Protein AF-A0AAD1RZQ8-F1 (afdb_monomer_lite)

Organism: Pelobates cultripes (NCBI:txid61616)

Foldseek 3Di:
DDDDDDDDDDDDDDDDDDDDDDDDDDDDDDDDDDDDDDDDDDDDDDDDDDDDDDDDDDDDDDDDDDDDDDDDDDDDDDDDDDDDDDDDDDDDDDDDDDDDDDDDDDDDDDDDDDDDDDDDDPVNVVVVVVVVVVVVVVVVVVVVVVVVVVVVVVVVVCVVVVVDPPPDDPPVVVVVVVVVVVVVVVVVVVVVVVVVVVVVVVVVVVVVVVVVVVVVVVVVVVVVVVVVVVVVVVVVVVVVVVVVVVVVVVVVVVVVVVVVVVVVVVVVVVVVVVVVVCVVPPDDDDPPPPPDDPPVVVVVVVVVVVVVVVVVVVVVVVVVVVVVVVVVVVVVVVVVVVVVVVVVVVVVVVVVVVVVVVVVVVVVVVVVVVVVVVVVVVVVVVVVVVVVVVVVVVVVVVVVVVVVVVVVVVVVVVVVVVVVVVVVVVVVVVVVVCVVVPPDPPDDDPDDPPDPPPDDPPDDDPPPPPPDDDDD

pLDDT: mean 71.01, std 27.53, range [25.06, 98.38]

InterPro domains:
  IPR002957 Keratin, type I [PR01248] (205-218)
  IPR002957 Keratin, type I [PR01248] (226-249)
  IPR002957 Keratin, type I [PR01248] (357-372)
  IPR002957 Keratin, type I [PR01248] (383-409)
  IPR018039 Intermediate filament protein, conserved site [PS00226] (429-437)
  IPR039008 Intermediate filament, rod domain [PF00038] (124-441)
  IPR039008 Intermediate filament, rod domain [PS51842] (125-443)
  IPR039008 Intermediate filament, rod domain [SM01391] (124-442)
  IPR050405 Intermediate filament structural protein [PTHR45652] (69-443)

Radius of gyration: 68.19 Å; chains: 1; bounding box: 141×95×213 Å

Secondary structure (DSSP, 8-state):
----------------------------------------------------------------------------------------------------------------------PPPHHHHHHHHHHHHHHHHHHHHHHHHHHHHHHHHHHHHHHHTTT--TT---THHHHHHHHHHHHHHHHHHHHHHHHHHHHHHHHHHHHHHHHHHHHHHHHHHHHHHHHHHHHHHHHHHHHHHHHHHHHHHHHHHHHHHHHHHHHHHHHHHHHHHHHHHHHTS-----------S---HHHHHHHHHHHHHHHHHHHHHHHHHHHHHHHHHHHHHHHHHHHHHHHHHHHHHHHHHHHHHHHHHHHHHHHHHHHHHHHHHHHHHHHHHHHHHHHHHHHHHHHHHHHHHHHHHHHHHHHHHHHHHHHHHHHHHHHHHHHHTT----------------------------------

Sequence (472 aa):
MSVSGASSASWVASSSQKSGYSLSHGASAGAGLSSGLSRLSVGGGGGFGLSSGGFALGAGAGLGAGLGGASLSLGGGYGGGYGGAGLGGSAAFSLGRSLTAGGLSSTLNVGAPRVVPQLLSRASEKQTLAGLNERFYSYVEKVKQLQFENQTLQTQLNLLTGGTSVTSSDTSGPVNFELQITDLRNTVETLTLENVRYEIELDNIRGAAEELKTKFELELGVKYQLETDIAAMKRDIESATELRTTLEQRFTAALDDLEFVKKTHEEELSVLQSKLGTSADTSVSLIEVDAVRSFDLTTALSKLRAEYEKSVQQHKEDAETYFRTKIEEINSETAKTSEVVAAVKTEITSTKKELQTLNTELQSLISVNYTLESNLSEVVARSSVGVAEFQAQITSYEAAIESAKVELHKIIINYQELLDIKQALDVEISTYKKLLEGEDLKFPDVGVLTGGTFTYSSDSGFQKKETIELLG

Structure (mmCIF, N/CA/C/O backbone):
data_AF-A0AAD1RZQ8-F1
#
_entry.id   AF-A0AAD1RZQ8-F1
#
loop_
_atom_site.group_PDB
_atom_site.id
_atom_site.type_symbol
_atom_site.label_atom_id
_atom_site.label_alt_id
_atom_site.label_comp_id
_atom_site.label_asym_id
_atom_site.label_entity_id
_atom_site.label_seq_id
_atom_site.pdbx_PDB_ins_code
_atom_site.Cartn_x
_atom_site.Cartn_y
_atom_site.Cartn_z
_atom_site.occupancy
_atom_site.B_iso_or_equiv
_atom_site.auth_seq_id
_atom_site.auth_comp_id
_atom_site.auth_asym_id
_atom_site.auth_atom_id
_atom_site.pdbx_PDB_model_num
ATOM 1 N N . MET A 1 1 ? -12.773 59.979 35.074 1.00 44.06 1 MET A N 1
ATOM 2 C CA . MET A 1 1 ? -13.085 58.823 34.204 1.00 44.06 1 MET A CA 1
ATOM 3 C C . MET A 1 1 ? -12.734 57.593 35.039 1.00 44.06 1 MET A C 1
ATOM 5 O O . MET A 1 1 ? -11.558 57.325 35.186 1.00 44.06 1 MET A O 1
ATOM 9 N N . SER A 1 2 ? -13.605 57.049 35.904 1.00 38.94 2 SER A N 1
ATOM 10 C CA . SER A 1 2 ? -14.827 56.262 35.614 1.00 38.94 2 SER A CA 1
ATOM 11 C C . SER A 1 2 ? -14.550 55.268 34.478 1.00 38.94 2 SER A C 1
ATOM 13 O O . SER A 1 2 ? -14.164 55.719 33.407 1.00 38.94 2 SER A O 1
ATOM 15 N N . VAL A 1 3 ? -14.651 53.946 34.640 1.00 40.62 3 VAL A N 1
ATOM 16 C CA . VAL A 1 3 ? -15.870 53.203 35.003 1.00 40.62 3 VAL A CA 1
ATOM 17 C C . VAL A 1 3 ? -15.510 51.773 35.472 1.00 40.62 3 VAL A C 1
ATOM 19 O O . VAL A 1 3 ? -14.652 51.122 34.882 1.00 40.62 3 VAL A O 1
ATOM 22 N N . SER A 1 4 ? -16.211 51.303 36.511 1.00 46.16 4 SER A N 1
ATOM 23 C CA . SER A 1 4 ? -16.367 49.904 36.950 1.00 46.16 4 SER A CA 1
ATOM 24 C C . SER A 1 4 ? -17.084 49.021 35.924 1.00 46.16 4 SER A C 1
ATOM 26 O O . SER A 1 4 ? -17.998 49.487 35.256 1.00 46.16 4 SER A O 1
ATOM 28 N N . GLY A 1 5 ? -16.824 47.713 35.915 1.00 36.56 5 GLY A N 1
ATOM 29 C CA . GLY A 1 5 ? -17.662 46.758 35.183 1.00 36.56 5 GLY A CA 1
ATOM 30 C C . GLY A 1 5 ? -17.627 45.359 35.784 1.00 36.56 5 GLY A C 1
ATOM 31 O O . GLY A 1 5 ? -16.814 44.536 35.385 1.00 36.56 5 GLY A O 1
ATOM 32 N N . ALA A 1 6 ? -18.510 45.108 36.748 1.00 44.22 6 ALA A N 1
ATOM 33 C CA . ALA A 1 6 ? -18.896 43.771 37.186 1.00 44.22 6 ALA A CA 1
ATOM 34 C C . ALA A 1 6 ? -19.831 43.124 36.150 1.00 44.22 6 ALA A C 1
ATOM 36 O O . ALA A 1 6 ? -20.614 43.839 35.526 1.00 44.22 6 ALA A O 1
ATOM 37 N N . SER A 1 7 ? -19.831 41.792 36.035 1.00 39.44 7 SER A N 1
ATOM 38 C CA . SER A 1 7 ? -21.051 41.019 35.746 1.00 39.44 7 SER A CA 1
ATOM 39 C C . SER A 1 7 ? -20.880 39.536 36.074 1.00 39.44 7 SER A C 1
ATOM 41 O O . SER A 1 7 ? -19.924 38.882 35.668 1.00 39.44 7 SER A O 1
ATOM 43 N N . SER A 1 8 ? -21.859 39.057 36.830 1.00 38.31 8 SER A N 1
ATOM 44 C CA . SER A 1 8 ? -22.100 37.711 37.340 1.00 38.31 8 SER A CA 1
ATOM 45 C C . SER A 1 8 ? -23.259 37.084 36.551 1.00 38.31 8 SER A C 1
ATOM 47 O O . SER A 1 8 ? -24.164 37.827 36.187 1.00 38.31 8 SER A O 1
ATOM 49 N N . ALA A 1 9 ? -23.276 35.759 36.354 1.00 36.38 9 ALA A N 1
ATOM 50 C CA . ALA A 1 9 ? -24.467 34.892 36.149 1.00 36.38 9 ALA A CA 1
ATOM 51 C C . ALA A 1 9 ? -23.968 33.476 35.775 1.00 36.38 9 ALA A C 1
ATOM 53 O O . ALA A 1 9 ? -23.215 33.338 34.820 1.00 36.38 9 ALA A O 1
ATOM 54 N N . SER A 1 10 ? -24.092 32.434 36.605 1.00 31.53 10 SER A N 1
ATOM 55 C CA . SER A 1 10 ? -25.273 31.646 37.021 1.00 31.53 10 SER A CA 1
ATOM 56 C C . SER A 1 10 ? -25.686 30.530 36.039 1.00 31.53 10 SER A C 1
ATOM 58 O O . SER A 1 10 ? -26.280 30.792 35.000 1.00 31.53 10 SER A O 1
ATOM 60 N N . TRP A 1 11 ? -25.360 29.299 36.455 1.00 33.16 11 TRP A N 1
ATOM 61 C CA . TRP A 1 11 ? -26.019 27.988 36.307 1.00 33.16 11 TRP A CA 1
ATOM 62 C C . TRP A 1 11 ? -27.215 27.813 35.359 1.00 33.16 11 TRP A C 1
ATOM 64 O O . TRP A 1 11 ? -28.219 28.488 35.545 1.00 33.16 11 TRP A O 1
ATOM 74 N N . VAL A 1 12 ? -27.188 26.739 34.549 1.00 32.78 12 VAL A N 1
ATOM 75 C CA . VAL A 1 12 ? -28.331 25.818 34.346 1.00 32.78 12 VAL A CA 1
ATOM 76 C C . VAL A 1 12 ? -27.805 24.399 34.078 1.00 32.78 12 VAL A C 1
ATOM 78 O O . VAL A 1 12 ? -27.063 24.168 33.127 1.00 32.78 12 VAL A O 1
ATOM 81 N N . ALA A 1 13 ? -28.216 23.454 34.925 1.00 35.84 13 ALA A N 1
ATOM 82 C CA . ALA A 1 13 ? -28.137 22.015 34.696 1.00 35.84 13 ALA A CA 1
ATOM 83 C C . ALA A 1 13 ? -29.422 21.529 34.003 1.00 35.84 13 ALA A C 1
ATOM 85 O O . ALA A 1 13 ? -30.502 22.035 34.304 1.00 35.84 13 ALA A O 1
ATOM 86 N N . SER A 1 14 ? -29.333 20.510 33.144 1.00 31.28 14 SER A N 1
ATOM 87 C CA . SER A 1 14 ? -30.469 19.623 32.874 1.00 31.28 14 SER A CA 1
ATOM 88 C C . SER A 1 14 ? -29.994 18.230 32.469 1.00 31.28 14 SER A C 1
ATOM 90 O O . SER A 1 14 ? -29.199 18.048 31.554 1.00 31.28 14 SER A O 1
ATOM 92 N N . SER A 1 15 ? -30.528 17.275 33.212 1.00 33.03 15 SER A N 1
ATOM 93 C CA . SER A 1 15 ? -30.380 15.825 33.216 1.00 33.03 15 SER A CA 1
ATOM 94 C C . SER A 1 15 ? -30.930 15.107 31.980 1.00 33.03 15 SER A C 1
ATOM 96 O O . SER A 1 15 ? -31.976 15.498 31.468 1.00 33.03 15 SER A O 1
ATOM 98 N N . SER A 1 16 ? -30.351 13.949 31.639 1.00 35.16 16 SER A N 1
ATOM 99 C CA . SER A 1 16 ? -31.119 12.775 31.193 1.00 35.16 16 SER A CA 1
ATOM 100 C C . SER A 1 16 ? -30.312 11.485 31.388 1.00 35.16 16 SER A C 1
ATOM 102 O O . SER A 1 16 ? -29.195 11.363 30.903 1.00 35.16 16 SER A O 1
ATOM 104 N N . GLN A 1 17 ? -30.912 10.538 32.111 1.00 33.91 17 GLN A N 1
ATOM 105 C CA . GLN A 1 17 ? -30.407 9.211 32.478 1.00 33.91 17 GLN A CA 1
ATOM 106 C C . GLN A 1 17 ? -30.422 8.205 31.311 1.00 33.91 17 GLN A C 1
ATOM 108 O O . GLN A 1 17 ? -31.311 8.293 30.462 1.00 33.91 17 GLN A O 1
ATOM 113 N N . LYS A 1 18 ? -29.522 7.201 31.364 1.00 34.75 18 LYS A N 1
ATOM 114 C CA . LYS A 1 18 ? -29.706 5.744 31.086 1.00 34.75 18 LYS A CA 1
ATOM 115 C C . LYS A 1 18 ? -28.310 5.092 30.958 1.00 34.75 18 LYS A C 1
ATOM 117 O O . LYS A 1 18 ? -27.657 5.297 29.951 1.00 34.75 18 LYS A O 1
ATOM 122 N N . SER A 1 19 ? -27.741 4.498 32.011 1.00 29.55 19 SER A N 1
ATOM 123 C CA . SER A 1 19 ? -27.930 3.106 32.480 1.00 29.55 19 SER A CA 1
ATOM 124 C C . SER A 1 19 ? -27.512 2.032 31.462 1.00 29.55 19 SER A C 1
ATOM 126 O O . SER A 1 19 ? -28.252 1.739 30.525 1.00 29.55 19 SER A O 1
ATOM 128 N N . GLY A 1 20 ? -26.358 1.402 31.712 1.00 31.81 20 GLY A N 1
ATOM 129 C CA . GLY A 1 20 ? -25.900 0.186 31.036 1.00 31.81 20 GLY A CA 1
ATOM 130 C C . GLY A 1 20 ? -24.579 -0.342 31.607 1.00 31.81 20 GLY A C 1
ATOM 131 O O . GLY A 1 20 ? -23.503 0.079 31.209 1.00 31.81 20 GLY A O 1
ATOM 132 N N . TYR A 1 21 ? -24.672 -1.259 32.569 1.00 31.02 21 TYR A N 1
ATOM 133 C CA . TYR A 1 21 ? -23.570 -1.927 33.269 1.00 31.02 21 TYR A CA 1
ATOM 134 C C . TYR A 1 21 ? -22.672 -2.775 32.338 1.00 31.02 21 TYR A C 1
ATOM 136 O O . TYR A 1 21 ? -23.200 -3.542 31.538 1.00 31.02 21 TYR A O 1
ATOM 144 N N . SER A 1 22 ? -21.340 -2.773 32.527 1.00 32.22 22 SER A N 1
ATOM 145 C CA . SER A 1 22 ? -20.576 -3.913 33.105 1.00 32.22 22 SER A CA 1
ATOM 146 C C . SER A 1 22 ? -19.079 -4.013 32.712 1.00 32.22 22 SER A C 1
ATOM 148 O O . SER A 1 22 ? -18.705 -3.888 31.555 1.00 32.22 22 SER A O 1
ATOM 150 N N . LEU A 1 23 ? -18.274 -4.287 33.757 1.00 32.16 23 LEU A N 1
ATOM 151 C CA . LEU A 1 23 ? -17.019 -5.066 33.883 1.00 32.16 23 LEU A CA 1
ATOM 152 C C . LEU A 1 23 ? -15.858 -4.839 32.877 1.00 32.16 23 LEU A C 1
ATOM 154 O O . LEU A 1 23 ? -15.951 -5.239 31.730 1.00 32.16 23 LEU A O 1
ATOM 158 N N . SER A 1 24 ? -14.712 -4.226 33.223 1.00 32.28 24 SER A N 1
ATOM 159 C CA . SER A 1 24 ? -13.659 -4.519 34.238 1.00 32.28 24 SER A CA 1
ATOM 160 C C . SER A 1 24 ? -12.489 -5.401 33.748 1.00 32.28 24 SER A C 1
ATOM 162 O O . SER A 1 24 ? -12.732 -6.465 33.187 1.00 32.28 24 SER A O 1
ATOM 164 N N . HIS A 1 25 ? -11.274 -5.008 34.180 1.00 31.92 25 HIS A N 1
ATOM 165 C CA . HIS A 1 25 ? -9.938 -5.657 34.130 1.00 31.92 25 HIS A CA 1
ATOM 166 C C . HIS A 1 25 ? -9.121 -5.392 32.851 1.00 31.92 25 HIS A C 1
ATOM 168 O O . HIS A 1 25 ? -9.597 -5.647 31.758 1.00 31.92 25 HIS A O 1
ATOM 174 N N . GLY A 1 26 ? -7.872 -4.918 32.876 1.00 31.31 26 GLY A N 1
ATOM 175 C CA . GLY A 1 26 ? -6.920 -4.538 33.930 1.00 31.31 26 GLY A CA 1
ATOM 176 C C . GLY A 1 26 ? -5.695 -3.898 33.238 1.00 31.31 26 GLY A C 1
ATOM 177 O O . GLY A 1 26 ? -5.400 -4.235 32.097 1.00 31.31 26 GLY A O 1
ATOM 178 N N . ALA A 1 27 ? -5.145 -2.803 33.777 1.00 31.23 27 ALA A N 1
ATOM 179 C CA . ALA A 1 27 ? -3.799 -2.714 34.381 1.00 31.23 27 ALA A CA 1
ATOM 180 C C . ALA A 1 27 ? -2.689 -3.505 33.643 1.00 31.23 27 ALA A C 1
ATOM 182 O O . ALA A 1 27 ? -2.843 -4.693 33.407 1.00 31.23 27 ALA A O 1
ATOM 183 N N . SER A 1 28 ? -1.487 -3.010 33.346 1.00 32.31 28 SER A N 1
ATOM 184 C CA . SER A 1 28 ? -0.765 -1.757 33.611 1.00 32.31 28 SER A CA 1
ATOM 185 C C . SER A 1 28 ? 0.682 -1.970 33.123 1.00 32.31 28 SER A C 1
ATOM 187 O O . SER A 1 28 ? 1.164 -3.088 33.265 1.00 32.31 28 SER A O 1
ATOM 189 N N . ALA A 1 29 ? 1.376 -0.890 32.725 1.00 33.22 29 ALA A N 1
ATOM 190 C CA . ALA A 1 29 ? 2.847 -0.710 32.718 1.00 33.22 29 ALA A CA 1
ATOM 191 C C . ALA A 1 29 ? 3.690 -1.626 31.788 1.00 33.22 29 ALA A C 1
ATOM 193 O O . ALA A 1 29 ? 3.456 -2.816 31.684 1.00 33.22 29 ALA A O 1
ATOM 194 N N . GLY A 1 30 ? 4.727 -1.184 31.073 1.00 31.34 30 GLY A N 1
ATOM 195 C CA . GLY A 1 30 ? 5.548 0.024 31.157 1.00 31.34 30 GLY A CA 1
ATOM 196 C C . GLY A 1 30 ? 7.040 -0.368 31.226 1.00 31.34 30 GLY A C 1
ATOM 197 O O . GLY A 1 30 ? 7.400 -1.162 32.086 1.00 31.34 30 GLY A O 1
ATOM 198 N N . ALA A 1 31 ? 7.872 0.252 30.368 1.00 31.92 31 ALA A N 1
ATOM 199 C CA . ALA A 1 31 ? 9.349 0.169 30.246 1.00 31.92 31 ALA A CA 1
ATOM 200 C C . ALA A 1 31 ? 9.921 -1.114 29.589 1.00 31.92 31 ALA A C 1
ATOM 202 O O . ALA A 1 31 ? 9.442 -2.208 29.828 1.00 31.92 31 ALA A O 1
ATOM 203 N N . GLY A 1 32 ? 10.958 -1.103 28.745 1.00 29.52 32 GLY A N 1
ATOM 204 C CA . GLY A 1 32 ? 11.914 -0.069 28.343 1.00 29.52 32 GLY A CA 1
ATOM 205 C C . GLY A 1 32 ? 13.322 -0.683 28.204 1.00 29.52 32 GLY A C 1
ATOM 206 O O . GLY A 1 32 ? 13.893 -1.085 29.205 1.00 29.52 32 GLY A O 1
ATOM 207 N N . LEU A 1 33 ? 13.838 -0.735 26.964 1.00 32.16 33 LEU A N 1
ATOM 208 C CA . LEU A 1 33 ? 15.245 -0.767 26.492 1.00 32.16 33 LEU A CA 1
ATOM 209 C C . LEU A 1 33 ? 16.294 -1.706 27.144 1.00 32.16 33 LEU A C 1
ATOM 211 O O . LEU A 1 33 ? 16.693 -1.522 28.287 1.00 32.16 33 LEU A O 1
ATOM 215 N N . SER A 1 34 ? 16.939 -2.553 26.327 1.00 30.78 34 SER A N 1
ATOM 216 C CA . SER A 1 34 ? 18.413 -2.553 26.171 1.00 30.78 34 SER A CA 1
ATOM 217 C C . SER A 1 34 ? 18.908 -3.496 25.062 1.00 30.78 34 SER A C 1
ATOM 219 O O . SER A 1 34 ? 18.352 -4.554 24.785 1.00 30.78 34 SER A O 1
ATOM 221 N N . SER A 1 35 ? 19.972 -3.037 24.410 1.00 34.41 35 SER A N 1
ATOM 222 C CA . SER A 1 35 ? 20.767 -3.635 23.338 1.00 34.41 35 SER A CA 1
ATOM 223 C C . SER A 1 35 ? 21.794 -4.656 23.845 1.00 34.41 35 SER A C 1
ATOM 225 O O . SER A 1 35 ? 22.457 -4.401 24.848 1.00 34.41 35 SER A O 1
ATOM 227 N N . GLY A 1 36 ? 22.035 -5.733 23.087 1.00 29.55 36 GLY A N 1
ATOM 228 C CA . GLY A 1 36 ? 23.134 -6.670 23.346 1.00 29.55 36 GLY A CA 1
ATOM 229 C C . GLY A 1 36 ? 23.476 -7.554 22.142 1.00 29.55 36 GLY A C 1
ATOM 230 O O . GLY A 1 36 ? 22.769 -8.507 21.839 1.00 29.55 36 GLY A O 1
ATOM 231 N N . LEU A 1 37 ? 24.585 -7.237 21.470 1.00 33.88 37 LEU A N 1
ATOM 232 C CA . LEU A 1 37 ? 25.252 -8.066 20.460 1.00 33.88 37 LEU A CA 1
ATOM 233 C C . LEU A 1 37 ? 26.035 -9.202 21.134 1.00 33.88 37 LEU A C 1
ATOM 235 O O . LEU A 1 37 ? 26.855 -8.905 22.003 1.00 33.88 37 LEU A O 1
ATOM 239 N N . SER A 1 38 ? 25.896 -10.455 20.668 1.00 31.00 38 SER A N 1
ATOM 240 C CA . SER A 1 38 ? 27.018 -11.401 20.467 1.00 31.00 38 SER A CA 1
ATOM 241 C C . SER A 1 38 ? 26.610 -12.783 19.906 1.00 31.00 38 SER A C 1
ATOM 243 O O . SER A 1 38 ? 25.952 -13.555 20.584 1.00 31.00 38 SER A O 1
ATOM 245 N N . ARG A 1 39 ? 27.170 -13.099 18.722 1.00 31.06 39 ARG A N 1
ATOM 246 C CA . ARG A 1 39 ? 28.037 -14.266 18.406 1.00 31.06 39 ARG A CA 1
ATOM 247 C C . ARG A 1 39 ? 27.458 -15.701 18.264 1.00 31.06 39 ARG A C 1
ATOM 249 O O . ARG A 1 39 ? 27.041 -16.311 19.233 1.00 31.06 39 ARG A O 1
ATOM 256 N N . LEU A 1 40 ? 27.741 -16.266 17.071 1.00 27.66 40 LEU A N 1
ATOM 257 C CA . LEU A 1 40 ? 28.198 -17.644 16.753 1.00 27.66 40 LEU A CA 1
ATOM 258 C C . LEU A 1 40 ? 27.239 -18.844 16.965 1.00 27.66 40 LEU A C 1
ATOM 260 O O . LEU A 1 40 ? 27.091 -19.343 18.069 1.00 27.66 40 LEU A O 1
ATOM 264 N N . SER A 1 41 ? 26.764 -19.468 15.878 1.00 30.05 41 SER A N 1
ATOM 265 C CA . SER A 1 41 ? 27.400 -20.667 15.282 1.00 30.05 41 SER A CA 1
ATOM 266 C C . SER A 1 41 ? 26.526 -21.271 14.167 1.00 30.05 41 SER A C 1
ATOM 268 O O . SER A 1 41 ? 25.334 -21.503 14.343 1.00 30.05 41 SER A O 1
ATOM 270 N N . VAL A 1 42 ? 27.133 -21.515 13.002 1.00 33.59 42 VAL A N 1
ATOM 271 C CA . VAL A 1 42 ? 26.566 -22.319 11.911 1.00 33.59 42 VAL A CA 1
ATOM 272 C C . VAL A 1 42 ? 27.129 -23.724 12.081 1.00 33.59 42 VAL A C 1
ATOM 274 O O . VAL A 1 42 ? 28.306 -23.961 11.823 1.00 33.59 42 VAL A O 1
ATOM 277 N N . GLY A 1 43 ? 26.294 -24.635 12.570 1.00 30.02 43 GLY A N 1
ATOM 278 C CA . GLY A 1 43 ? 26.566 -26.065 12.632 1.00 30.02 43 GLY A CA 1
ATOM 279 C C . GLY A 1 43 ? 25.448 -26.802 11.910 1.00 30.02 43 GLY A C 1
ATOM 280 O O . GLY A 1 43 ? 24.337 -26.894 12.421 1.00 30.02 43 GLY A O 1
ATOM 281 N N . GLY A 1 44 ? 25.737 -27.283 10.701 1.00 33.16 44 GLY A N 1
ATOM 282 C CA . GLY A 1 44 ? 24.848 -28.164 9.955 1.00 33.16 44 GLY A CA 1
ATOM 283 C C . GLY A 1 44 ? 24.779 -29.539 10.616 1.00 33.16 44 GLY A C 1
ATOM 284 O O . GLY A 1 44 ? 25.803 -30.168 10.870 1.00 33.16 44 GLY A O 1
ATOM 285 N N . GLY A 1 45 ? 23.563 -30.005 10.875 1.00 30.25 45 GLY A N 1
ATOM 286 C CA . GLY A 1 45 ? 23.285 -31.345 11.373 1.00 30.25 45 GLY A CA 1
ATOM 287 C C . GLY A 1 45 ? 21.829 -31.683 11.095 1.00 30.25 45 GLY A C 1
ATOM 288 O O . GLY A 1 45 ? 20.931 -31.101 11.694 1.00 30.25 45 GLY A O 1
ATOM 289 N N . GLY A 1 46 ? 21.605 -32.577 10.133 1.00 32.12 46 GLY A N 1
ATOM 290 C CA . GLY A 1 46 ? 20.280 -33.068 9.780 1.00 32.12 46 GLY A CA 1
ATOM 291 C C . GLY A 1 46 ? 19.649 -33.869 10.918 1.00 32.12 46 GLY A C 1
ATOM 292 O O . GLY A 1 46 ? 20.314 -34.660 11.584 1.00 32.12 46 GLY A O 1
ATOM 293 N N . GLY A 1 47 ? 18.346 -33.683 11.098 1.00 28.72 47 GLY A N 1
ATOM 294 C CA . GLY A 1 47 ? 17.527 -34.456 12.020 1.00 28.72 47 GLY A CA 1
ATOM 295 C C . GLY A 1 47 ? 16.080 -34.461 11.546 1.00 28.72 47 GLY A C 1
ATOM 296 O O . GLY A 1 47 ? 15.413 -33.433 11.561 1.00 28.72 47 GLY A O 1
ATOM 297 N N . PHE A 1 48 ? 15.622 -35.628 11.097 1.00 29.89 48 PHE A N 1
ATOM 298 C CA . PHE A 1 48 ? 14.215 -35.947 10.870 1.00 29.89 48 PHE A CA 1
ATOM 299 C C . PHE A 1 48 ? 13.441 -35.844 12.192 1.00 29.89 48 PHE A C 1
ATOM 301 O O . PHE A 1 48 ? 13.854 -36.428 13.192 1.00 29.89 48 PHE A O 1
ATOM 308 N N . GLY A 1 49 ? 12.289 -35.173 12.178 1.00 28.55 49 GLY A N 1
ATOM 309 C CA . GLY A 1 49 ? 11.373 -35.122 13.314 1.00 28.55 49 GLY A CA 1
ATOM 310 C C . GLY A 1 49 ? 9.958 -34.772 12.871 1.00 28.55 49 GLY A C 1
ATOM 311 O O . GLY A 1 49 ? 9.645 -33.614 12.628 1.00 28.55 49 GLY A O 1
ATOM 312 N N . LEU A 1 50 ? 9.112 -35.796 12.757 1.00 34.47 50 LEU A N 1
ATOM 313 C CA . LEU A 1 50 ? 7.658 -35.673 12.690 1.00 34.47 50 LEU A CA 1
ATOM 314 C C . LEU A 1 50 ? 7.138 -35.255 14.072 1.00 34.47 50 LEU A C 1
ATOM 316 O O . LEU A 1 50 ? 7.290 -36.023 15.021 1.00 34.47 50 LEU A O 1
ATOM 320 N N . SER A 1 51 ? 6.452 -34.119 14.186 1.00 26.89 51 SER A N 1
ATOM 321 C CA . SER A 1 51 ? 5.400 -33.969 15.194 1.00 26.89 51 SER A CA 1
ATOM 322 C C . SER A 1 51 ? 4.383 -32.900 14.812 1.00 26.89 51 SER A C 1
ATOM 324 O O . SER A 1 51 ? 4.677 -31.830 14.289 1.00 26.89 51 SER A O 1
ATOM 326 N N . SER A 1 52 ? 3.139 -33.288 15.047 1.00 30.41 52 SER A N 1
ATOM 327 C CA . SER A 1 52 ? 1.915 -32.529 14.917 1.00 30.41 52 SER A CA 1
ATOM 328 C C . SER A 1 52 ? 1.754 -31.496 16.030 1.00 30.41 52 SER A C 1
ATOM 330 O O . SER A 1 52 ? 1.980 -31.819 17.196 1.00 30.41 52 SER A O 1
ATOM 332 N N . GLY A 1 53 ? 1.148 -30.362 15.682 1.00 27.88 53 GLY A N 1
ATOM 333 C CA . GLY A 1 53 ? 0.292 -29.599 16.590 1.00 27.88 53 GLY A CA 1
ATOM 334 C C . GLY A 1 53 ? 0.870 -28.271 17.067 1.00 27.88 53 GLY A C 1
ATOM 335 O O . GLY A 1 53 ? 1.991 -28.208 17.554 1.00 27.88 53 GLY A O 1
ATOM 336 N N . GLY A 1 54 ? 0.039 -27.228 17.004 1.00 27.11 54 GLY A N 1
ATOM 337 C CA . GLY A 1 54 ? 0.211 -26.034 17.832 1.00 27.11 54 GLY A CA 1
ATOM 338 C C . GLY A 1 54 ? 0.248 -24.710 17.078 1.00 27.11 54 GLY A C 1
ATOM 339 O O . GLY A 1 54 ? 1.294 -24.270 16.631 1.00 27.11 54 GLY A O 1
ATOM 340 N N . PHE A 1 55 ? -0.927 -24.088 16.995 1.00 27.91 55 PHE A N 1
ATOM 341 C CA . PHE A 1 55 ? -1.220 -22.650 17.024 1.00 27.91 55 PHE A CA 1
ATOM 342 C C . PHE A 1 55 ? -0.058 -21.650 17.223 1.00 27.91 55 PHE A C 1
ATOM 344 O O . PHE A 1 55 ? 0.580 -21.652 18.270 1.00 27.91 55 PHE A O 1
ATOM 351 N N . ALA A 1 56 ? 0.050 -20.683 16.303 1.00 25.06 56 ALA A N 1
ATOM 352 C CA . ALA A 1 56 ? 0.357 -19.259 16.546 1.00 25.06 56 ALA A CA 1
ATOM 353 C C . ALA A 1 56 ? 0.105 -18.503 15.221 1.00 25.06 56 ALA A C 1
ATOM 355 O O . ALA A 1 56 ? 0.679 -18.854 14.198 1.00 25.06 56 ALA A O 1
ATOM 356 N N . LEU A 1 57 ? -0.930 -17.665 15.095 1.00 32.47 57 LEU A N 1
ATOM 357 C CA . LEU A 1 57 ? -0.935 -16.231 15.428 1.00 32.47 57 LEU A CA 1
ATOM 358 C C . LEU A 1 57 ? 0.325 -15.495 14.947 1.00 32.47 57 LEU A C 1
ATOM 360 O O . LEU A 1 57 ? 1.340 -15.469 15.633 1.00 32.47 57 LEU A O 1
ATOM 364 N N . GLY A 1 58 ? 0.212 -14.852 13.786 1.00 27.72 58 GLY A N 1
ATOM 365 C CA . GLY A 1 58 ? 1.201 -13.920 13.258 1.00 27.72 58 GLY A CA 1
ATOM 366 C C . GLY A 1 58 ? 0.522 -12.934 12.318 1.00 27.72 58 GLY A C 1
ATOM 367 O O . GLY A 1 58 ? 0.079 -13.309 11.239 1.00 27.72 58 GLY A O 1
ATOM 368 N N . ALA A 1 59 ? 0.377 -11.703 12.795 1.00 31.28 59 ALA A N 1
ATOM 369 C CA . ALA A 1 59 ? -0.226 -10.569 12.117 1.00 31.28 59 ALA A CA 1
ATOM 370 C C . ALA A 1 59 ? 0.541 -10.164 10.848 1.00 31.28 59 ALA A C 1
ATOM 372 O O . ALA A 1 59 ? 1.766 -10.240 10.804 1.00 31.28 59 ALA A O 1
ATOM 373 N N . GLY A 1 60 ? -0.181 -9.654 9.854 1.00 29.91 60 GLY A N 1
ATOM 374 C CA . GLY A 1 60 ? 0.400 -9.032 8.670 1.00 29.91 60 GLY A CA 1
ATOM 375 C C . GLY A 1 60 ? -0.635 -8.155 7.986 1.00 29.91 60 GLY A C 1
ATOM 376 O O . GLY A 1 60 ? -1.492 -8.650 7.263 1.00 29.91 60 GLY A O 1
ATOM 377 N N . ALA A 1 61 ? -0.589 -6.863 8.297 1.00 31.98 61 ALA A N 1
ATOM 378 C CA . ALA A 1 61 ? -1.371 -5.815 7.662 1.00 31.98 61 ALA A CA 1
ATOM 379 C C . ALA A 1 61 ? -0.955 -5.636 6.192 1.00 31.98 61 ALA A C 1
ATOM 381 O O . ALA A 1 61 ? 0.229 -5.721 5.873 1.00 31.98 61 ALA A O 1
ATOM 382 N N . GLY A 1 62 ? -1.912 -5.328 5.318 1.00 30.95 62 GLY A N 1
ATOM 383 C CA . GLY A 1 62 ? -1.626 -4.980 3.927 1.00 30.95 62 GLY A CA 1
ATOM 384 C C . GLY A 1 62 ? -2.891 -4.662 3.139 1.00 30.95 62 GLY A C 1
ATOM 385 O O . GLY A 1 62 ? -3.529 -5.553 2.591 1.00 30.95 62 GLY A O 1
ATOM 386 N N . LEU A 1 63 ? -3.258 -3.382 3.122 1.00 27.84 63 LEU A N 1
ATOM 387 C CA . LEU A 1 63 ? -4.259 -2.786 2.235 1.00 27.84 63 LEU A CA 1
ATOM 388 C C . LEU A 1 63 ? -3.727 -2.776 0.793 1.00 27.84 63 LEU A C 1
ATOM 390 O O . LEU A 1 63 ? -2.588 -2.365 0.584 1.00 27.84 63 LEU A O 1
ATOM 394 N N . GLY A 1 64 ? -4.542 -3.131 -0.206 1.00 30.41 64 GLY A N 1
ATOM 395 C CA . GLY A 1 64 ? -4.179 -2.853 -1.600 1.00 30.41 64 GLY A CA 1
ATOM 396 C C . GLY A 1 64 ? -5.074 -3.478 -2.667 1.00 30.41 64 GLY A C 1
ATOM 397 O O . GLY A 1 64 ? -5.102 -4.690 -2.825 1.00 30.41 64 GLY A O 1
ATOM 398 N N . ALA A 1 65 ? -5.770 -2.607 -3.399 1.00 32.72 65 ALA A N 1
ATOM 399 C CA . ALA A 1 65 ? -6.552 -2.796 -4.626 1.00 32.72 65 ALA A CA 1
ATOM 400 C C . ALA A 1 65 ? -5.877 -3.716 -5.674 1.00 32.72 65 ALA A C 1
ATOM 402 O O . ALA A 1 65 ? -4.665 -3.850 -5.701 1.00 32.72 65 ALA A O 1
ATOM 403 N N . GLY A 1 66 ? -6.548 -4.370 -6.619 1.00 30.92 66 GLY A N 1
ATOM 404 C CA . GLY A 1 66 ? -7.798 -4.060 -7.298 1.00 30.92 66 GLY A CA 1
ATOM 405 C C . GLY A 1 66 ? -7.604 -4.397 -8.781 1.00 30.92 66 GLY A C 1
ATOM 406 O O . GLY A 1 66 ? -6.883 -3.706 -9.485 1.00 30.92 66 GLY A O 1
ATOM 407 N N . LEU A 1 67 ? -8.210 -5.517 -9.177 1.00 33.06 67 LEU A N 1
ATOM 408 C CA . LEU A 1 67 ? -8.719 -5.945 -10.487 1.00 33.06 67 LEU A CA 1
ATOM 409 C C . LEU A 1 67 ? -8.247 -5.257 -11.793 1.00 33.06 67 LEU A C 1
ATOM 411 O O . LEU A 1 67 ? -8.471 -4.069 -12.004 1.00 33.06 67 LEU A O 1
ATOM 415 N N . GLY A 1 68 ? -7.851 -6.082 -12.773 1.00 30.70 68 GLY A N 1
ATOM 416 C CA . GLY A 1 68 ? -7.974 -5.739 -14.197 1.00 30.70 68 GLY A CA 1
ATOM 417 C C . GLY A 1 68 ? -7.207 -6.662 -15.145 1.00 30.70 68 GLY A C 1
ATOM 418 O O . GLY A 1 68 ? -6.095 -6.342 -15.543 1.00 30.70 68 GLY A O 1
ATOM 419 N N . GLY A 1 69 ? -7.784 -7.815 -15.501 1.00 31.98 69 GLY A N 1
ATOM 420 C CA . GLY A 1 69 ? -7.221 -8.737 -16.495 1.00 31.98 69 GLY A CA 1
ATOM 421 C C . GLY A 1 69 ? -7.648 -8.441 -17.937 1.00 31.98 69 GLY A C 1
ATOM 422 O O . GLY A 1 69 ? -8.613 -7.716 -18.145 1.00 31.98 69 GLY A O 1
ATOM 423 N N . ALA A 1 70 ? -6.965 -9.061 -18.912 1.00 32.47 70 ALA A N 1
ATOM 424 C CA . ALA A 1 70 ? -7.577 -9.764 -20.054 1.00 32.47 70 ALA A CA 1
ATOM 425 C C . ALA A 1 70 ? -6.536 -10.304 -21.066 1.00 32.47 70 ALA A C 1
ATOM 427 O O . ALA A 1 70 ? -5.796 -9.555 -21.691 1.00 32.47 70 ALA A O 1
ATOM 428 N N . SER A 1 71 ? -6.584 -11.632 -21.227 1.00 29.19 71 SER A N 1
ATOM 429 C CA . SER A 1 71 ? -6.443 -12.465 -22.439 1.00 29.19 71 SER A CA 1
ATOM 430 C C . SER A 1 71 ? -5.246 -12.342 -23.399 1.00 29.19 71 SER A C 1
ATOM 432 O O . SER A 1 71 ? -5.110 -11.403 -24.177 1.00 29.19 71 SER A O 1
ATOM 434 N N . LEU A 1 72 ? -4.517 -13.461 -23.455 1.00 32.91 72 LEU A N 1
ATOM 435 C CA . LEU A 1 72 ? -3.630 -13.935 -24.519 1.00 32.91 72 LEU A CA 1
ATOM 436 C C . LEU A 1 72 ? -4.435 -14.497 -25.710 1.00 32.91 72 LEU A C 1
ATOM 438 O O . LEU A 1 72 ? -5.430 -15.191 -25.500 1.00 32.91 72 LEU A O 1
ATOM 442 N N . SER A 1 73 ? -3.939 -14.324 -26.941 1.00 28.80 73 SER A N 1
ATOM 443 C CA . SER A 1 73 ? -4.286 -15.209 -28.064 1.00 28.80 73 SER A CA 1
ATOM 444 C C . SER A 1 73 ? -3.034 -15.602 -28.850 1.00 28.80 73 SER A C 1
ATOM 446 O O . SER A 1 73 ? -2.252 -14.746 -29.261 1.00 28.80 73 SER A O 1
ATOM 448 N N . LEU A 1 74 ? -2.870 -16.914 -29.008 1.00 33.12 74 LEU A N 1
ATOM 449 C CA . LEU A 1 74 ? -1.757 -17.638 -29.611 1.00 33.12 74 LEU A CA 1
ATOM 450 C C . LEU A 1 74 ? -2.159 -18.052 -31.037 1.00 33.12 74 LEU A C 1
ATOM 452 O O . LEU A 1 74 ? -3.214 -18.657 -31.215 1.00 33.12 74 LEU A O 1
ATOM 456 N N . GLY A 1 75 ? -1.324 -17.774 -32.039 1.00 30.38 75 GLY A N 1
ATOM 457 C CA . GLY A 1 75 ? -1.545 -18.216 -33.419 1.00 30.38 75 GLY A CA 1
ATOM 458 C C . GLY A 1 75 ? -0.225 -18.554 -34.100 1.00 30.38 75 GLY A C 1
ATOM 459 O O . GLY A 1 75 ? 0.481 -17.662 -34.555 1.00 30.38 75 GLY A O 1
ATOM 460 N N . GLY A 1 76 ? 0.115 -19.844 -34.128 1.00 32.84 76 GLY A N 1
ATOM 461 C CA . GLY A 1 76 ? 1.270 -20.389 -34.838 1.00 32.84 76 GLY A CA 1
ATOM 462 C C . GLY A 1 76 ? 0.893 -20.942 -36.214 1.00 32.84 76 GLY A C 1
ATOM 463 O O . GLY A 1 76 ? -0.191 -21.492 -36.395 1.00 32.84 76 GLY A O 1
ATOM 464 N N . GLY A 1 77 ? 1.823 -20.839 -37.164 1.00 29.53 77 GLY A N 1
ATOM 465 C CA . GLY A 1 77 ? 1.745 -21.468 -38.481 1.00 29.53 77 GLY A CA 1
ATOM 466 C C . GLY A 1 77 ? 3.145 -21.714 -39.044 1.00 29.53 77 GLY A C 1
ATOM 467 O O . GLY A 1 77 ? 3.866 -20.773 -39.355 1.00 29.53 77 GLY A O 1
ATOM 468 N N . TYR A 1 78 ? 3.521 -22.991 -39.129 1.00 32.72 78 TYR A N 1
ATOM 469 C CA . TYR A 1 78 ? 4.746 -23.525 -39.734 1.00 32.72 78 TYR A CA 1
ATOM 470 C C . TYR A 1 78 ? 4.661 -23.546 -41.271 1.00 32.72 78 TYR A C 1
ATOM 472 O O . TYR A 1 78 ? 3.602 -23.847 -41.819 1.00 32.72 78 TYR A O 1
ATOM 480 N N . GLY A 1 79 ? 5.799 -23.380 -41.956 1.00 29.19 79 GLY A N 1
ATOM 481 C CA . GLY A 1 79 ? 5.961 -23.787 -43.358 1.00 29.19 79 GLY A CA 1
ATOM 482 C C . GLY A 1 79 ? 7.214 -23.217 -44.028 1.00 29.19 79 GLY A C 1
ATOM 483 O O . GLY A 1 79 ? 7.238 -22.046 -44.385 1.00 29.19 79 GLY A O 1
ATOM 484 N N . GLY A 1 80 ? 8.252 -24.043 -44.196 1.00 34.19 80 GLY A N 1
ATOM 485 C CA . GLY A 1 80 ? 9.474 -23.707 -44.936 1.00 34.19 80 GLY A CA 1
ATOM 486 C C . GLY A 1 80 ? 9.403 -24.034 -46.434 1.00 34.19 80 GLY A C 1
ATOM 487 O O . GLY A 1 80 ? 8.529 -24.777 -46.875 1.00 34.19 80 GLY A O 1
ATOM 488 N N . GLY A 1 81 ? 10.373 -23.526 -47.204 1.00 27.86 81 GLY A N 1
ATOM 489 C CA . GLY A 1 81 ? 10.588 -23.907 -48.604 1.00 27.86 81 GLY A CA 1
ATOM 490 C C . GLY A 1 81 ? 11.682 -23.095 -49.307 1.00 27.86 81 GLY A C 1
ATOM 491 O O . GLY A 1 81 ? 11.520 -21.905 -49.543 1.00 27.86 81 GLY A O 1
ATOM 492 N N . TYR A 1 82 ? 12.783 -23.768 -49.652 1.00 33.78 82 TYR A N 1
ATOM 493 C CA . TYR A 1 82 ? 13.806 -23.345 -50.616 1.00 33.78 82 TYR A CA 1
ATOM 494 C C . TYR A 1 82 ? 13.239 -23.297 -52.049 1.00 33.78 82 TYR A C 1
ATOM 496 O O . TYR A 1 82 ? 12.449 -24.165 -52.418 1.00 33.78 82 TYR A O 1
ATOM 504 N N . GLY A 1 83 ? 13.735 -22.386 -52.895 1.00 29.11 83 GLY A N 1
ATOM 505 C CA . GLY A 1 83 ? 13.528 -22.430 -54.351 1.00 29.11 83 GLY A CA 1
ATOM 506 C C . GLY A 1 83 ? 13.752 -21.076 -55.023 1.00 29.11 83 GLY A C 1
ATOM 507 O O . GLY A 1 83 ? 13.152 -20.091 -54.616 1.00 29.11 83 GLY A O 1
ATOM 508 N N . GLY A 1 84 ? 14.641 -21.019 -56.018 1.00 28.34 84 GLY A N 1
ATOM 509 C CA . GLY A 1 84 ? 15.106 -19.781 -56.646 1.00 28.34 84 GLY A CA 1
ATOM 510 C C . GLY A 1 84 ? 14.361 -19.335 -57.912 1.00 28.34 84 GLY A C 1
ATOM 511 O O . GLY A 1 84 ? 13.432 -19.984 -58.377 1.00 28.34 84 GLY A O 1
ATOM 512 N N . ALA A 1 85 ? 14.924 -18.266 -58.490 1.00 30.58 85 ALA A N 1
ATOM 513 C CA . ALA A 1 85 ? 14.804 -17.765 -59.865 1.00 30.58 85 ALA A CA 1
ATOM 514 C C . ALA A 1 85 ? 13.511 -17.034 -60.293 1.00 30.58 85 ALA A C 1
ATOM 516 O O . ALA A 1 85 ? 12.427 -17.600 -60.378 1.00 30.58 85 ALA A O 1
ATOM 517 N N . GLY A 1 86 ? 13.704 -15.773 -60.703 1.00 30.27 86 GLY A N 1
ATOM 518 C CA . GLY A 1 86 ? 12.763 -14.936 -61.458 1.00 30.27 86 GLY A CA 1
ATOM 519 C C . GLY A 1 86 ? 13.125 -13.454 -61.291 1.00 30.27 86 GLY A C 1
ATOM 520 O O . GLY A 1 86 ? 12.745 -12.844 -60.306 1.00 30.27 86 GLY A O 1
ATOM 521 N N . LEU A 1 87 ? 14.087 -12.932 -62.058 1.00 29.48 87 LEU A N 1
ATOM 522 C CA . LEU A 1 87 ? 13.880 -12.168 -63.303 1.00 29.48 87 LEU A CA 1
ATOM 523 C C . LEU A 1 87 ? 13.286 -10.761 -63.100 1.00 29.48 87 LEU A C 1
ATOM 525 O O . LEU A 1 87 ? 12.093 -10.591 -62.884 1.00 29.48 87 LEU A O 1
ATOM 529 N N . GLY A 1 88 ? 14.147 -9.761 -63.297 1.00 32.28 88 GLY A N 1
ATOM 530 C CA . GLY A 1 88 ? 13.831 -8.334 -63.414 1.00 32.28 88 GLY A CA 1
ATOM 531 C C . GLY A 1 88 ? 15.008 -7.523 -62.874 1.00 32.28 88 GLY A C 1
ATOM 532 O O . GLY A 1 88 ? 15.417 -7.735 -61.746 1.00 32.28 88 GLY A O 1
ATOM 533 N N . GLY A 1 89 ? 15.682 -6.627 -63.580 1.00 34.94 89 GLY A N 1
ATOM 534 C CA . GLY A 1 89 ? 15.609 -6.121 -64.940 1.00 34.94 89 GLY A CA 1
ATOM 535 C C . GLY A 1 89 ? 16.762 -5.116 -65.029 1.00 34.94 89 GLY A C 1
ATOM 536 O O . GLY A 1 89 ? 16.876 -4.227 -64.190 1.00 34.94 89 GLY A O 1
ATOM 537 N N . SER A 1 90 ? 17.679 -5.331 -65.965 1.00 31.27 90 SER A N 1
ATOM 538 C CA . SER A 1 90 ? 18.945 -4.605 -66.089 1.00 31.27 90 SER A CA 1
ATOM 539 C C . SER A 1 90 ? 18.762 -3.238 -66.751 1.00 31.27 90 SER A C 1
ATOM 541 O O . SER A 1 90 ? 18.099 -3.155 -67.781 1.00 31.27 90 SER A O 1
ATOM 543 N N . ALA A 1 91 ? 19.446 -2.201 -66.256 1.00 38.06 91 ALA A N 1
ATOM 544 C CA . ALA A 1 91 ? 19.716 -0.978 -67.019 1.00 38.06 91 ALA A CA 1
ATOM 545 C C . ALA A 1 91 ? 20.961 -0.241 -66.490 1.00 38.06 91 ALA A C 1
ATOM 547 O O . ALA A 1 91 ? 20.825 0.753 -65.791 1.00 38.06 91 ALA A O 1
ATOM 548 N N . ALA A 1 92 ? 22.168 -0.731 -66.803 1.00 36.97 92 ALA A N 1
ATOM 549 C CA . ALA A 1 92 ? 23.401 0.076 -66.815 1.00 36.97 92 ALA A CA 1
ATOM 550 C C . ALA A 1 92 ? 24.602 -0.743 -67.325 1.00 36.97 92 ALA A C 1
ATOM 552 O O . ALA A 1 92 ? 25.517 -1.072 -66.577 1.00 36.97 92 ALA A O 1
ATOM 553 N N . PHE A 1 93 ? 24.620 -1.086 -68.614 1.00 34.75 93 PHE A N 1
ATOM 554 C CA . PHE A 1 93 ? 25.887 -1.372 -69.290 1.00 34.75 93 PHE A CA 1
ATOM 555 C C . PHE A 1 93 ? 25.778 -1.044 -70.780 1.00 34.75 93 PHE A C 1
ATOM 557 O O . PHE A 1 93 ? 24.744 -1.286 -71.397 1.00 34.75 93 PHE A O 1
ATOM 564 N N . SER A 1 94 ? 26.885 -0.561 -71.346 1.00 33.59 94 SER A N 1
ATOM 565 C CA . SER A 1 94 ? 27.184 -0.415 -72.780 1.00 33.59 94 SER A CA 1
ATOM 566 C C . SER A 1 94 ? 26.590 0.780 -73.549 1.00 33.59 94 SER A C 1
ATOM 568 O O . SER A 1 94 ? 25.635 0.662 -74.305 1.00 33.59 94 SER A O 1
ATOM 570 N N . LEU A 1 95 ? 27.287 1.917 -73.488 1.00 36.34 95 LEU A N 1
ATOM 571 C CA . LEU A 1 95 ? 27.344 2.886 -74.588 1.00 36.34 95 LEU A CA 1
ATOM 572 C C . LEU A 1 95 ? 28.797 3.332 -74.757 1.00 36.34 95 LEU A C 1
ATOM 574 O O . LEU A 1 95 ? 29.363 3.925 -73.845 1.00 36.34 95 LEU A O 1
ATOM 578 N N . GLY A 1 96 ? 29.400 3.046 -75.917 1.00 34.34 96 GLY A N 1
ATOM 579 C CA . GLY A 1 96 ? 30.641 3.726 -76.293 1.00 34.34 96 GLY A CA 1
ATOM 580 C C . GLY A 1 96 ? 31.674 2.970 -77.121 1.00 34.34 96 GLY A C 1
ATOM 581 O O . GLY A 1 96 ? 32.845 3.176 -76.852 1.00 34.34 96 GLY A O 1
ATOM 582 N N . ARG A 1 97 ? 31.314 2.151 -78.126 1.00 34.09 97 ARG A N 1
ATOM 583 C CA . ARG A 1 97 ? 32.213 1.864 -79.272 1.00 34.09 97 ARG A CA 1
ATOM 584 C C . ARG A 1 97 ? 31.426 1.566 -80.556 1.00 34.09 97 ARG A C 1
ATOM 586 O O . ARG A 1 97 ? 30.993 0.448 -80.797 1.00 34.09 97 ARG A O 1
ATOM 593 N N . SER A 1 98 ? 31.309 2.579 -81.402 1.00 36.62 98 SER A N 1
ATOM 594 C CA . SER A 1 98 ? 31.213 2.474 -82.865 1.00 36.62 98 SER A CA 1
ATOM 595 C C . SER A 1 98 ? 32.205 3.535 -83.370 1.00 36.62 98 SER A C 1
ATOM 597 O O . SER A 1 98 ? 32.350 4.563 -82.720 1.00 36.62 98 SER A O 1
ATOM 599 N N . LEU A 1 99 ? 33.053 3.349 -84.376 1.00 38.47 99 LEU A N 1
ATOM 600 C CA . LEU A 1 99 ? 32.821 2.961 -85.761 1.00 38.47 99 LEU A CA 1
ATOM 601 C C . LEU A 1 99 ? 34.194 2.577 -86.347 1.00 38.47 99 LEU A C 1
ATOM 603 O O . LEU A 1 99 ? 35.135 3.324 -86.109 1.00 38.47 99 LEU A O 1
ATOM 607 N N . THR A 1 100 ? 34.302 1.493 -87.120 1.00 35.66 100 THR A N 1
ATOM 608 C CA . THR A 1 100 ? 35.160 1.390 -88.328 1.00 35.66 100 THR A CA 1
ATOM 609 C C . THR A 1 100 ? 34.966 0.012 -88.971 1.00 35.66 100 THR A C 1
ATOM 611 O O . THR A 1 100 ? 35.738 -0.923 -88.779 1.00 35.66 100 THR A O 1
ATOM 614 N N . ALA A 1 101 ? 33.894 -0.113 -89.754 1.00 35.28 101 ALA A N 1
ATOM 615 C CA . ALA A 1 101 ? 33.683 -1.217 -90.682 1.00 35.28 101 ALA A CA 1
ATOM 616 C C . ALA A 1 101 ? 33.479 -0.640 -92.091 1.00 35.28 101 ALA A C 1
ATOM 618 O O . ALA A 1 101 ? 32.593 0.188 -92.294 1.00 35.28 101 ALA A O 1
ATOM 619 N N . GLY A 1 102 ? 34.310 -1.090 -93.034 1.00 38.00 102 GLY A N 1
ATOM 620 C CA . GLY A 1 102 ? 34.272 -0.762 -94.465 1.00 38.00 102 GLY A CA 1
ATOM 621 C C . GLY A 1 102 ? 35.602 -0.163 -94.940 1.00 38.00 102 GLY A C 1
ATOM 622 O O . GLY A 1 102 ? 35.988 0.898 -94.477 1.00 38.00 102 GLY A O 1
ATOM 623 N N . GLY A 1 103 ? 36.381 -0.764 -95.836 1.00 33.94 103 GLY A N 1
ATOM 624 C CA . GLY A 1 103 ? 36.232 -2.002 -96.591 1.00 33.94 103 GLY A CA 1
ATOM 625 C C . GLY A 1 103 ? 37.389 -2.156 -97.597 1.00 33.94 103 GLY A C 1
ATOM 626 O O . GLY A 1 103 ? 38.069 -1.184 -97.902 1.00 33.94 103 GLY A O 1
ATOM 627 N N . LEU A 1 104 ? 37.535 -3.389 -98.104 1.00 36.38 104 LEU A N 1
ATOM 628 C CA . LEU A 1 104 ? 38.205 -3.844 -99.343 1.00 36.38 104 LEU A CA 1
ATOM 629 C C . LEU A 1 104 ? 39.738 -3.651 -99.462 1.00 36.38 104 LEU A C 1
ATOM 631 O O . LEU A 1 104 ? 40.243 -2.546 -99.568 1.00 36.38 104 LEU A O 1
ATOM 635 N N . SER A 1 105 ? 40.555 -4.703 -99.333 1.00 33.78 105 SER A N 1
ATOM 636 C CA . SER A 1 105 ? 40.822 -5.816 -100.279 1.00 33.78 105 SER A CA 1
ATOM 637 C C . SER A 1 105 ? 41.789 -5.464 -101.429 1.00 33.78 105 SER A C 1
ATOM 639 O O . SER A 1 105 ? 41.399 -4.875 -102.427 1.00 33.78 105 SER A O 1
ATOM 641 N N . SER A 1 106 ? 43.039 -5.927 -101.271 1.00 35.44 106 SER A N 1
ATOM 642 C CA . SER A 1 106 ? 43.870 -6.685 -102.237 1.00 35.44 106 SER A CA 1
ATOM 643 C C . SER A 1 106 ? 43.998 -6.227 -103.709 1.00 35.44 106 SER A C 1
ATOM 645 O O . SER A 1 106 ? 43.044 -6.321 -104.473 1.00 35.44 106 SER A O 1
ATOM 647 N N . THR A 1 107 ? 45.223 -5.985 -104.197 1.00 36.69 107 THR A N 1
ATOM 648 C CA . THR A 1 107 ? 46.028 -6.954 -104.991 1.00 36.69 107 THR A CA 1
ATOM 649 C C . THR A 1 107 ? 47.289 -6.323 -105.616 1.00 36.69 107 THR A C 1
ATOM 651 O O . THR A 1 107 ? 47.397 -5.123 -105.832 1.00 36.69 107 THR A O 1
ATOM 654 N N . LEU A 1 108 ? 48.253 -7.214 -105.838 1.00 40.28 108 LEU A N 1
ATOM 655 C CA . LEU A 1 108 ? 49.609 -7.125 -106.381 1.00 40.28 108 LEU A CA 1
ATOM 656 C C . LEU A 1 108 ? 49.689 -6.516 -107.799 1.00 40.28 108 LEU A C 1
ATOM 658 O O . LEU A 1 108 ? 48.873 -6.893 -108.633 1.00 40.28 108 LEU A O 1
ATOM 662 N N . ASN A 1 109 ? 50.739 -5.743 -108.130 1.00 38.94 109 ASN A N 1
ATOM 663 C CA . ASN A 1 109 ? 51.432 -5.902 -109.422 1.00 38.94 109 ASN A CA 1
ATOM 664 C C . ASN A 1 109 ? 52.848 -5.279 -109.462 1.00 38.94 109 ASN A C 1
ATOM 666 O O . ASN A 1 109 ? 53.151 -4.296 -108.794 1.00 38.94 109 ASN A O 1
ATOM 670 N N . VAL A 1 110 ? 53.686 -5.917 -110.274 1.00 37.03 110 VAL A N 1
ATOM 671 C CA . VAL A 1 110 ? 55.148 -5.907 -110.409 1.00 37.03 110 VAL A CA 1
ATOM 672 C C . VAL A 1 110 ? 55.660 -4.849 -111.410 1.00 37.03 110 VAL A C 1
ATOM 674 O O . VAL A 1 110 ? 55.019 -4.615 -112.425 1.00 37.03 110 VAL A O 1
ATOM 677 N N . GLY A 1 111 ? 56.879 -4.327 -111.187 1.00 34.75 111 GLY A N 1
ATOM 678 C CA . GLY A 1 111 ? 57.862 -4.051 -112.260 1.00 34.75 111 GLY A CA 1
ATOM 679 C C . GLY A 1 111 ? 57.921 -2.652 -112.912 1.00 34.75 111 GLY A C 1
ATOM 680 O O . GLY A 1 111 ? 57.081 -2.327 -113.732 1.00 34.75 111 GLY A O 1
ATOM 681 N N . ALA A 1 112 ? 58.980 -1.895 -112.558 1.00 36.59 112 ALA A N 1
ATOM 682 C CA . ALA A 1 112 ? 59.900 -1.003 -113.322 1.00 36.59 112 ALA A CA 1
ATOM 683 C C . ALA A 1 112 ? 59.542 -0.416 -114.730 1.00 36.59 112 ALA A C 1
ATOM 685 O O . ALA A 1 112 ? 58.775 -1.033 -115.457 1.00 36.59 112 ALA A O 1
ATOM 686 N N . PRO A 1 113 ? 60.238 0.637 -115.262 1.00 46.62 113 PRO A N 1
ATOM 687 C CA . PRO A 1 113 ? 61.178 1.609 -114.671 1.00 46.62 113 PRO A CA 1
ATOM 688 C C . PRO A 1 113 ? 60.931 3.109 -115.040 1.00 46.62 113 PRO A C 1
ATOM 690 O O . PRO A 1 113 ? 60.116 3.487 -115.873 1.00 46.62 113 PRO A O 1
ATOM 693 N N . ARG A 1 114 ? 61.746 3.949 -114.389 1.00 49.09 114 ARG A N 1
ATOM 694 C CA . ARG A 1 114 ? 62.077 5.386 -114.531 1.00 49.09 114 ARG A CA 1
ATOM 695 C C . ARG A 1 114 ? 62.149 5.983 -115.955 1.00 49.09 114 ARG A C 1
ATOM 697 O O . ARG A 1 114 ? 62.957 5.521 -116.753 1.00 49.09 114 ARG A O 1
ATOM 704 N N . VAL A 1 115 ? 61.496 7.141 -116.168 1.00 41.00 115 VAL A N 1
ATOM 705 C CA . VAL A 1 115 ? 61.881 8.191 -117.146 1.00 41.00 115 VAL A CA 1
ATOM 706 C C . VAL A 1 115 ? 61.521 9.593 -116.605 1.00 41.00 115 VAL A C 1
ATOM 708 O O . VAL A 1 115 ? 60.380 9.863 -116.254 1.00 41.00 115 VAL A O 1
ATOM 711 N N . VAL A 1 116 ? 62.502 10.493 -116.563 1.00 48.81 116 VAL A N 1
ATOM 712 C CA . VAL A 1 116 ? 62.392 11.973 -116.573 1.00 48.81 116 VAL A CA 1
ATOM 713 C C . VAL A 1 116 ? 63.452 12.460 -117.576 1.00 48.81 116 VAL A C 1
ATOM 715 O O . VAL A 1 116 ? 64.409 11.703 -117.774 1.00 48.81 116 VAL A O 1
ATOM 718 N N . PRO A 1 117 ? 63.400 13.677 -118.166 1.00 51.22 117 PRO A N 1
ATOM 719 C CA . PRO A 1 117 ? 62.488 14.813 -117.932 1.00 51.22 117 PRO A CA 1
ATOM 720 C C . PRO A 1 117 ? 61.931 15.450 -119.235 1.00 51.22 117 PRO A C 1
ATOM 722 O O . PRO A 1 117 ? 62.508 15.283 -120.306 1.00 51.22 117 PRO A O 1
ATOM 725 N N . GLN A 1 118 ? 60.876 16.274 -119.174 1.00 45.06 118 GLN A N 1
ATOM 726 C CA . GLN A 1 118 ? 60.564 17.181 -120.292 1.00 45.06 118 GLN A CA 1
ATOM 727 C C . GLN A 1 118 ? 59.938 18.503 -119.832 1.00 45.06 118 GLN A C 1
ATOM 729 O O . GLN A 1 118 ? 59.026 18.541 -119.012 1.00 45.06 118 GLN A O 1
ATOM 734 N N . LEU A 1 119 ? 60.506 19.586 -120.363 1.00 52.50 119 LEU A N 1
ATOM 735 C CA . LEU A 1 119 ? 60.201 20.990 -120.109 1.00 52.50 119 LEU A CA 1
ATOM 736 C C . LEU A 1 119 ? 58.713 21.287 -120.343 1.00 52.50 119 LEU A C 1
ATOM 738 O O . LEU A 1 119 ? 58.205 21.142 -121.455 1.00 52.50 119 LEU A O 1
ATOM 742 N N . LEU A 1 120 ? 58.027 21.710 -119.280 1.00 54.44 120 LEU A N 1
ATOM 743 C CA . LEU A 1 120 ? 56.619 22.096 -119.296 1.00 54.44 120 LEU A CA 1
ATOM 744 C C . LEU A 1 120 ? 56.430 23.334 -120.180 1.00 54.44 120 LEU A C 1
ATOM 746 O O . LEU A 1 120 ? 56.997 24.398 -119.946 1.00 54.44 120 LEU A O 1
ATOM 750 N N . SER A 1 121 ? 55.613 23.178 -121.218 1.00 61.59 121 SER A N 1
ATOM 751 C CA . SER A 1 121 ? 55.136 24.262 -122.071 1.00 61.59 121 SER A CA 1
ATOM 752 C C . SER A 1 121 ? 54.410 25.315 -121.228 1.00 61.59 121 SER A C 1
ATOM 754 O O . SER A 1 121 ? 53.610 24.973 -120.353 1.00 61.59 121 SER A O 1
ATOM 756 N N . ARG A 1 122 ? 54.616 26.601 -121.535 1.00 62.22 122 ARG A N 1
ATOM 757 C CA . ARG A 1 122 ? 53.980 27.769 -120.885 1.00 62.22 122 ARG A CA 1
ATOM 758 C C . ARG A 1 122 ? 52.444 27.656 -120.781 1.00 62.22 122 ARG A C 1
ATOM 760 O O . ARG A 1 122 ? 51.828 28.299 -119.937 1.00 62.22 122 ARG A O 1
ATOM 767 N N . ALA A 1 123 ? 51.817 26.830 -121.625 1.00 63.81 123 ALA A N 1
ATOM 768 C CA . ALA A 1 123 ? 50.389 26.512 -121.571 1.00 63.81 123 ALA A CA 1
ATOM 769 C C . ALA A 1 123 ? 50.022 25.530 -120.439 1.00 63.81 123 ALA A C 1
ATOM 771 O O . ALA A 1 123 ? 49.026 25.746 -119.753 1.00 63.81 123 ALA A O 1
ATOM 772 N N . SER A 1 124 ? 50.842 24.499 -120.197 1.00 64.56 124 SER A N 1
ATOM 773 C CA . SER A 1 124 ? 50.658 23.576 -119.066 1.00 64.56 124 SER A CA 1
ATOM 774 C C . SER A 1 124 ? 50.909 24.256 -117.721 1.00 64.56 124 SER A C 1
ATOM 776 O O . SER A 1 124 ? 50.148 24.030 -116.789 1.00 64.56 124 SER A O 1
ATOM 778 N N . GLU A 1 125 ? 51.888 25.164 -117.640 1.00 68.50 125 GLU A N 1
ATOM 779 C CA . GLU A 1 125 ? 52.130 25.981 -116.444 1.00 68.50 125 GLU A CA 1
ATOM 780 C C . GLU A 1 125 ? 50.968 26.947 -116.175 1.00 68.50 125 GLU A C 1
ATOM 782 O O . GLU A 1 125 ? 50.528 27.106 -115.043 1.00 68.50 125 GLU A O 1
ATOM 787 N N . LYS A 1 126 ? 50.384 27.548 -117.218 1.00 75.81 126 LYS A N 1
ATOM 788 C CA . LYS A 1 126 ? 49.190 28.388 -117.059 1.00 75.81 126 LYS A CA 1
ATOM 789 C C . LYS A 1 126 ? 47.975 27.585 -116.581 1.00 75.81 126 LYS A C 1
ATOM 791 O O . LYS A 1 126 ? 47.189 28.102 -115.795 1.00 75.81 126 LYS A O 1
ATOM 796 N N . GLN A 1 127 ? 47.818 26.339 -117.025 1.00 74.75 127 GLN A N 1
ATOM 797 C CA . GLN A 1 127 ? 46.733 25.460 -116.582 1.00 74.75 127 GLN A CA 1
ATOM 798 C C . GLN A 1 127 ? 46.944 24.957 -115.147 1.00 74.75 127 GLN A C 1
ATOM 800 O O . GLN A 1 127 ? 45.986 24.916 -114.374 1.00 74.75 127 GLN A O 1
ATOM 805 N N . THR A 1 128 ? 48.180 24.632 -114.752 1.00 73.12 128 THR A N 1
ATOM 806 C CA . THR A 1 128 ? 48.488 24.288 -113.356 1.00 73.12 128 THR A CA 1
ATOM 807 C C . THR A 1 128 ? 48.339 25.499 -112.443 1.00 73.12 128 THR A C 1
ATOM 809 O O . THR A 1 128 ? 47.750 25.361 -111.375 1.00 73.12 128 THR A O 1
ATOM 812 N N . LEU A 1 129 ? 48.772 26.690 -112.871 1.00 76.38 129 LEU A N 1
ATOM 813 C CA . LEU A 1 129 ? 48.549 27.940 -112.144 1.00 76.38 129 LEU A CA 1
ATOM 814 C C . LEU A 1 129 ? 47.064 28.291 -112.054 1.00 76.38 129 LEU A C 1
ATOM 816 O O . LEU A 1 129 ? 46.634 28.719 -110.994 1.00 76.38 129 LEU A O 1
ATOM 820 N N . ALA A 1 130 ? 46.261 28.069 -113.099 1.00 80.31 130 ALA A N 1
ATOM 821 C CA . ALA A 1 130 ? 44.813 28.271 -113.043 1.00 80.31 130 ALA A CA 1
ATOM 822 C C . ALA A 1 130 ? 44.137 27.307 -112.055 1.00 80.31 130 ALA A C 1
ATOM 824 O O . ALA A 1 130 ? 43.357 27.755 -111.221 1.00 80.31 130 ALA A O 1
ATOM 825 N N . GLY A 1 131 ? 44.495 26.018 -112.074 1.00 81.56 131 GLY A N 1
ATOM 826 C CA . GLY A 1 131 ? 43.977 25.034 -111.117 1.00 81.56 131 GLY A CA 1
ATOM 827 C C . GLY A 1 131 ? 44.451 25.276 -109.679 1.00 81.56 131 GLY A C 1
ATOM 828 O O . GLY A 1 131 ? 43.699 25.061 -108.731 1.00 81.56 131 GLY A O 1
ATOM 829 N N . LEU A 1 132 ? 45.680 25.769 -109.494 1.00 81.62 132 LEU A N 1
ATOM 830 C CA . LEU A 1 132 ? 46.175 26.243 -108.199 1.00 81.62 132 LEU A CA 1
ATOM 831 C C . LEU A 1 132 ? 45.396 27.470 -107.736 1.00 81.62 132 LEU A C 1
ATOM 833 O O . LEU A 1 132 ? 44.990 27.513 -106.582 1.00 81.62 132 LEU A O 1
ATOM 837 N N . ASN A 1 133 ? 45.153 28.435 -108.621 1.00 83.75 133 ASN A N 1
ATOM 838 C CA . ASN A 1 133 ? 44.407 29.640 -108.283 1.00 83.75 133 ASN A CA 1
ATOM 839 C C . ASN A 1 133 ? 42.962 29.292 -107.904 1.00 83.75 133 ASN A C 1
ATOM 841 O O . ASN A 1 133 ? 42.474 29.767 -106.891 1.00 83.75 133 ASN A O 1
ATOM 845 N N . GLU A 1 134 ? 42.304 28.394 -108.637 1.00 84.56 134 GLU A N 1
ATOM 846 C CA . GLU A 1 134 ? 40.957 27.907 -108.314 1.00 84.56 134 GLU A CA 1
ATOM 847 C C . GLU A 1 134 ? 40.911 27.187 -106.957 1.00 84.56 134 GLU A C 1
ATOM 849 O O . GLU A 1 134 ? 40.024 27.439 -106.139 1.00 84.56 134 GLU A O 1
ATOM 854 N N . ARG A 1 135 ? 41.936 26.385 -106.638 1.00 84.56 135 ARG A N 1
ATOM 855 C CA . ARG A 1 135 ? 42.097 25.809 -105.294 1.00 84.56 135 ARG A CA 1
ATOM 856 C C . ARG A 1 135 ? 42.339 26.877 -104.230 1.00 84.56 135 ARG A C 1
ATOM 858 O O . ARG A 1 135 ? 41.743 26.786 -103.161 1.00 84.56 135 ARG A O 1
ATOM 865 N N . PHE A 1 136 ? 43.147 27.898 -104.507 1.00 87.62 136 PHE A N 1
ATOM 866 C CA . PHE A 1 136 ? 43.359 29.025 -103.596 1.00 87.62 136 PHE A CA 1
ATOM 867 C C . PHE A 1 136 ? 42.071 29.807 -103.351 1.00 87.62 136 PHE A C 1
ATOM 869 O O . PHE A 1 136 ? 41.781 30.124 -102.202 1.00 87.62 136 PHE A O 1
ATOM 876 N N . TYR A 1 137 ? 41.264 30.054 -104.382 1.00 87.31 137 TYR A N 1
ATOM 877 C CA . TYR A 1 137 ? 39.946 30.663 -104.228 1.00 87.31 137 TYR A CA 1
ATOM 878 C C . TYR A 1 137 ? 39.045 29.805 -103.334 1.00 87.31 137 TYR A C 1
ATOM 880 O O . TYR A 1 137 ? 38.512 30.325 -102.355 1.00 87.31 137 TYR A O 1
ATOM 888 N N . SER A 1 138 ? 38.969 28.490 -103.575 1.00 87.06 138 SER A N 1
ATOM 889 C CA . SER A 1 138 ? 38.180 27.581 -102.728 1.00 87.06 138 SER A CA 1
ATOM 890 C C . SER A 1 138 ? 38.689 27.513 -101.278 1.00 87.06 138 SER A C 1
ATOM 892 O O . SER A 1 138 ? 37.900 27.435 -100.339 1.00 87.06 138 SER A O 1
ATOM 894 N N . TYR A 1 139 ? 40.006 27.604 -101.066 1.00 91.06 139 TYR A N 1
ATOM 895 C CA . TYR A 1 139 ? 40.610 27.614 -99.735 1.00 91.06 139 TYR A CA 1
ATOM 896 C C . TYR A 1 139 ? 40.337 28.928 -99.003 1.00 91.06 139 TYR A C 1
ATOM 898 O O . TYR A 1 139 ? 39.954 28.913 -97.838 1.00 91.06 139 TYR A O 1
ATOM 906 N N . VAL A 1 140 ? 40.473 30.069 -99.682 1.00 90.44 140 VAL A N 1
ATOM 907 C CA . VAL A 1 140 ? 40.149 31.386 -99.118 1.00 90.44 140 VAL A CA 1
ATOM 908 C C . VAL A 1 140 ? 38.666 31.467 -98.767 1.00 90.44 140 VAL A C 1
ATOM 910 O O . VAL A 1 140 ? 38.318 31.990 -97.711 1.00 90.44 140 VAL A O 1
ATOM 913 N N . GLU A 1 141 ? 37.791 30.920 -99.608 1.00 91.56 141 GLU A N 1
ATOM 914 C CA . GLU A 1 141 ? 36.360 30.832 -99.324 1.00 91.56 141 GLU A CA 1
ATOM 915 C C . GLU A 1 141 ? 36.079 29.938 -98.107 1.00 91.56 141 GLU A C 1
ATOM 917 O O . GLU A 1 141 ? 35.345 30.343 -97.205 1.00 91.56 141 GLU A O 1
ATOM 922 N N . LYS A 1 142 ? 36.753 28.785 -97.997 1.00 92.12 142 LYS A N 1
ATOM 923 C CA . LYS A 1 142 ? 36.642 27.894 -96.833 1.00 92.12 142 LYS A CA 1
ATOM 924 C C . LYS A 1 142 ? 37.153 28.540 -95.544 1.00 92.12 142 LYS A C 1
ATOM 926 O O . LYS A 1 142 ? 36.515 28.405 -94.505 1.00 92.12 142 LYS A O 1
ATOM 931 N N . VAL A 1 143 ? 38.272 29.260 -95.595 1.00 92.69 143 VAL A N 1
ATOM 932 C CA . VAL A 1 143 ? 38.823 29.982 -94.438 1.00 92.69 143 VAL A CA 1
ATOM 933 C C . VAL A 1 143 ? 37.887 31.106 -94.010 1.00 92.69 143 VAL A C 1
ATOM 935 O O . VAL A 1 143 ? 37.663 31.268 -92.816 1.00 92.69 143 VAL A O 1
ATOM 938 N N . LYS A 1 144 ? 37.283 31.838 -94.953 1.00 90.69 144 LYS A N 1
ATOM 939 C CA . LYS A 1 144 ? 36.268 32.852 -94.634 1.00 90.69 144 LYS A CA 1
ATOM 940 C C . LYS A 1 144 ? 35.023 32.232 -94.008 1.00 90.69 144 LYS A C 1
ATOM 942 O O . LYS A 1 144 ? 34.524 32.768 -93.024 1.00 90.69 144 LYS A O 1
ATOM 947 N N . GLN A 1 145 ? 34.554 31.098 -94.531 1.00 93.19 145 GLN A N 1
ATOM 948 C CA . GLN A 1 145 ? 33.431 30.364 -93.949 1.00 93.19 145 GLN A CA 1
ATOM 949 C C . GLN A 1 145 ? 33.750 29.914 -92.518 1.00 93.19 145 GLN A C 1
ATOM 951 O O . GLN A 1 145 ? 32.957 30.156 -91.615 1.00 93.19 145 GLN A O 1
ATOM 956 N N . LEU A 1 146 ? 34.929 29.329 -92.293 1.00 91.19 146 LEU A N 1
ATOM 957 C CA . LEU A 1 146 ? 35.362 28.897 -90.965 1.00 91.19 146 LEU A CA 1
ATOM 958 C C . LEU A 1 146 ? 35.588 30.075 -90.017 1.00 91.19 146 LEU A C 1
ATOM 960 O O . LEU A 1 146 ? 35.254 29.966 -88.847 1.00 91.19 146 LEU A O 1
ATOM 964 N N . GLN A 1 147 ? 36.114 31.207 -90.486 1.00 91.25 147 GLN A N 1
ATOM 965 C CA . GLN A 1 147 ? 36.234 32.419 -89.672 1.00 91.25 147 GLN A CA 1
ATOM 966 C C . GLN A 1 147 ? 34.866 32.967 -89.281 1.00 91.25 147 GLN A C 1
ATOM 968 O O . GLN A 1 147 ? 34.677 33.329 -88.124 1.00 91.25 147 GLN A O 1
ATOM 973 N N . PHE A 1 148 ? 33.911 32.992 -90.211 1.00 92.75 148 PHE A N 1
ATOM 974 C CA . PHE A 1 148 ? 32.544 33.413 -89.924 1.00 92.75 148 PHE A CA 1
ATOM 975 C C . PHE A 1 148 ? 31.865 32.469 -88.927 1.00 92.75 148 PHE A C 1
ATOM 977 O O . PHE A 1 148 ? 31.225 32.923 -87.982 1.00 92.75 148 PHE A O 1
ATOM 984 N N . GLU A 1 149 ? 32.047 31.159 -89.085 1.00 91.81 149 GLU A N 1
ATOM 985 C CA . GLU A 1 149 ? 31.523 30.158 -88.157 1.00 91.81 149 GLU A CA 1
ATOM 986 C C . GLU A 1 149 ? 32.181 30.274 -86.779 1.00 91.81 149 GLU A C 1
ATOM 988 O O . GLU A 1 149 ? 31.484 30.287 -85.773 1.00 91.81 149 GLU A O 1
ATOM 993 N N . ASN A 1 150 ? 33.500 30.462 -86.711 1.00 87.88 150 ASN A N 1
ATOM 994 C CA . ASN A 1 150 ? 34.215 30.643 -85.449 1.00 87.88 150 ASN A CA 1
ATOM 995 C C . ASN A 1 150 ? 33.809 31.950 -84.759 1.00 87.88 150 ASN A C 1
ATOM 997 O O . ASN A 1 150 ? 33.585 31.963 -83.556 1.00 87.88 150 ASN A O 1
ATOM 1001 N N . GLN A 1 151 ? 33.631 33.035 -85.516 1.00 91.25 151 GLN A N 1
ATOM 1002 C CA . GLN A 1 151 ? 33.113 34.295 -84.988 1.00 91.25 151 GLN A CA 1
ATOM 1003 C C . GLN A 1 151 ? 31.677 34.128 -84.481 1.00 91.25 151 GLN A C 1
ATOM 1005 O O . GLN A 1 151 ? 31.352 34.601 -83.397 1.00 91.25 151 GLN A O 1
ATOM 1010 N N . THR A 1 152 ? 30.833 33.399 -85.213 1.00 90.12 152 THR A N 1
ATOM 1011 C CA . THR A 1 152 ? 29.461 33.097 -84.790 1.00 90.12 152 THR A CA 1
ATOM 1012 C C . THR A 1 152 ? 29.464 32.264 -83.509 1.00 90.12 152 THR A C 1
ATOM 1014 O O . THR A 1 152 ? 28.799 32.634 -82.545 1.00 90.12 152 THR A O 1
ATOM 1017 N N . LEU A 1 153 ? 30.273 31.206 -83.437 1.00 86.75 153 LEU A N 1
ATOM 1018 C CA . LEU A 1 153 ? 30.436 30.381 -82.239 1.00 86.75 153 LEU A CA 1
ATOM 1019 C C . LEU A 1 153 ? 30.995 31.186 -81.063 1.00 86.75 153 LEU A C 1
ATOM 1021 O O . LEU A 1 153 ? 30.510 31.030 -79.950 1.00 86.75 153 LEU A O 1
ATOM 1025 N N . GLN A 1 154 ? 31.940 32.100 -81.289 1.00 83.31 154 GLN A N 1
ATOM 1026 C CA . GLN A 1 154 ? 32.443 33.006 -80.253 1.00 83.31 154 GLN A CA 1
ATOM 1027 C C . GLN A 1 154 ? 31.362 33.970 -79.765 1.00 83.31 154 GLN A C 1
ATOM 1029 O O . GLN A 1 154 ? 31.247 34.195 -78.565 1.00 83.31 154 GLN A O 1
ATOM 1034 N N . THR A 1 155 ? 30.532 34.519 -80.658 1.00 83.81 155 THR A N 1
ATOM 1035 C CA . THR A 1 155 ? 29.405 35.371 -80.244 1.00 83.81 155 THR A CA 1
ATOM 1036 C C . THR A 1 155 ? 28.339 34.584 -79.487 1.00 83.81 155 THR A C 1
ATOM 1038 O O . T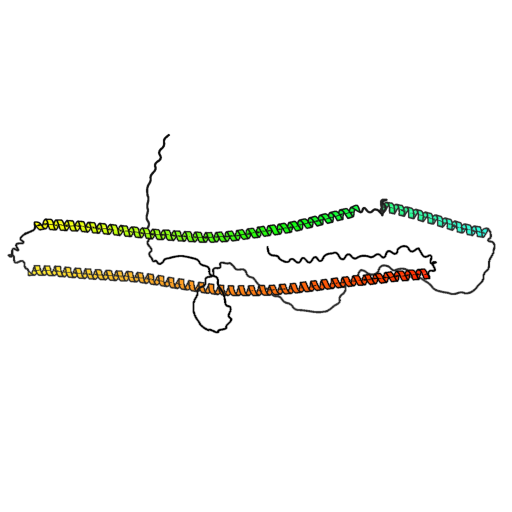HR A 1 155 ? 27.830 35.079 -78.487 1.00 83.81 155 THR A O 1
ATOM 1041 N N . GLN A 1 156 ? 28.044 33.349 -79.901 1.00 84.62 156 GLN A N 1
ATOM 1042 C CA . GLN A 1 156 ? 27.114 32.462 -79.202 1.00 84.62 156 GLN A CA 1
ATOM 1043 C C . GLN A 1 156 ? 27.657 32.053 -77.834 1.00 84.62 156 GLN A C 1
ATOM 1045 O O . GLN A 1 156 ? 26.915 32.079 -76.859 1.00 84.62 156 GLN A O 1
ATOM 1050 N N . LEU A 1 157 ? 28.950 31.742 -77.740 1.00 77.44 157 LEU A N 1
ATOM 1051 C CA . LEU A 1 157 ? 29.614 31.422 -76.482 1.00 77.44 157 LEU A CA 1
ATOM 1052 C C . LEU A 1 157 ? 29.621 32.638 -75.552 1.00 77.44 157 LEU A C 1
ATOM 1054 O O . LEU A 1 157 ? 29.202 32.525 -74.410 1.00 77.44 157 LEU A O 1
ATOM 1058 N N . ASN A 1 158 ? 29.962 33.828 -76.048 1.00 78.19 158 ASN A N 1
ATOM 1059 C CA . ASN A 1 158 ? 29.908 35.054 -75.250 1.00 78.19 158 ASN A CA 1
ATOM 1060 C C . ASN A 1 158 ? 28.485 35.408 -74.796 1.00 78.19 158 ASN A C 1
ATOM 1062 O O . ASN A 1 158 ? 28.315 35.892 -73.679 1.00 78.19 158 ASN A O 1
ATOM 1066 N N . LEU A 1 159 ? 27.469 35.154 -75.627 1.00 78.56 159 LEU A N 1
ATOM 1067 C CA . LEU A 1 159 ? 26.064 35.348 -75.267 1.00 78.56 159 LEU A CA 1
ATOM 1068 C C . LEU A 1 159 ? 25.615 34.345 -74.195 1.00 78.56 159 LEU A C 1
ATOM 1070 O O . LEU A 1 159 ? 24.963 34.735 -73.231 1.00 78.56 159 LEU A O 1
ATOM 1074 N N . LEU A 1 160 ? 25.983 33.071 -74.344 1.00 73.06 160 LEU A N 1
ATOM 1075 C CA . LEU A 1 160 ? 25.634 32.004 -73.402 1.00 73.06 160 LEU A CA 1
ATOM 1076 C C . LEU A 1 160 ? 26.366 32.145 -72.064 1.00 73.06 160 LEU A C 1
ATOM 1078 O O . LEU A 1 160 ? 25.789 31.863 -71.021 1.00 73.06 160 LEU A O 1
ATOM 1082 N N . THR A 1 161 ? 27.621 32.590 -72.079 1.00 67.50 161 THR A N 1
ATOM 1083 C CA . THR A 1 161 ? 28.434 32.786 -70.869 1.00 67.50 161 THR A CA 1
ATOM 1084 C C . THR A 1 161 ? 28.312 34.213 -70.306 1.00 67.50 161 THR A C 1
ATOM 1086 O O . THR A 1 161 ? 28.966 34.557 -69.323 1.00 67.50 161 THR A O 1
ATOM 1089 N N . GLY A 1 162 ? 27.493 35.079 -70.917 1.00 68.38 162 GLY A N 1
ATOM 1090 C CA . GLY A 1 162 ? 27.294 36.464 -70.472 1.00 68.38 162 GLY A CA 1
ATOM 1091 C C . GLY A 1 162 ? 28.586 37.290 -70.395 1.00 68.38 162 GLY A C 1
ATOM 1092 O O . GLY A 1 162 ? 28.676 38.206 -69.585 1.00 68.38 162 GLY A O 1
ATOM 1093 N N . GLY A 1 163 ? 29.610 36.937 -71.181 1.00 63.69 163 GLY A N 1
ATOM 1094 C CA . GLY A 1 163 ? 30.932 37.576 -71.159 1.00 63.69 163 GLY A CA 1
ATOM 1095 C C . GLY A 1 163 ? 31.791 37.311 -69.912 1.00 63.69 163 GLY A C 1
ATOM 1096 O O . GLY A 1 163 ? 32.825 37.959 -69.756 1.00 63.69 163 GLY A O 1
ATOM 1097 N N . THR A 1 164 ? 31.413 36.375 -69.035 1.00 59.47 164 THR A N 1
ATOM 1098 C CA . THR A 1 164 ? 32.177 36.078 -67.810 1.00 59.47 164 THR A CA 1
ATOM 1099 C C . THR A 1 164 ? 33.109 34.884 -68.040 1.00 59.47 164 THR A C 1
ATOM 1101 O O . THR A 1 164 ? 32.677 33.839 -68.517 1.00 59.47 164 THR A O 1
ATOM 1104 N N . SER A 1 165 ? 34.404 35.021 -67.732 1.00 53.25 165 SER A N 1
ATOM 1105 C CA . SER A 1 165 ? 35.370 33.915 -67.843 1.00 53.25 165 SER A CA 1
ATOM 1106 C C . SER A 1 165 ? 34.936 32.737 -66.963 1.00 53.25 165 SER A C 1
ATOM 1108 O O . SER A 1 165 ? 34.723 32.904 -65.765 1.00 53.25 165 SER A O 1
ATOM 1110 N N . VAL A 1 166 ? 34.870 31.532 -67.539 1.00 57.19 166 VAL A N 1
ATOM 1111 C CA . VAL A 1 166 ? 34.442 30.263 -66.896 1.00 57.19 166 VAL A CA 1
ATOM 1112 C C . VAL A 1 166 ? 35.348 29.841 -65.715 1.00 57.19 166 VAL A C 1
ATOM 1114 O O . VAL A 1 166 ? 35.124 28.828 -65.065 1.00 57.19 166 VAL A O 1
ATOM 1117 N N . THR A 1 167 ? 36.379 30.622 -65.395 1.00 54.44 167 THR A N 1
ATOM 1118 C CA . THR A 1 167 ? 37.384 30.323 -64.367 1.00 54.44 167 THR A CA 1
ATOM 1119 C C . THR A 1 167 ? 37.107 30.939 -62.995 1.00 54.44 167 THR A C 1
ATOM 1121 O O . THR A 1 167 ? 37.900 30.731 -62.083 1.00 54.44 167 THR A O 1
ATOM 1124 N N . SER A 1 168 ? 36.016 31.683 -62.809 1.00 54.31 168 SER A N 1
ATOM 1125 C CA . SER A 1 168 ? 35.643 32.226 -61.496 1.00 54.31 168 SER A CA 1
ATOM 1126 C C . SER A 1 168 ? 34.161 31.997 -61.220 1.00 54.31 168 SER A C 1
ATOM 1128 O O . SER A 1 168 ? 33.363 32.928 -61.220 1.00 54.31 168 SER A O 1
ATOM 1130 N N . SER A 1 169 ? 33.784 30.735 -61.012 1.00 55.47 169 SER A N 1
ATOM 1131 C CA . SER A 1 169 ? 32.543 30.443 -60.296 1.00 55.47 169 SER A CA 1
ATOM 1132 C C . SER A 1 169 ? 32.719 30.939 -58.863 1.00 55.47 169 SER A C 1
ATOM 1134 O O . SER A 1 169 ? 33.649 30.511 -58.185 1.00 55.47 169 SER A O 1
ATOM 1136 N N . ASP A 1 170 ? 31.851 31.843 -58.420 1.00 57.66 170 ASP A N 1
ATOM 1137 C CA . ASP A 1 170 ? 31.812 32.406 -57.071 1.00 57.66 170 ASP A CA 1
ATOM 1138 C C . ASP A 1 170 ? 31.834 31.312 -55.985 1.00 57.66 170 ASP A C 1
ATOM 1140 O O . ASP A 1 170 ? 30.803 30.761 -55.603 1.00 57.66 170 ASP A O 1
ATOM 1144 N N . THR A 1 171 ? 33.014 31.005 -55.439 1.00 58.56 171 THR A N 1
ATOM 1145 C CA . THR A 1 171 ? 33.186 30.073 -54.306 1.00 58.56 171 THR A CA 1
ATOM 1146 C C . THR A 1 171 ? 32.524 30.594 -53.020 1.00 58.56 171 THR A C 1
ATOM 1148 O O . THR A 1 171 ? 32.358 29.852 -52.058 1.00 58.56 171 THR A O 1
ATOM 1151 N N . SER A 1 172 ? 32.095 31.860 -52.988 1.00 62.53 172 SER A N 1
ATOM 1152 C CA . SER A 1 172 ? 31.396 32.471 -51.852 1.00 62.53 172 SER A CA 1
ATOM 1153 C C . SER A 1 172 ? 29.996 31.888 -51.624 1.00 62.53 172 SER A C 1
ATOM 1155 O O . SER A 1 172 ? 29.590 31.723 -50.479 1.00 62.53 172 SER A O 1
ATOM 1157 N N . GLY A 1 173 ? 29.268 31.522 -52.684 1.00 69.12 173 GLY A N 1
ATOM 1158 C CA . GLY A 1 173 ? 27.946 30.893 -52.594 1.00 69.12 173 GLY A CA 1
ATOM 1159 C C . GLY A 1 173 ? 27.952 29.563 -51.825 1.00 69.12 173 GLY A C 1
ATOM 1160 O O . GLY A 1 173 ? 27.297 29.477 -50.786 1.00 69.12 173 GLY A O 1
ATOM 1161 N N . PRO A 1 174 ? 28.699 28.534 -52.277 1.00 73.12 174 PRO A N 1
ATOM 1162 C CA . PRO A 1 174 ? 28.730 27.232 -51.610 1.00 73.12 174 PRO A CA 1
ATOM 1163 C C . PRO A 1 174 ? 29.286 27.303 -50.182 1.00 73.12 174 PRO A C 1
ATOM 1165 O O . PRO A 1 174 ? 28.734 26.649 -49.303 1.00 73.12 174 PRO A O 1
ATOM 1168 N N . VAL A 1 175 ? 30.288 28.152 -49.917 1.00 76.88 175 VAL A N 1
ATOM 1169 C CA . VAL A 1 175 ? 30.848 28.336 -48.564 1.00 76.88 175 VAL A CA 1
ATOM 1170 C C . VAL A 1 175 ? 29.835 28.987 -47.610 1.00 76.88 175 VAL A C 1
ATOM 1172 O O . VAL A 1 175 ? 29.734 28.583 -46.455 1.00 76.88 175 VAL A O 1
ATOM 1175 N N . ASN A 1 176 ? 29.027 29.946 -48.077 1.00 81.00 176 ASN A N 1
ATOM 1176 C CA . ASN A 1 176 ? 27.972 30.551 -47.255 1.00 81.00 176 ASN A CA 1
ATOM 1177 C C . ASN A 1 176 ? 26.841 29.561 -46.930 1.00 81.00 176 ASN A C 1
ATOM 1179 O O . ASN A 1 176 ? 26.343 29.554 -45.804 1.00 81.00 176 ASN A O 1
ATOM 1183 N N . PHE A 1 177 ? 26.450 28.705 -47.882 1.00 85.94 177 PHE A N 1
ATOM 1184 C CA . PHE A 1 177 ? 25.468 27.647 -47.618 1.00 85.94 177 PHE A CA 1
ATOM 1185 C C . PHE A 1 177 ? 26.017 26.582 -46.670 1.00 85.94 177 PHE A C 1
ATOM 1187 O O . PHE A 1 177 ? 25.289 26.104 -45.805 1.00 85.94 177 PHE A O 1
ATOM 1194 N N . GLU A 1 178 ? 27.299 26.238 -46.786 1.00 89.00 178 GLU A N 1
ATOM 1195 C CA . GLU A 1 178 ? 27.954 25.302 -45.876 1.00 89.00 178 GLU A CA 1
ATOM 1196 C C . GLU A 1 178 ? 27.992 25.850 -44.443 1.00 89.00 178 GLU A C 1
ATOM 1198 O O . GLU A 1 178 ? 27.573 25.154 -43.518 1.00 89.00 178 GLU A O 1
ATOM 1203 N N . LEU A 1 179 ? 28.353 27.127 -44.262 1.00 91.75 179 LEU A N 1
ATOM 1204 C CA . LEU A 1 179 ? 28.280 27.802 -42.962 1.00 91.75 179 LEU A CA 1
ATOM 1205 C C . LEU A 1 179 ? 26.849 27.817 -42.402 1.00 91.75 179 LEU A C 1
ATOM 1207 O O . LEU A 1 179 ? 26.644 27.466 -41.240 1.00 91.75 179 LEU A O 1
ATOM 1211 N N . GLN A 1 180 ? 25.844 28.136 -43.222 1.00 93.81 180 GLN A N 1
ATOM 1212 C CA . GLN A 1 180 ? 24.441 28.120 -42.795 1.00 93.81 180 GLN A CA 1
ATOM 1213 C C . GLN A 1 180 ? 23.967 26.714 -42.392 1.00 93.81 180 GLN A C 1
ATOM 1215 O O . GLN A 1 180 ? 23.232 26.565 -41.419 1.00 93.81 180 GLN A O 1
ATOM 1220 N N . ILE A 1 181 ? 24.405 25.666 -43.096 1.00 93.25 181 ILE A N 1
ATOM 1221 C CA . ILE A 1 181 ? 24.105 24.273 -42.739 1.00 93.25 181 ILE A CA 1
ATOM 1222 C C . ILE A 1 181 ? 24.772 23.901 -41.413 1.00 93.25 181 ILE A C 1
ATOM 1224 O O . ILE A 1 181 ? 24.148 23.226 -40.596 1.00 93.25 181 ILE A O 1
ATOM 1228 N N . THR A 1 182 ? 26.018 24.323 -41.179 1.00 95.56 182 THR A N 1
ATOM 1229 C CA . THR A 1 182 ? 26.687 24.069 -39.894 1.00 95.56 182 THR A CA 1
ATOM 1230 C C . THR A 1 182 ? 25.994 24.784 -38.737 1.00 95.56 182 THR A C 1
ATOM 1232 O O . THR A 1 182 ? 25.784 24.170 -37.696 1.00 95.56 182 THR A O 1
ATOM 1235 N N . ASP A 1 183 ? 25.541 26.023 -38.934 1.00 96.12 183 ASP A N 1
ATOM 1236 C CA . ASP A 1 183 ? 24.794 26.779 -37.926 1.00 96.12 183 ASP A CA 1
ATOM 1237 C C . ASP A 1 183 ? 23.425 26.139 -37.632 1.00 96.12 183 ASP A C 1
ATOM 1239 O O . ASP A 1 183 ? 23.055 25.919 -36.479 1.00 96.12 183 ASP A O 1
ATOM 1243 N N . LEU A 1 184 ? 22.704 25.701 -38.670 1.00 96.38 184 LEU A N 1
ATOM 1244 C CA . LEU A 1 184 ? 21.459 24.944 -38.508 1.00 96.38 184 LEU A CA 1
ATOM 1245 C C . LEU A 1 184 ? 21.672 23.605 -37.786 1.00 96.38 184 LEU A C 1
ATOM 1247 O O . LEU A 1 184 ? 20.841 23.199 -36.982 1.00 96.38 184 LEU A O 1
ATOM 1251 N N . ARG A 1 185 ? 22.788 22.911 -38.029 1.00 97.31 185 ARG A N 1
ATOM 1252 C CA . ARG A 1 185 ? 23.119 21.678 -37.297 1.00 97.31 185 ARG A CA 1
ATOM 1253 C C . ARG A 1 185 ? 23.417 21.955 -35.828 1.00 97.31 185 ARG A C 1
ATOM 1255 O O . ARG A 1 185 ? 22.879 21.254 -34.979 1.00 97.31 185 ARG A O 1
ATOM 1262 N N . ASN A 1 186 ? 24.199 22.993 -35.537 1.00 97.44 186 ASN A N 1
ATOM 1263 C CA . ASN A 1 186 ? 24.510 23.394 -34.166 1.00 97.44 186 ASN A CA 1
ATOM 1264 C C . ASN A 1 186 ? 23.241 23.808 -33.413 1.00 97.44 186 ASN A C 1
ATOM 1266 O O . ASN A 1 186 ? 23.035 23.389 -32.281 1.00 97.44 186 ASN A O 1
ATOM 1270 N N . THR A 1 187 ? 22.355 24.581 -34.047 1.00 97.75 187 THR A N 1
ATOM 1271 C CA . THR A 1 187 ? 21.072 24.963 -33.435 1.00 97.75 187 THR A CA 1
ATOM 1272 C C . THR A 1 187 ? 20.189 23.746 -33.164 1.00 97.75 187 THR A C 1
ATOM 1274 O O . THR A 1 187 ? 19.648 23.630 -32.066 1.00 97.75 187 THR A O 1
ATOM 1277 N N . VAL A 1 188 ? 20.097 22.789 -34.096 1.00 97.88 188 VAL A N 1
ATOM 1278 C CA . VAL A 1 188 ? 19.398 21.515 -33.855 1.00 97.88 188 VAL A CA 1
ATOM 1279 C C . VAL A 1 188 ? 20.019 20.767 -32.677 1.00 97.88 188 VAL A C 1
ATOM 1281 O O . VAL A 1 188 ? 19.284 20.351 -31.788 1.00 97.88 188 VAL A O 1
ATOM 1284 N N . GLU A 1 189 ? 21.344 20.647 -32.613 1.00 97.56 189 GLU A N 1
ATOM 1285 C CA . GLU A 1 189 ? 22.028 19.989 -31.497 1.00 97.56 189 GLU A CA 1
ATOM 1286 C C . GLU A 1 189 ? 21.720 20.683 -30.160 1.00 97.56 189 GLU A C 1
ATOM 1288 O O . GLU A 1 189 ? 21.287 20.027 -29.211 1.00 97.56 189 GLU A O 1
ATOM 1293 N N . THR A 1 190 ? 21.819 22.014 -30.095 1.00 98.00 190 THR A N 1
ATOM 1294 C CA . THR A 1 190 ? 21.479 22.770 -28.878 1.00 98.00 190 THR A CA 1
ATOM 1295 C C . THR A 1 190 ? 20.028 22.564 -28.455 1.00 98.00 190 THR A C 1
ATOM 1297 O O . THR A 1 190 ? 19.777 22.281 -27.286 1.00 98.00 190 THR A O 1
ATOM 1300 N N . LEU A 1 191 ? 19.081 22.597 -29.398 1.00 97.94 191 LEU A N 1
ATOM 1301 C CA . LEU A 1 191 ? 17.668 22.355 -29.112 1.00 97.94 191 LEU A CA 1
ATOM 1302 C C . LEU A 1 191 ? 17.418 20.914 -28.662 1.00 97.94 191 LEU A C 1
ATOM 1304 O O . LEU A 1 191 ? 16.577 20.690 -27.797 1.00 97.94 191 LEU A O 1
ATOM 1308 N N . THR A 1 192 ? 18.141 19.929 -29.205 1.00 97.75 192 THR A N 1
ATOM 1309 C CA . THR A 1 192 ? 18.024 18.537 -28.742 1.00 97.75 192 THR A CA 1
ATOM 1310 C C . THR A 1 192 ? 18.540 18.367 -27.317 1.00 97.75 192 THR A C 1
ATOM 1312 O O . THR A 1 192 ? 17.879 17.708 -26.517 1.00 97.75 192 THR A O 1
ATOM 1315 N N . LEU A 1 193 ? 19.658 19.008 -26.961 1.00 98.19 193 LEU A N 1
ATOM 1316 C CA . LEU A 1 193 ? 20.187 18.992 -25.596 1.00 98.19 193 LEU A CA 1
ATOM 1317 C C . LEU A 1 193 ? 19.255 19.714 -24.616 1.00 98.19 193 LEU A C 1
ATOM 1319 O O . LEU A 1 193 ? 19.030 19.223 -23.511 1.00 98.19 193 LEU A O 1
ATOM 1323 N N . GLU A 1 194 ? 18.686 20.854 -25.014 1.00 98.12 194 GLU A N 1
ATOM 1324 C CA . GLU A 1 194 ? 17.688 21.568 -24.215 1.00 98.12 194 GLU A CA 1
ATOM 1325 C C . GLU A 1 194 ? 16.412 20.745 -24.025 1.00 98.12 194 GLU A C 1
ATOM 1327 O O . GLU A 1 194 ? 15.889 20.691 -22.917 1.00 98.12 194 GLU A O 1
ATOM 1332 N N . ASN A 1 195 ? 15.943 20.046 -25.061 1.00 97.81 195 ASN A N 1
ATOM 1333 C CA . ASN A 1 195 ? 14.775 19.172 -24.968 1.00 97.81 195 ASN A CA 1
ATOM 1334 C C . ASN A 1 195 ? 15.011 18.028 -23.968 1.00 97.81 195 ASN A C 1
ATOM 1336 O O . ASN A 1 195 ? 14.220 17.853 -23.045 1.00 97.81 195 ASN A O 1
ATOM 1340 N N . VAL A 1 196 ? 16.158 17.343 -24.060 1.00 97.94 196 VAL A N 1
ATOM 1341 C CA . VAL A 1 196 ? 16.550 16.310 -23.083 1.00 97.94 196 VAL A CA 1
ATOM 1342 C C . VAL A 1 196 ? 16.662 16.895 -21.671 1.00 97.94 196 VAL A C 1
ATOM 1344 O O . VAL A 1 196 ? 16.210 16.285 -20.705 1.00 97.94 196 VAL A O 1
ATOM 1347 N N . ARG A 1 197 ? 17.226 18.100 -21.522 1.00 98.31 197 ARG A N 1
ATOM 1348 C CA . ARG A 1 197 ? 17.299 18.783 -20.222 1.00 98.31 197 ARG A CA 1
ATOM 1349 C C . ARG A 1 197 ? 15.906 19.051 -19.647 1.00 98.31 197 ARG A C 1
ATOM 1351 O O . ARG A 1 197 ? 15.701 18.807 -18.459 1.00 98.31 197 ARG A O 1
ATOM 1358 N N . TYR A 1 198 ? 14.975 19.553 -20.456 1.00 98.00 198 TYR A N 1
ATOM 1359 C CA . TYR A 1 198 ? 13.602 19.795 -20.020 1.00 98.00 198 TYR A CA 1
ATOM 1360 C C . TYR A 1 198 ? 12.872 18.498 -19.682 1.00 98.00 198 TYR A C 1
ATOM 1362 O O . TYR A 1 198 ? 12.115 18.483 -18.720 1.00 98.00 198 TYR A O 1
ATOM 1370 N N . GLU A 1 199 ? 13.122 17.409 -20.407 1.00 97.56 199 GLU A N 1
ATOM 1371 C CA . GLU A 1 199 ? 12.563 16.089 -20.103 1.00 97.56 199 GLU A CA 1
ATOM 1372 C C . GLU A 1 199 ? 13.035 15.579 -18.732 1.00 97.56 199 GLU A C 1
ATOM 1374 O O . GLU A 1 199 ? 12.211 15.189 -17.907 1.00 97.56 199 GLU A O 1
ATOM 1379 N N . ILE A 1 200 ? 14.331 15.713 -18.423 1.00 97.94 200 ILE A N 1
ATOM 1380 C CA . ILE A 1 200 ? 14.885 15.372 -17.101 1.00 97.94 200 ILE A CA 1
ATOM 1381 C C . ILE A 1 200 ? 14.281 16.248 -15.995 1.00 97.94 200 ILE A C 1
ATOM 1383 O O . ILE A 1 200 ? 13.947 15.751 -14.919 1.00 97.94 200 ILE A O 1
ATOM 1387 N N . GLU A 1 201 ? 14.150 17.558 -16.223 1.00 97.88 201 GLU A N 1
ATOM 1388 C CA . GLU A 1 201 ? 13.545 18.471 -15.244 1.00 97.88 201 GLU A CA 1
ATOM 1389 C C . GLU A 1 201 ? 12.070 18.134 -15.001 1.00 97.88 201 GLU A C 1
ATOM 1391 O O . GLU A 1 201 ? 11.604 18.137 -13.861 1.00 97.88 201 GLU A O 1
ATOM 1396 N N . LEU A 1 202 ? 11.349 17.776 -16.061 1.00 97.62 202 LEU A N 1
ATOM 1397 C CA . LEU A 1 202 ? 9.960 17.358 -16.001 1.00 97.62 202 LEU A CA 1
ATOM 1398 C C . LEU A 1 202 ? 9.821 16.053 -15.202 1.00 97.62 202 LEU A C 1
ATOM 1400 O O . LEU A 1 202 ? 8.979 15.980 -14.304 1.00 97.62 202 LEU A O 1
ATOM 1404 N N . ASP A 1 203 ? 10.671 15.059 -15.451 1.00 97.81 203 ASP A N 1
ATOM 1405 C CA . ASP A 1 203 ? 10.667 13.803 -14.697 1.00 97.81 203 ASP A CA 1
ATOM 1406 C C . ASP A 1 203 ? 11.069 13.997 -13.230 1.00 97.81 203 ASP A C 1
ATOM 1408 O O . ASP A 1 203 ? 10.466 13.390 -12.345 1.00 97.81 203 ASP A O 1
ATOM 1412 N N . ASN A 1 204 ? 11.997 14.912 -12.935 1.00 96.94 204 ASN A N 1
ATOM 1413 C CA . ASN A 1 204 ? 12.320 15.297 -11.561 1.00 96.94 204 ASN A CA 1
ATOM 1414 C C . ASN A 1 204 ? 11.109 15.934 -10.853 1.00 96.94 204 ASN A C 1
ATOM 1416 O O . ASN A 1 204 ? 10.750 15.538 -9.745 1.00 96.94 204 ASN A O 1
ATOM 1420 N N . ILE A 1 205 ? 10.419 16.874 -11.509 1.00 96.81 205 ILE A N 1
ATOM 1421 C CA . ILE A 1 205 ? 9.208 17.499 -10.957 1.00 96.81 205 ILE A CA 1
ATOM 1422 C C . ILE A 1 205 ? 8.091 16.463 -10.766 1.00 96.81 205 ILE A C 1
ATOM 1424 O O . ILE A 1 205 ? 7.398 16.503 -9.748 1.00 96.81 205 ILE A O 1
ATOM 1428 N N . ARG A 1 206 ? 7.917 15.518 -11.700 1.00 95.88 206 ARG A N 1
ATOM 1429 C CA . ARG A 1 206 ? 6.966 14.402 -11.557 1.00 95.88 206 ARG A CA 1
ATOM 1430 C C . ARG A 1 206 ? 7.312 13.524 -10.360 1.00 95.88 206 ARG A C 1
ATOM 1432 O O . ARG A 1 206 ? 6.434 13.278 -9.538 1.00 95.88 206 ARG A O 1
ATOM 1439 N N . GLY A 1 207 ? 8.576 13.127 -10.220 1.00 95.25 207 GLY A N 1
ATOM 1440 C CA . GLY A 1 207 ? 9.051 12.344 -9.080 1.00 95.25 207 GLY A CA 1
ATOM 1441 C C . GLY A 1 207 ? 8.821 13.065 -7.749 1.00 95.25 207 GLY A C 1
ATOM 1442 O O . GLY A 1 207 ? 8.263 12.485 -6.821 1.00 95.25 207 GLY A O 1
ATOM 1443 N N . ALA A 1 208 ? 9.145 14.359 -7.672 1.00 95.81 208 ALA A N 1
ATOM 1444 C CA . ALA A 1 208 ? 8.883 15.175 -6.487 1.00 95.81 208 ALA A CA 1
ATOM 1445 C C . ALA A 1 208 ? 7.378 15.305 -6.183 1.00 95.81 208 ALA A C 1
ATOM 1447 O O . ALA A 1 208 ? 6.970 15.268 -5.022 1.00 95.81 208 ALA A O 1
ATOM 1448 N N . ALA A 1 209 ? 6.531 15.434 -7.209 1.00 94.56 209 ALA A N 1
ATOM 1449 C CA . ALA A 1 209 ? 5.081 15.479 -7.040 1.00 94.56 209 ALA A CA 1
ATOM 1450 C C . ALA A 1 209 ? 4.515 14.145 -6.522 1.00 94.56 209 ALA A C 1
ATOM 1452 O O . ALA A 1 209 ? 3.648 14.150 -5.648 1.00 94.56 209 ALA A O 1
ATOM 1453 N N . GLU A 1 210 ? 5.016 13.011 -7.013 1.00 95.25 210 GLU A N 1
ATOM 1454 C CA . GLU A 1 210 ? 4.651 11.678 -6.520 1.00 95.25 210 GLU A CA 1
ATOM 1455 C C . GLU A 1 210 ? 5.133 11.450 -5.081 1.00 95.25 210 GLU A C 1
ATOM 1457 O O . GLU A 1 210 ? 4.376 10.953 -4.244 1.00 95.25 210 GLU A O 1
ATOM 1462 N N . GLU A 1 211 ? 6.345 11.890 -4.739 1.00 95.75 211 GLU A N 1
ATOM 1463 C CA . GLU A 1 211 ? 6.853 11.841 -3.364 1.00 95.75 211 GLU A CA 1
ATOM 1464 C C . GLU A 1 211 ? 5.992 12.694 -2.415 1.00 95.75 211 GLU A C 1
ATOM 1466 O O . GLU A 1 211 ? 5.629 12.256 -1.323 1.00 95.75 211 GLU A O 1
ATOM 1471 N N . LEU A 1 212 ? 5.597 13.902 -2.825 1.00 93.44 212 LEU A N 1
ATOM 1472 C CA . LEU A 1 212 ? 4.696 14.742 -2.030 1.00 93.44 212 LEU A CA 1
ATOM 1473 C C . LEU A 1 212 ? 3.299 14.132 -1.902 1.00 93.44 212 LEU A C 1
ATOM 1475 O O . LEU A 1 212 ? 2.702 14.196 -0.828 1.00 93.44 212 LEU A O 1
ATOM 1479 N N . LYS A 1 213 ? 2.785 13.512 -2.966 1.00 96.12 213 LYS A N 1
ATOM 1480 C CA . LYS A 1 213 ? 1.497 12.816 -2.941 1.00 96.12 213 LYS A CA 1
ATOM 1481 C C . LYS A 1 213 ? 1.517 11.641 -1.962 1.00 96.12 213 LYS A C 1
ATOM 1483 O O . LYS A 1 213 ? 0.615 11.533 -1.139 1.00 96.12 213 LYS A O 1
ATOM 1488 N N . THR A 1 214 ? 2.551 10.802 -2.006 1.00 89.25 214 THR A N 1
ATOM 1489 C CA . THR A 1 214 ? 2.692 9.664 -1.080 1.00 89.25 214 THR A CA 1
ATOM 1490 C C . THR A 1 214 ? 2.853 10.127 0.370 1.00 89.25 214 THR A C 1
ATOM 1492 O O . THR A 1 214 ? 2.214 9.567 1.261 1.00 89.25 214 THR A O 1
ATOM 1495 N N . LYS A 1 215 ? 3.620 11.200 0.622 1.00 96.44 215 LYS A N 1
ATOM 1496 C CA . LYS A 1 215 ? 3.700 11.835 1.951 1.00 96.44 215 LYS A CA 1
ATOM 1497 C C . LYS A 1 215 ? 2.343 12.349 2.426 1.00 96.44 215 LYS A C 1
ATOM 1499 O O . LYS A 1 215 ? 1.973 12.094 3.567 1.00 96.44 215 LYS A O 1
ATOM 1504 N N . PHE A 1 216 ? 1.587 13.017 1.557 1.00 95.00 216 PHE A N 1
ATOM 1505 C CA . PHE A 1 216 ? 0.250 13.510 1.882 1.00 95.00 216 PHE A CA 1
ATOM 1506 C C . PHE A 1 216 ? -0.729 12.372 2.205 1.00 95.00 216 PHE A C 1
ATOM 1508 O O . PHE A 1 216 ? -1.471 12.461 3.178 1.00 95.00 216 PHE A O 1
ATOM 1515 N N . GLU A 1 217 ? -0.721 11.285 1.429 1.00 92.56 217 GLU A N 1
ATOM 1516 C CA . GLU A 1 217 ? -1.554 10.104 1.692 1.00 92.56 217 GLU A CA 1
ATOM 1517 C C . GLU A 1 217 ? -1.194 9.438 3.031 1.00 92.56 217 GLU A C 1
ATOM 1519 O O . GLU A 1 217 ? -2.088 9.056 3.791 1.00 92.56 217 GLU A O 1
ATOM 1524 N N . LEU A 1 218 ? 0.099 9.364 3.368 1.00 91.88 218 LEU A N 1
ATOM 1525 C CA . LEU A 1 218 ? 0.567 8.866 4.663 1.00 91.88 218 LEU A CA 1
ATOM 1526 C C . LEU A 1 218 ? 0.114 9.773 5.812 1.00 91.88 218 LEU A C 1
ATOM 1528 O O . LEU A 1 218 ? -0.451 9.280 6.789 1.00 91.88 218 LEU A O 1
ATOM 1532 N N . GLU A 1 219 ? 0.327 11.087 5.707 1.00 91.31 219 GLU A N 1
ATOM 1533 C CA . GLU A 1 219 ? -0.114 12.060 6.715 1.00 91.31 219 GLU A CA 1
ATOM 1534 C C . GLU A 1 219 ? -1.630 12.027 6.911 1.00 91.31 219 GLU A C 1
ATOM 1536 O O . GLU A 1 219 ? -2.112 12.087 8.043 1.00 91.31 219 GLU A O 1
ATOM 1541 N N . LEU A 1 220 ? -2.389 11.874 5.825 1.00 92.44 220 LEU A N 1
ATOM 1542 C CA . LEU A 1 220 ? -3.833 11.705 5.876 1.00 92.44 220 LEU A CA 1
ATOM 1543 C C . LEU A 1 220 ? -4.211 10.426 6.639 1.00 92.44 220 LEU A C 1
ATOM 1545 O O . LEU A 1 220 ? -5.087 10.471 7.501 1.00 92.44 220 LEU A O 1
ATOM 1549 N N . GLY A 1 221 ? -3.524 9.309 6.383 1.00 87.81 221 GLY A N 1
ATOM 1550 C CA . GLY A 1 221 ? -3.701 8.063 7.133 1.00 87.81 221 GLY A CA 1
ATOM 1551 C C . GLY A 1 221 ? -3.405 8.219 8.629 1.00 87.81 221 GLY A C 1
ATOM 1552 O O . GLY A 1 221 ? -4.214 7.819 9.467 1.00 87.81 221 GLY A O 1
ATOM 1553 N N . VAL A 1 222 ? -2.293 8.873 8.978 1.00 90.69 222 VAL A N 1
ATOM 1554 C CA . VAL A 1 222 ? -1.934 9.177 10.375 1.00 90.69 222 VAL A CA 1
ATOM 1555 C C . VAL A 1 222 ? -2.984 10.077 11.024 1.00 90.69 222 VAL A C 1
ATOM 1557 O O . VAL A 1 222 ? -3.392 9.825 12.156 1.00 90.69 222 VAL A O 1
ATOM 1560 N N . LYS A 1 223 ? -3.475 11.093 10.309 1.00 92.44 223 LYS A N 1
ATOM 1561 C CA . LYS A 1 223 ? -4.555 11.960 10.785 1.00 92.44 223 LYS A CA 1
ATOM 1562 C C . LYS A 1 223 ? -5.819 11.153 11.089 1.00 92.44 223 LYS A C 1
ATOM 1564 O O . LYS A 1 223 ? -6.377 11.332 12.166 1.00 92.44 223 LYS A O 1
ATOM 1569 N N . TYR A 1 224 ? -6.253 10.262 10.195 1.00 90.69 224 TYR A N 1
ATOM 1570 C CA . TYR A 1 224 ? -7.420 9.404 10.439 1.00 90.69 224 TYR A CA 1
ATOM 1571 C C . TYR A 1 224 ? -7.239 8.513 11.673 1.00 90.69 224 TYR A C 1
ATOM 1573 O O . TYR A 1 224 ? -8.173 8.364 12.466 1.00 90.69 224 TYR A O 1
ATOM 1581 N N . GLN A 1 225 ? -6.040 7.956 11.872 1.00 87.69 225 GLN A N 1
ATOM 1582 C CA . GLN A 1 225 ? -5.733 7.173 13.069 1.00 87.69 225 GLN A CA 1
ATOM 1583 C C . GLN A 1 225 ? -5.823 8.036 14.334 1.00 87.69 225 GLN A C 1
ATOM 1585 O O . GLN A 1 225 ? -6.519 7.668 15.275 1.00 87.69 225 GLN A O 1
ATOM 1590 N N . LEU A 1 226 ? -5.206 9.221 14.334 1.00 91.19 226 LEU A N 1
ATOM 1591 C CA . LEU A 1 226 ? -5.261 10.150 15.465 1.00 91.19 226 LEU A CA 1
ATOM 1592 C C . LEU A 1 226 ? -6.687 10.637 15.752 1.00 91.19 226 LEU A C 1
ATOM 1594 O O . LEU A 1 226 ? -7.070 10.758 16.912 1.00 91.19 226 LEU A O 1
ATOM 1598 N N . GLU A 1 227 ? -7.496 10.904 14.725 1.00 92.50 227 GLU A N 1
ATOM 1599 C CA . GLU A 1 227 ? -8.909 11.264 14.890 1.00 92.50 227 GLU A CA 1
ATOM 1600 C C . GLU A 1 227 ? -9.712 10.120 15.525 1.00 92.50 227 GLU A C 1
ATOM 1602 O O . GLU A 1 227 ? -10.547 10.369 16.399 1.00 92.50 227 GLU A O 1
ATOM 1607 N N . THR A 1 228 ? -9.419 8.876 15.141 1.00 91.62 228 THR A N 1
ATOM 1608 C CA . THR A 1 228 ? -10.023 7.674 15.732 1.00 91.62 228 THR A CA 1
ATOM 1609 C C . THR A 1 228 ? -9.611 7.513 17.196 1.00 91.62 228 THR A C 1
ATOM 1611 O O . THR A 1 228 ? -10.473 7.325 18.055 1.00 91.62 228 THR A O 1
ATOM 1614 N N . ASP A 1 229 ? -8.325 7.677 17.507 1.00 93.25 229 ASP A N 1
ATOM 1615 C CA . ASP A 1 229 ? -7.799 7.597 18.873 1.00 93.25 229 ASP A CA 1
ATOM 1616 C C . ASP A 1 229 ? -8.378 8.712 19.761 1.00 93.25 229 ASP A C 1
ATOM 1618 O O . ASP A 1 229 ? -8.775 8.469 20.900 1.00 93.25 229 ASP A O 1
ATOM 1622 N N . ILE A 1 230 ? -8.509 9.939 19.239 1.00 94.12 230 ILE A N 1
ATOM 1623 C CA . ILE A 1 230 ? -9.172 11.052 19.937 1.00 94.12 230 ILE A CA 1
ATOM 1624 C C . ILE A 1 230 ? -10.644 10.728 20.204 1.00 94.12 230 ILE A C 1
ATOM 1626 O O . ILE A 1 230 ? -11.150 11.032 21.287 1.00 94.12 230 ILE A O 1
ATOM 1630 N N . ALA A 1 231 ? -11.352 10.135 19.242 1.00 94.56 231 ALA A N 1
ATOM 1631 C CA . ALA A 1 231 ? -12.742 9.732 19.430 1.00 94.56 231 ALA A CA 1
ATOM 1632 C C . ALA A 1 231 ? -12.882 8.630 20.496 1.00 94.56 231 ALA A C 1
ATOM 1634 O O . ALA A 1 231 ? -13.807 8.693 21.310 1.00 94.56 231 ALA A O 1
ATOM 1635 N N . ALA A 1 232 ? -11.952 7.671 20.537 1.00 92.88 232 ALA A N 1
ATOM 1636 C CA . ALA A 1 232 ? -11.888 6.645 21.576 1.00 92.88 232 ALA A CA 1
ATOM 1637 C C . ALA A 1 232 ? -11.612 7.257 22.959 1.00 92.88 232 ALA A C 1
ATOM 1639 O O . ALA A 1 232 ? -12.393 7.051 23.883 1.00 92.88 232 ALA A O 1
ATOM 1640 N N . MET A 1 233 ? -10.598 8.122 23.081 1.00 93.69 233 MET A N 1
ATOM 1641 C CA . MET A 1 233 ? -10.293 8.819 24.338 1.00 93.69 233 MET A CA 1
ATOM 1642 C C . MET A 1 233 ? -11.464 9.676 24.834 1.00 93.69 233 MET A C 1
ATOM 1644 O O . MET A 1 233 ? -11.721 9.742 26.033 1.00 93.69 233 MET A O 1
ATOM 1648 N N . LYS A 1 234 ? -12.213 10.324 23.932 1.00 96.75 234 LYS A N 1
ATOM 1649 C CA . LYS A 1 234 ? -13.435 11.057 24.302 1.00 96.75 234 LYS A CA 1
ATOM 1650 C C . LYS A 1 234 ? -14.506 10.133 24.878 1.00 96.75 234 LYS A C 1
ATOM 1652 O O . LYS A 1 234 ? -15.124 10.499 25.874 1.00 96.75 234 LYS A O 1
ATOM 1657 N N . ARG A 1 235 ? -14.701 8.950 24.286 1.00 95.94 235 ARG A N 1
ATOM 1658 C CA . ARG A 1 235 ? -15.605 7.922 24.823 1.00 95.94 235 ARG A CA 1
ATOM 1659 C C . ARG A 1 235 ? -15.167 7.439 26.202 1.00 95.94 235 ARG A C 1
ATOM 1661 O O . ARG A 1 235 ? -16.009 7.314 27.086 1.00 95.94 235 ARG A O 1
ATOM 1668 N N . ASP A 1 236 ? -13.872 7.227 26.405 1.00 96.94 236 ASP A N 1
ATOM 1669 C CA . ASP A 1 236 ? -13.334 6.809 27.703 1.00 96.94 236 ASP A CA 1
ATOM 1670 C C . ASP A 1 236 ? -13.537 7.891 28.770 1.00 96.94 236 ASP A C 1
ATOM 1672 O O . ASP A 1 236 ? -13.926 7.586 29.898 1.00 96.94 236 ASP A O 1
ATOM 1676 N N . ILE A 1 237 ? -13.338 9.166 28.413 1.00 97.75 237 ILE A N 1
ATOM 1677 C CA . ILE A 1 237 ? -13.640 10.301 29.295 1.00 97.75 237 ILE A CA 1
ATOM 1678 C C . ILE A 1 237 ? -15.130 10.320 29.643 1.00 97.75 237 ILE A C 1
ATOM 1680 O O . ILE A 1 237 ? -15.469 10.448 30.816 1.00 97.75 237 ILE A O 1
ATOM 1684 N N . GLU A 1 238 ? -16.018 10.169 28.659 1.00 97.44 238 GLU A N 1
ATOM 1685 C CA . GLU A 1 238 ? -17.466 10.141 28.887 1.00 97.44 238 GLU A CA 1
ATOM 1686 C C . GLU A 1 238 ? -17.864 8.988 29.823 1.00 97.44 238 GLU A C 1
ATOM 1688 O O . GLU A 1 238 ? -18.527 9.218 30.837 1.00 97.44 238 GLU A O 1
ATOM 1693 N N . SER A 1 239 ? -17.349 7.779 29.583 1.00 97.06 239 SER A N 1
ATOM 1694 C CA . SER A 1 239 ? -17.556 6.619 30.459 1.00 97.06 239 SER A CA 1
ATOM 1695 C C . SER A 1 239 ? -17.029 6.858 31.880 1.00 97.06 239 SER A C 1
ATOM 1697 O O . SER A 1 239 ? -17.723 6.590 32.862 1.00 97.06 239 SER A O 1
ATOM 1699 N N . ALA A 1 240 ? -15.836 7.442 32.025 1.00 96.31 240 ALA A N 1
ATOM 1700 C CA . ALA A 1 240 ? -15.287 7.799 33.330 1.00 96.31 240 ALA A CA 1
ATOM 1701 C C . ALA A 1 240 ? -16.144 8.856 34.047 1.00 96.31 240 ALA A C 1
ATOM 1703 O O . ALA A 1 240 ? -16.322 8.782 35.266 1.00 96.31 240 ALA A O 1
ATOM 1704 N N . THR A 1 241 ? -16.712 9.824 33.318 1.00 97.81 241 THR A N 1
ATOM 1705 C CA . THR A 1 241 ? -17.634 10.811 33.899 1.00 97.81 241 THR A CA 1
ATOM 1706 C C . THR A 1 241 ? -18.970 10.193 34.316 1.00 97.81 241 THR A C 1
ATOM 1708 O O . THR A 1 241 ? -19.486 10.542 35.379 1.00 97.81 241 THR A O 1
ATOM 1711 N N . GLU A 1 242 ? -19.503 9.227 33.564 1.00 97.56 242 GLU A N 1
ATOM 1712 C CA . GLU A 1 242 ? -20.695 8.464 33.958 1.00 97.56 242 GLU A CA 1
ATOM 1713 C C . GLU A 1 242 ? -20.432 7.645 35.231 1.00 97.56 242 GLU A C 1
ATOM 1715 O O . GLU A 1 242 ? -21.222 7.671 36.178 1.00 97.56 242 GLU A O 1
ATOM 1720 N N . LEU A 1 243 ? -19.279 6.976 35.315 1.00 97.25 243 LEU A N 1
ATOM 1721 C CA . LEU A 1 243 ? -18.878 6.251 36.521 1.00 97.25 243 LEU A CA 1
ATOM 1722 C C . LEU A 1 243 ? -18.713 7.191 37.717 1.00 97.25 243 LEU A C 1
ATOM 1724 O O . LEU A 1 243 ? -19.193 6.879 38.808 1.00 97.25 243 LEU A O 1
ATOM 1728 N N . ARG A 1 244 ? -18.088 8.359 37.522 1.00 98.19 244 ARG A N 1
ATOM 1729 C CA . ARG A 1 244 ? -17.936 9.369 38.578 1.00 98.19 244 ARG A CA 1
ATOM 1730 C C . ARG A 1 244 ? -19.292 9.839 39.094 1.00 98.19 244 ARG A C 1
ATOM 1732 O O . ARG A 1 244 ? -19.515 9.811 40.298 1.00 98.19 244 ARG A O 1
ATOM 1739 N N . THR A 1 245 ? -20.205 10.215 38.200 1.00 97.88 245 THR A N 1
ATOM 1740 C CA . THR A 1 245 ? -21.553 10.675 38.580 1.00 97.88 245 THR A CA 1
ATOM 1741 C C . THR A 1 245 ? -22.365 9.573 39.263 1.00 97.88 245 THR A C 1
ATOM 1743 O O . THR A 1 245 ? -23.051 9.840 40.246 1.00 97.88 245 THR A O 1
ATOM 1746 N N . THR A 1 246 ? -22.234 8.318 38.825 1.00 97.69 246 THR A N 1
ATOM 1747 C CA . THR A 1 246 ? -22.861 7.162 39.488 1.00 97.69 246 THR A CA 1
ATOM 1748 C C . THR A 1 246 ? -22.315 6.952 40.904 1.00 97.69 246 THR A C 1
ATOM 1750 O O . THR A 1 246 ? -23.075 6.669 41.832 1.00 97.69 246 THR A O 1
ATOM 1753 N N . LEU A 1 247 ? -20.999 7.089 41.098 1.00 97.62 247 LEU A N 1
ATOM 1754 C CA . LEU A 1 247 ? -20.375 6.992 42.419 1.00 97.62 247 LEU A CA 1
ATOM 1755 C C . LEU A 1 247 ? -20.771 8.160 43.326 1.00 97.62 247 LEU A C 1
ATOM 1757 O O . LEU A 1 247 ? -21.073 7.928 44.493 1.00 97.62 247 LEU A O 1
ATOM 1761 N N . GLU A 1 248 ? -20.825 9.382 42.796 1.00 97.50 248 GLU A N 1
ATOM 1762 C CA . GLU A 1 248 ? -21.315 10.564 43.516 1.00 97.50 248 GLU A CA 1
ATOM 1763 C C . GLU A 1 248 ? -22.762 10.357 43.989 1.00 97.50 248 GLU A C 1
ATOM 1765 O O . GLU A 1 248 ? -23.043 10.571 45.163 1.00 97.50 248 GLU A O 1
ATOM 1770 N N . GLN A 1 249 ? -23.653 9.840 43.133 1.00 97.69 249 GLN A N 1
ATOM 1771 C CA . GLN A 1 249 ? -25.039 9.516 43.504 1.00 97.69 249 GLN A CA 1
ATOM 1772 C C . GLN A 1 249 ? -25.132 8.451 44.604 1.00 97.69 249 GLN A C 1
ATOM 1774 O O . GLN A 1 249 ? -25.937 8.572 45.527 1.00 97.69 249 GLN A O 1
ATOM 1779 N N . ARG A 1 250 ? -24.312 7.393 44.533 1.00 97.69 250 ARG A N 1
ATOM 1780 C CA . ARG A 1 250 ? -24.260 6.369 45.591 1.00 97.69 250 ARG A CA 1
ATOM 1781 C C . ARG A 1 250 ? -23.723 6.930 46.901 1.00 97.69 250 ARG A C 1
ATOM 1783 O O . ARG A 1 250 ? -24.196 6.543 47.963 1.00 97.69 250 ARG A O 1
ATOM 1790 N N . PHE A 1 251 ? -22.741 7.824 46.826 1.00 98.12 251 PHE A N 1
ATOM 1791 C CA . PHE A 1 251 ? -22.179 8.486 47.994 1.00 98.12 251 PHE A CA 1
ATOM 1792 C C . PHE A 1 251 ? -23.205 9.403 48.665 1.00 98.12 251 PHE A C 1
ATOM 1794 O O . PHE A 1 251 ? -23.363 9.328 49.880 1.00 98.12 251 PHE A O 1
ATOM 1801 N N . THR A 1 252 ? -23.945 10.211 47.897 1.00 97.75 252 THR A N 1
ATOM 1802 C CA . THR A 1 252 ? -25.020 11.051 48.449 1.00 97.75 252 THR A CA 1
ATOM 1803 C C . THR A 1 252 ? -26.141 10.206 49.043 1.00 97.75 252 THR A C 1
ATOM 1805 O O . THR A 1 252 ? -26.543 10.471 50.165 1.00 97.75 252 THR A O 1
ATOM 1808 N N . ALA A 1 253 ? -26.565 9.132 48.367 1.00 97.62 253 ALA A N 1
ATOM 1809 C CA . ALA A 1 253 ? -27.575 8.220 48.909 1.00 97.62 253 ALA A CA 1
ATOM 1810 C C . ALA A 1 253 ? -27.129 7.582 50.239 1.00 97.62 253 ALA A C 1
ATOM 1812 O O . ALA A 1 253 ? -27.898 7.533 51.190 1.00 97.62 253 ALA A O 1
ATOM 1813 N N . ALA A 1 254 ? -25.865 7.157 50.344 1.00 97.00 254 ALA A N 1
ATOM 1814 C CA . ALA A 1 254 ? -25.327 6.604 51.587 1.00 97.00 254 ALA A CA 1
ATOM 1815 C C . ALA A 1 254 ? -25.213 7.648 52.715 1.00 97.00 254 ALA A C 1
ATOM 1817 O O . ALA A 1 254 ? -25.341 7.299 53.890 1.00 97.00 254 ALA A O 1
ATOM 1818 N N . LEU A 1 255 ? -24.953 8.918 52.383 1.00 98.06 255 LEU A N 1
ATOM 1819 C CA . LEU A 1 255 ? -24.996 10.012 53.355 1.00 98.06 255 LEU A CA 1
ATOM 1820 C C . LEU A 1 255 ? -26.423 10.272 53.843 1.00 98.06 255 LEU A C 1
ATOM 1822 O O . LEU A 1 255 ? -26.612 10.397 55.052 1.00 98.06 255 LEU A O 1
ATOM 1826 N N . ASP A 1 256 ? -27.399 10.294 52.933 1.00 97.62 256 ASP A N 1
ATOM 1827 C CA . ASP A 1 256 ? -28.817 10.468 53.260 1.00 97.62 256 ASP A CA 1
ATOM 1828 C C . ASP A 1 256 ? -29.318 9.321 54.154 1.00 97.62 256 ASP A C 1
ATOM 1830 O O . ASP A 1 256 ? -29.963 9.568 55.173 1.00 97.62 256 ASP A O 1
ATOM 1834 N N . ASP A 1 257 ? -28.947 8.070 53.849 1.00 97.06 257 ASP A N 1
ATOM 1835 C CA . ASP A 1 257 ? -29.257 6.900 54.683 1.00 97.06 257 ASP A CA 1
ATOM 1836 C C . ASP A 1 257 ? -28.638 7.022 56.086 1.00 97.06 257 ASP A C 1
ATOM 1838 O O . ASP A 1 257 ? -29.271 6.707 57.096 1.00 97.06 257 ASP A O 1
ATOM 1842 N N . LEU A 1 258 ? -27.394 7.503 56.178 1.00 96.81 258 LEU A N 1
ATOM 1843 C CA . LEU A 1 258 ? -26.706 7.698 57.453 1.00 96.81 258 LEU A CA 1
ATOM 1844 C C . LEU A 1 258 ? -27.335 8.828 58.279 1.00 96.81 258 LEU A C 1
ATOM 1846 O O . LEU A 1 258 ? -27.430 8.708 59.503 1.00 96.81 258 LEU A O 1
ATOM 1850 N N . GLU A 1 259 ? -27.755 9.917 57.637 1.00 97.19 259 GLU A N 1
ATOM 1851 C CA . GLU A 1 259 ? -28.495 10.999 58.287 1.00 97.19 259 GLU A CA 1
ATOM 1852 C C . GLU A 1 259 ? -29.868 10.519 58.765 1.00 97.19 259 GLU A C 1
ATOM 1854 O O . GLU A 1 259 ? -30.230 10.763 59.918 1.00 97.19 259 GLU A O 1
ATOM 1859 N N . PHE A 1 260 ? -30.586 9.764 57.930 1.00 97.38 260 PHE A N 1
ATOM 1860 C CA . PHE A 1 260 ? -31.860 9.149 58.284 1.00 97.38 260 PHE A CA 1
ATOM 1861 C C . PHE A 1 260 ? -31.723 8.255 59.521 1.00 97.38 260 PHE A C 1
ATOM 1863 O O . PHE A 1 260 ? -32.418 8.476 60.510 1.00 97.38 260 PHE A O 1
ATOM 1870 N N . VAL A 1 261 ? -30.765 7.320 59.525 1.00 97.19 261 VAL A N 1
ATOM 1871 C CA . VAL A 1 261 ? -30.516 6.427 60.671 1.00 97.19 261 VAL A CA 1
ATOM 1872 C C . VAL A 1 261 ? -30.144 7.213 61.929 1.00 97.19 261 VAL A C 1
ATOM 1874 O O . VAL A 1 261 ? -30.639 6.905 63.013 1.00 97.19 261 VAL A O 1
ATOM 1877 N N . LYS A 1 262 ? -29.299 8.247 61.818 1.00 96.81 262 LYS A N 1
ATOM 1878 C CA . LYS A 1 262 ? -28.954 9.106 62.963 1.00 96.81 262 LYS A CA 1
ATOM 1879 C C . LYS A 1 262 ? -30.181 9.797 63.544 1.00 96.81 262 LYS A C 1
ATOM 1881 O O . LYS A 1 262 ? -30.351 9.780 64.761 1.00 96.81 262 LYS A O 1
ATOM 1886 N N . LYS A 1 263 ? -31.024 10.377 62.689 1.00 96.94 263 LYS A N 1
ATOM 1887 C CA . LYS A 1 263 ? -32.244 11.064 63.109 1.00 96.94 263 LYS A CA 1
ATOM 1888 C C . LYS A 1 263 ? -33.236 10.097 63.753 1.00 96.94 263 LYS A C 1
ATOM 1890 O O . LYS A 1 263 ? -33.756 10.398 64.821 1.00 96.94 263 LYS A O 1
ATOM 1895 N N . THR A 1 264 ? -33.435 8.914 63.170 1.00 95.81 264 THR A N 1
ATOM 1896 C CA . THR A 1 264 ? -34.275 7.862 63.761 1.00 95.81 264 THR A CA 1
ATOM 1897 C C . THR A 1 264 ? -33.755 7.439 65.132 1.00 95.81 264 THR A C 1
ATOM 1899 O O . THR A 1 264 ? -34.532 7.382 66.078 1.00 95.81 264 THR A O 1
ATOM 1902 N N . HIS A 1 265 ? -32.446 7.215 65.286 1.00 94.94 265 HIS A N 1
ATOM 1903 C CA . HIS A 1 265 ? -31.869 6.898 66.594 1.00 94.94 265 HIS A CA 1
ATOM 1904 C C . HIS A 1 265 ? -32.051 8.036 67.612 1.00 94.94 265 HIS A C 1
ATOM 1906 O O . HIS A 1 265 ? -32.327 7.767 68.778 1.00 94.94 265 HIS A O 1
ATOM 1912 N N . GLU A 1 266 ? -31.907 9.300 67.210 1.00 95.25 266 GLU A N 1
ATOM 1913 C CA . GLU A 1 266 ? -32.130 10.449 68.097 1.00 95.25 266 GLU A CA 1
ATOM 1914 C C . GLU A 1 266 ? -33.600 10.556 68.540 1.00 95.25 266 GLU A C 1
ATOM 1916 O O . GLU A 1 266 ? -33.880 10.754 69.726 1.00 95.25 266 GLU A O 1
ATOM 1921 N N . GLU A 1 267 ? -34.543 10.344 67.619 1.00 93.88 267 GLU A N 1
ATOM 1922 C CA . GLU A 1 267 ? -35.978 10.282 67.910 1.00 93.88 267 GLU A CA 1
ATOM 1923 C C . GLU A 1 267 ? -36.315 9.111 68.849 1.00 93.88 267 GLU A C 1
ATOM 1925 O O . GLU A 1 267 ? -37.009 9.304 69.850 1.00 93.88 267 GLU A O 1
ATOM 1930 N N . GLU A 1 268 ? -35.783 7.912 68.599 1.00 92.69 268 GLU A N 1
ATOM 1931 C CA . GLU A 1 268 ? -35.963 6.746 69.471 1.00 92.69 268 GLU A CA 1
ATOM 1932 C C . GLU A 1 268 ? -35.392 6.980 70.873 1.00 92.69 268 GLU A C 1
ATOM 1934 O O . GLU A 1 268 ? -36.049 6.664 71.868 1.00 92.69 268 GLU A O 1
ATOM 1939 N N . LEU A 1 269 ? -34.201 7.579 70.978 1.00 90.56 269 LEU A N 1
ATOM 1940 C CA . LEU A 1 269 ? -33.604 7.949 72.261 1.00 90.56 269 LEU A CA 1
ATOM 1941 C C . LEU A 1 269 ? -34.453 8.990 72.997 1.00 90.56 269 LEU A C 1
ATOM 1943 O O . LEU A 1 269 ? -34.651 8.849 74.202 1.00 90.56 269 LEU A O 1
ATOM 1947 N N . SER A 1 270 ? -35.008 9.984 72.298 1.00 90.06 270 SER A N 1
ATOM 1948 C CA . SER A 1 270 ? -35.941 10.963 72.874 1.00 90.06 270 SER A CA 1
ATOM 1949 C C . SER A 1 270 ? -37.231 10.300 73.382 1.00 90.06 270 SER A C 1
ATOM 1951 O O . SER A 1 270 ? -37.700 10.572 74.494 1.00 90.06 270 SER A O 1
ATOM 1953 N N . VAL A 1 271 ? -37.787 9.352 72.621 1.00 89.44 271 VAL A N 1
ATOM 1954 C CA . VAL A 1 271 ? -38.959 8.560 73.029 1.00 89.44 271 VAL A CA 1
ATOM 1955 C C . VAL A 1 271 ? -38.640 7.673 74.235 1.00 89.44 271 VAL A C 1
ATOM 1957 O O . VAL A 1 271 ? -39.448 7.568 75.155 1.00 89.44 271 VAL A O 1
ATOM 1960 N N . LEU A 1 272 ? -37.470 7.038 74.282 1.00 84.56 272 LEU A N 1
ATOM 1961 C CA . LEU A 1 272 ? -37.055 6.233 75.431 1.00 84.56 272 LEU A CA 1
ATOM 1962 C C . LEU A 1 272 ? -36.778 7.098 76.666 1.00 84.56 272 LEU A C 1
ATOM 1964 O O . LEU A 1 272 ? -37.178 6.719 77.763 1.00 84.56 272 LEU A O 1
ATOM 1968 N N . GLN A 1 273 ? -36.164 8.271 76.505 1.00 81.88 273 GLN A N 1
ATOM 1969 C CA . GLN A 1 273 ? -35.951 9.234 77.588 1.00 81.88 273 GLN A CA 1
ATOM 1970 C C . GLN A 1 273 ? -37.269 9.783 78.134 1.00 81.88 273 GLN A C 1
ATOM 1972 O O . GLN A 1 273 ? -37.425 9.861 79.350 1.00 81.88 273 GLN A O 1
ATOM 1977 N N . SER A 1 274 ? -38.234 10.115 77.271 1.00 80.06 274 SER A N 1
ATOM 1978 C CA . SER A 1 274 ? -39.570 10.529 77.714 1.00 80.06 274 SER A CA 1
ATOM 1979 C C . SER A 1 274 ? -40.301 9.390 78.417 1.00 80.06 274 SER A C 1
ATOM 1981 O O . SER A 1 274 ? -40.812 9.606 79.509 1.00 80.06 274 SER A O 1
ATOM 1983 N N . LYS A 1 275 ? -40.262 8.159 77.885 1.00 77.56 275 LYS A N 1
ATOM 1984 C CA . LYS A 1 275 ? -40.826 6.976 78.555 1.00 77.56 275 LYS A CA 1
ATOM 1985 C C . LYS A 1 275 ? -40.185 6.725 79.917 1.00 77.56 275 LYS A C 1
ATOM 1987 O O . LYS A 1 275 ? -40.911 6.481 80.875 1.00 77.56 275 LYS A O 1
ATOM 1992 N N . LEU A 1 276 ? -38.862 6.830 80.032 1.00 65.56 276 LEU A N 1
ATOM 1993 C CA . LEU A 1 276 ? -38.146 6.654 81.295 1.00 65.56 276 LEU A CA 1
ATOM 1994 C C . LEU A 1 276 ? -38.462 7.788 82.284 1.00 65.56 276 LEU A C 1
ATOM 1996 O O . LEU A 1 276 ? -38.725 7.508 83.452 1.00 65.56 276 LEU A O 1
ATOM 2000 N N . GLY A 1 277 ? -38.535 9.033 81.800 1.00 58.72 277 GLY A N 1
ATOM 2001 C CA . GLY A 1 277 ? -38.937 10.216 82.566 1.00 58.72 277 GLY A CA 1
ATOM 2002 C C . GLY A 1 277 ? -40.392 10.176 83.039 1.00 58.72 277 GLY A C 1
ATOM 2003 O O . GLY A 1 277 ? -40.685 10.641 84.133 1.00 58.72 277 GLY A O 1
ATOM 2004 N N . THR A 1 278 ? -41.293 9.550 82.278 1.00 56.69 278 THR A N 1
ATOM 2005 C CA . THR A 1 278 ? -42.679 9.290 82.703 1.00 56.69 278 THR A CA 1
ATOM 2006 C C . THR A 1 278 ? -42.827 8.018 83.545 1.00 56.69 278 THR A C 1
ATOM 2008 O O . THR A 1 278 ? -43.777 7.908 84.311 1.00 56.69 278 THR A O 1
ATOM 2011 N N . SER A 1 279 ? -41.891 7.063 83.452 1.00 48.75 279 SER A N 1
ATOM 2012 C CA . SER A 1 279 ? -41.949 5.801 84.213 1.00 48.75 279 SER A CA 1
ATOM 2013 C C . SER A 1 279 ? -41.533 5.941 85.678 1.00 48.75 279 SER A C 1
ATOM 2015 O O . SER A 1 279 ? -41.776 5.026 86.461 1.00 48.75 279 SER A O 1
ATOM 2017 N N . ALA A 1 280 ? -40.950 7.080 86.065 1.00 45.72 280 ALA A N 1
ATOM 2018 C CA . ALA A 1 280 ? -40.714 7.392 87.471 1.00 45.72 280 ALA A CA 1
ATOM 2019 C C . ALA A 1 280 ? -42.021 7.695 88.237 1.00 45.72 280 ALA A C 1
ATOM 2021 O O . ALA A 1 280 ? -42.054 7.477 89.443 1.00 45.72 280 ALA A O 1
ATOM 2022 N N . ASP A 1 281 ? -43.104 8.088 87.547 1.00 43.00 281 ASP A N 1
ATOM 2023 C CA . ASP A 1 281 ? -44.384 8.480 88.168 1.00 43.00 281 ASP A CA 1
ATOM 2024 C C . ASP A 1 281 ? -45.585 7.589 87.789 1.00 43.00 281 ASP A C 1
ATOM 2026 O O . ASP A 1 281 ? -46.716 7.861 88.187 1.00 43.00 281 ASP A O 1
ATOM 2030 N N . THR A 1 282 ? -45.378 6.464 87.096 1.00 44.94 282 THR A N 1
ATOM 2031 C CA . THR A 1 282 ? -46.422 5.434 86.909 1.00 44.94 282 THR A CA 1
ATOM 2032 C C . THR A 1 282 ? -46.113 4.181 87.713 1.00 44.94 282 THR A C 1
ATOM 2034 O O . THR A 1 282 ? -46.089 3.063 87.199 1.00 44.94 282 THR A O 1
ATOM 2037 N N . SER A 1 283 ? -45.892 4.374 89.010 1.00 37.28 283 SER A N 1
ATOM 2038 C CA . SER A 1 283 ? -46.253 3.352 89.978 1.00 37.28 283 SER A CA 1
ATOM 2039 C C . SER A 1 283 ? -47.766 3.439 90.214 1.00 37.28 283 SER A C 1
ATOM 2041 O O . SER A 1 283 ? -48.296 4.503 90.510 1.00 37.28 283 SER A O 1
ATOM 2043 N N . VAL A 1 284 ? -48.435 2.292 90.094 1.00 41.16 284 VAL A N 1
ATOM 2044 C CA . VAL A 1 284 ? -49.729 2.003 90.730 1.00 41.16 284 VAL A CA 1
ATOM 2045 C C . VAL A 1 284 ? -50.945 2.758 90.161 1.00 41.16 284 VAL A C 1
ATOM 2047 O O . VAL A 1 284 ? -51.466 3.693 90.756 1.00 41.16 284 VAL A O 1
ATOM 2050 N N . SER A 1 285 ? -51.500 2.248 89.058 1.00 36.44 285 SER A N 1
ATOM 2051 C CA . SER A 1 285 ? -52.953 2.289 88.851 1.00 36.44 285 SER A CA 1
ATOM 2052 C C . SER A 1 285 ? -53.484 0.864 88.963 1.00 36.44 285 SER A C 1
ATOM 2054 O O . SER A 1 285 ? -53.240 0.001 88.120 1.00 36.44 285 SER A O 1
ATOM 2056 N N . LEU A 1 286 ? -54.113 0.638 90.108 1.00 38.81 286 LEU A N 1
ATOM 2057 C CA . LEU A 1 286 ? -54.787 -0.557 90.576 1.00 38.81 286 LEU A CA 1
ATOM 2058 C C . LEU A 1 286 ? -55.848 -0.992 89.543 1.00 38.81 286 LEU A C 1
ATOM 2060 O O . LEU A 1 286 ? -56.895 -0.361 89.423 1.00 38.81 286 LEU A O 1
ATOM 2064 N N . ILE A 1 287 ? -55.604 -2.073 88.797 1.00 43.31 287 ILE A N 1
ATOM 2065 C CA . ILE A 1 287 ? -56.698 -2.800 88.139 1.00 43.31 287 ILE A CA 1
ATOM 2066 C C . ILE A 1 287 ? -57.292 -3.709 89.213 1.00 43.31 287 ILE A C 1
ATOM 2068 O O . ILE A 1 287 ? -56.870 -4.851 89.395 1.00 43.31 287 ILE A O 1
ATOM 2072 N N . GLU A 1 288 ? -58.242 -3.166 89.970 1.00 39.72 288 GLU A N 1
ATOM 2073 C CA . GLU A 1 288 ? -59.163 -3.964 90.771 1.00 39.72 288 GLU A CA 1
ATOM 2074 C C . GLU A 1 288 ? -60.023 -4.783 89.802 1.00 39.72 288 GLU A C 1
ATOM 2076 O O . GLU A 1 288 ? -60.924 -4.276 89.133 1.00 39.72 288 GLU A O 1
ATOM 2081 N N . VAL A 1 289 ? -59.684 -6.066 89.672 1.00 43.41 289 VAL A N 1
ATOM 2082 C CA . VAL A 1 289 ? -60.515 -7.054 88.985 1.00 43.41 289 VAL A CA 1
ATOM 2083 C C . VAL A 1 289 ? -61.687 -7.365 89.909 1.00 43.41 289 VAL A C 1
ATOM 2085 O O . VAL A 1 289 ? -61.615 -8.245 90.765 1.00 43.41 289 VAL A O 1
ATOM 2088 N N . ASP A 1 290 ? -62.755 -6.590 89.746 1.00 36.44 290 ASP A N 1
ATOM 2089 C CA . ASP A 1 290 ? -64.026 -6.775 90.435 1.00 36.44 290 ASP A CA 1
ATOM 2090 C C . ASP A 1 290 ? -64.703 -8.052 89.906 1.00 36.44 290 ASP A C 1
ATOM 2092 O O . ASP A 1 290 ? -65.288 -8.112 88.820 1.00 36.44 290 ASP A O 1
ATOM 2096 N N . ALA A 1 291 ? -64.520 -9.137 90.653 1.00 47.22 291 ALA A N 1
ATOM 2097 C CA . ALA A 1 291 ? -64.930 -10.482 90.291 1.00 47.22 291 ALA A CA 1
ATOM 2098 C C . ALA A 1 291 ? -66.364 -10.789 90.740 1.00 47.22 291 ALA A C 1
ATOM 2100 O O . ALA A 1 291 ? -66.571 -11.764 91.449 1.00 47.22 291 ALA A O 1
ATOM 2101 N N . VAL A 1 292 ? -67.375 -10.016 90.323 1.00 46.69 292 VAL A N 1
ATOM 2102 C CA . VAL A 1 292 ? -68.781 -10.462 90.421 1.00 46.69 292 VAL A CA 1
ATOM 2103 C C . VAL A 1 292 ? -69.632 -9.921 89.267 1.00 46.69 292 VAL A C 1
ATOM 2105 O O . VAL A 1 292 ? -70.516 -9.082 89.416 1.00 46.69 292 VAL A O 1
ATOM 2108 N N . ARG A 1 293 ? -69.438 -10.496 88.083 1.00 48.66 293 ARG A N 1
ATOM 2109 C CA . ARG A 1 293 ? -70.542 -10.739 87.150 1.00 48.66 293 ARG A CA 1
ATOM 2110 C C . ARG A 1 293 ? -70.237 -12.063 86.477 1.00 48.66 293 ARG A C 1
ATOM 2112 O O . ARG A 1 293 ? -69.117 -12.256 86.019 1.00 48.66 293 ARG A O 1
ATOM 2119 N N . SER A 1 294 ? -71.194 -12.984 86.432 1.00 52.88 294 SER A N 1
ATOM 2120 C CA . SER A 1 294 ? -71.106 -14.194 85.612 1.00 52.88 294 SER A CA 1
ATOM 2121 C C . SER A 1 294 ? -71.115 -13.785 84.137 1.00 52.88 294 SER A C 1
ATOM 2123 O O . SER A 1 294 ? -72.122 -13.886 83.439 1.00 52.88 294 SER A O 1
ATOM 2125 N N . PHE A 1 295 ? -70.004 -13.210 83.690 1.00 56.56 295 PHE A N 1
ATOM 2126 C CA . PHE A 1 295 ? -69.654 -13.096 82.298 1.00 56.56 295 PHE A CA 1
ATOM 2127 C C . PHE A 1 295 ? -69.376 -14.522 81.858 1.00 56.56 295 PHE A C 1
ATOM 2129 O O . PHE A 1 295 ? -68.578 -15.220 82.484 1.00 56.56 295 PHE A O 1
ATOM 2136 N N . ASP A 1 296 ? -70.122 -14.981 80.865 1.00 61.78 296 ASP A N 1
ATOM 2137 C CA . ASP A 1 296 ? -70.023 -16.329 80.338 1.00 61.78 296 ASP A CA 1
ATOM 2138 C C . ASP A 1 296 ? -68.627 -16.508 79.722 1.00 61.78 296 ASP A C 1
ATOM 2140 O O . ASP A 1 296 ? -68.358 -16.211 78.559 1.00 61.78 296 ASP A O 1
ATOM 2144 N N . LEU A 1 297 ? -67.695 -16.915 80.584 1.00 74.31 297 LEU A N 1
ATOM 2145 C CA . LEU A 1 297 ? -66.278 -17.079 80.297 1.00 74.31 297 LEU A CA 1
ATOM 2146 C C . LEU A 1 297 ? -66.109 -17.988 79.083 1.00 74.31 297 LEU A C 1
ATOM 2148 O O . LEU A 1 297 ? -65.242 -17.766 78.251 1.00 74.31 297 LEU A O 1
ATOM 2152 N N . THR A 1 298 ? -67.007 -18.957 78.944 1.00 79.19 298 THR A N 1
ATOM 2153 C CA . THR A 1 298 ? -67.118 -19.878 77.822 1.00 79.19 298 THR A CA 1
ATOM 2154 C C . THR A 1 298 ? -67.308 -19.152 76.486 1.00 79.19 298 THR A C 1
ATOM 2156 O O . THR A 1 298 ? -66.560 -19.439 75.551 1.00 79.19 298 THR A O 1
ATOM 2159 N N . THR A 1 299 ? -68.222 -18.177 76.384 1.00 80.75 299 THR A N 1
ATOM 2160 C CA . THR A 1 299 ? -68.444 -17.403 75.143 1.00 80.75 299 THR A CA 1
ATOM 2161 C C . THR A 1 299 ? -67.382 -16.335 74.882 1.00 80.75 299 THR A C 1
ATOM 2163 O O . THR A 1 299 ? -67.091 -16.019 73.728 1.00 80.75 299 THR A O 1
ATOM 2166 N N . ALA A 1 300 ? -66.752 -15.783 75.916 1.00 83.50 300 ALA A N 1
ATOM 2167 C CA . ALA A 1 300 ? -65.618 -14.873 75.751 1.00 83.50 300 ALA A CA 1
ATOM 2168 C C . ALA A 1 300 ? -64.354 -15.600 75.273 1.00 83.50 300 ALA A C 1
ATOM 2170 O O . ALA A 1 300 ? -63.674 -15.144 74.357 1.00 83.50 300 ALA A O 1
ATOM 2171 N N . LEU A 1 301 ? -64.073 -16.766 75.855 1.00 85.06 301 LEU A N 1
ATOM 2172 C CA . LEU A 1 301 ? -62.927 -17.606 75.517 1.00 85.06 301 LEU A CA 1
ATOM 2173 C C . LEU A 1 301 ? -63.136 -18.274 74.146 1.00 85.06 301 LEU A C 1
ATOM 2175 O O . LEU A 1 301 ? -62.174 -18.434 73.398 1.00 85.06 301 LEU A O 1
ATOM 2179 N N . SER A 1 302 ? -64.381 -18.577 73.750 1.00 87.19 302 SER A N 1
ATOM 2180 C CA . SER A 1 302 ? -64.694 -19.009 72.380 1.00 87.1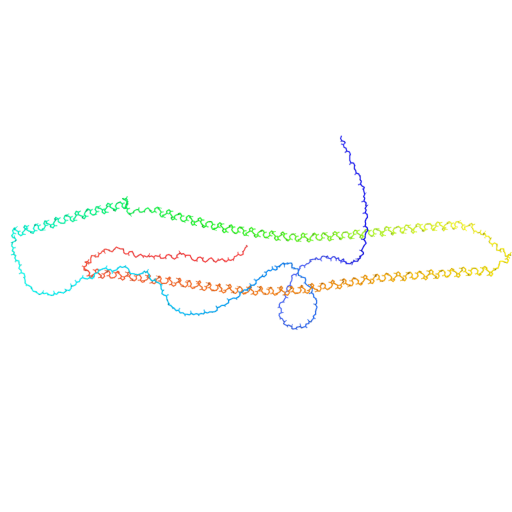9 302 SER A CA 1
ATOM 2181 C C . SER A 1 302 ? -64.527 -17.887 71.350 1.00 87.19 302 SER A C 1
ATOM 2183 O O . SER A 1 302 ? -63.989 -18.144 70.280 1.00 87.19 302 SER A O 1
ATOM 2185 N N . LYS A 1 303 ? -64.926 -16.643 71.659 1.00 89.31 303 LYS A N 1
ATOM 2186 C CA . LYS A 1 303 ? -64.676 -15.474 70.792 1.00 89.31 303 LYS A CA 1
ATOM 2187 C C . LYS A 1 303 ? -63.186 -15.172 70.655 1.00 89.31 303 LYS A C 1
ATOM 2189 O O . LYS A 1 303 ? -62.722 -14.928 69.550 1.00 89.31 303 LYS A O 1
ATOM 2194 N N . LEU A 1 304 ? -62.437 -15.246 71.755 1.00 89.94 304 LEU A N 1
ATOM 2195 C CA . LEU A 1 304 ? -60.984 -15.095 71.746 1.00 89.94 304 LEU A CA 1
ATOM 2196 C C . LEU A 1 304 ? -60.336 -16.167 70.856 1.00 89.94 304 LEU A C 1
ATOM 2198 O O . LEU A 1 304 ? -59.519 -15.838 70.005 1.00 89.94 304 LEU A O 1
ATOM 2202 N N . ARG A 1 305 ? -60.743 -17.438 71.002 1.00 90.88 305 ARG A N 1
ATOM 2203 C CA . ARG A 1 305 ? -60.294 -18.524 70.115 1.00 90.88 305 ARG A CA 1
ATOM 2204 C C . ARG A 1 305 ? -60.647 -18.260 68.655 1.00 90.88 305 ARG A C 1
ATOM 2206 O O . ARG A 1 305 ? -59.783 -18.451 67.816 1.00 90.88 305 ARG A O 1
ATOM 2213 N N . ALA A 1 306 ? -61.859 -17.792 68.363 1.00 92.06 306 ALA A N 1
ATOM 2214 C CA . ALA A 1 306 ? -62.285 -17.493 66.999 1.00 92.06 306 ALA A CA 1
ATOM 2215 C C . ALA A 1 306 ? -61.468 -16.355 66.358 1.00 92.06 306 ALA A C 1
ATOM 2217 O O . ALA A 1 306 ? -61.087 -16.469 65.198 1.00 92.06 306 ALA A O 1
ATOM 2218 N N . GLU A 1 307 ? -61.152 -15.286 67.097 1.00 91.94 307 GLU A N 1
ATOM 2219 C CA . GLU A 1 307 ? -60.280 -14.206 66.604 1.00 91.94 307 GLU A CA 1
ATOM 2220 C C . GLU A 1 307 ? -58.826 -14.671 66.436 1.00 91.94 307 GLU A C 1
ATOM 2222 O O . GLU A 1 307 ? -58.188 -14.326 65.444 1.00 91.94 307 GLU A O 1
ATOM 2227 N N . TYR A 1 308 ? -58.307 -15.508 67.343 1.00 94.38 308 TYR A N 1
ATOM 2228 C CA . TYR A 1 308 ? -56.981 -16.111 67.171 1.00 94.38 308 TYR A CA 1
ATOM 2229 C C . TYR A 1 308 ? -56.931 -17.049 65.968 1.00 94.38 308 TYR A C 1
ATOM 2231 O O . TYR A 1 308 ? -55.992 -16.981 65.186 1.00 94.38 308 TYR A O 1
ATOM 2239 N N . GLU A 1 309 ? -57.933 -17.903 65.788 1.00 93.56 309 GLU A N 1
ATOM 2240 C CA . GLU A 1 309 ? -58.009 -18.826 64.657 1.00 93.56 309 GLU A CA 1
ATOM 2241 C C . GLU A 1 309 ? -58.145 -18.065 63.334 1.00 93.56 309 GLU A C 1
ATOM 2243 O O . GLU A 1 309 ? -57.456 -18.382 62.368 1.00 93.56 309 GLU A O 1
ATOM 2248 N N . LYS A 1 310 ? -58.929 -16.982 63.315 1.00 94.75 310 LYS A N 1
ATOM 2249 C CA . LYS A 1 310 ? -59.017 -16.059 62.180 1.00 94.75 310 LYS A CA 1
ATOM 2250 C C . LYS A 1 310 ? -57.690 -15.352 61.898 1.00 94.75 310 LYS A C 1
ATOM 2252 O O . LYS A 1 310 ? -57.287 -15.298 60.743 1.00 94.75 310 LYS A O 1
ATOM 2257 N N . SER A 1 311 ? -57.004 -14.837 62.918 1.00 93.69 311 SER A N 1
ATOM 2258 C CA . SER A 1 311 ? -55.697 -14.183 62.767 1.00 93.69 311 SER A CA 1
ATOM 2259 C C . SER A 1 311 ? -54.631 -15.165 62.278 1.00 93.69 311 SER A C 1
ATOM 2261 O O . SER A 1 311 ? -53.894 -14.852 61.350 1.00 93.69 311 SER A O 1
ATOM 2263 N N . VAL A 1 312 ? -54.590 -16.385 62.820 1.00 94.25 312 VAL A N 1
ATOM 2264 C CA . VAL A 1 312 ? -53.689 -17.452 62.356 1.00 94.25 312 VAL A CA 1
ATOM 2265 C C . VAL A 1 312 ? -53.996 -17.831 60.908 1.00 94.25 312 VAL A C 1
ATOM 2267 O O . VAL A 1 312 ? -53.070 -17.989 60.114 1.00 94.25 312 VAL A O 1
ATOM 2270 N N . GLN A 1 313 ? -55.274 -17.937 60.543 1.00 94.38 313 GLN A N 1
ATOM 2271 C CA . GLN A 1 313 ? -55.680 -18.236 59.174 1.00 94.38 313 GLN A CA 1
ATOM 2272 C C . GLN A 1 313 ? -55.307 -17.104 58.206 1.00 94.38 313 GLN A C 1
ATOM 227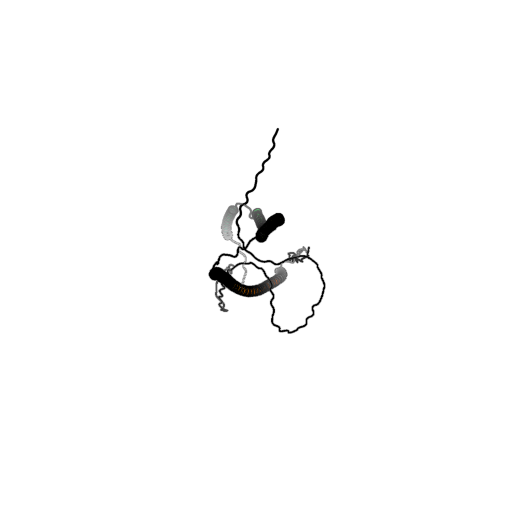4 O O . GLN A 1 313 ? -54.789 -17.390 57.130 1.00 94.38 313 GLN A O 1
ATOM 2279 N N . GLN A 1 314 ? -55.494 -15.840 58.600 1.00 94.94 314 GLN A N 1
ATOM 2280 C CA . GLN A 1 314 ? -55.057 -14.674 57.826 1.00 94.94 314 GLN A CA 1
ATOM 2281 C C . GLN A 1 314 ? -53.539 -14.657 57.652 1.00 94.94 314 GLN A C 1
ATOM 2283 O O . GLN A 1 314 ? -53.063 -14.567 56.531 1.00 94.94 314 GLN A O 1
ATOM 2288 N N . HIS A 1 315 ? -52.765 -14.854 58.722 1.00 93.50 315 HIS A N 1
ATOM 2289 C CA . HIS A 1 315 ? -51.306 -14.924 58.627 1.00 93.50 315 HIS A CA 1
ATOM 2290 C C . HIS A 1 315 ? -50.823 -16.079 57.746 1.00 93.50 315 HIS A C 1
ATOM 2292 O O . HIS A 1 315 ? -49.821 -15.942 57.047 1.00 93.50 315 HIS A O 1
ATOM 2298 N N . LYS A 1 316 ? -51.528 -17.215 57.759 1.00 95.75 316 LYS A N 1
ATOM 2299 C CA . LYS A 1 316 ? -51.238 -18.336 56.864 1.00 95.75 316 LYS A CA 1
ATOM 2300 C C . LYS A 1 316 ? -51.507 -17.967 55.403 1.00 95.75 316 LYS A C 1
ATOM 2302 O O . LYS A 1 316 ? -50.662 -18.238 54.557 1.00 95.75 316 LYS A O 1
ATOM 2307 N N . GLU A 1 317 ? -52.645 -17.347 55.111 1.00 96.44 317 GLU A N 1
ATOM 2308 C CA . GLU A 1 317 ? -53.005 -16.911 53.757 1.00 96.44 317 GLU A CA 1
ATOM 2309 C C . GLU A 1 317 ? -52.069 -15.799 53.246 1.00 96.44 317 GLU A C 1
ATOM 2311 O O . GLU A 1 317 ? -51.589 -15.860 52.114 1.00 96.44 317 GLU A O 1
ATOM 2316 N N . ASP A 1 318 ? -51.707 -14.840 54.097 1.00 95.12 318 ASP A N 1
ATOM 2317 C CA . ASP A 1 318 ? -50.725 -13.793 53.798 1.00 95.12 318 ASP A CA 1
ATOM 2318 C C . ASP A 1 318 ? -49.337 -14.393 53.514 1.00 95.12 318 ASP A C 1
ATOM 2320 O O . ASP A 1 318 ? -48.663 -13.999 52.562 1.00 95.12 318 ASP A O 1
ATOM 2324 N N . ALA A 1 319 ? -48.913 -15.402 54.283 1.00 94.44 319 ALA A N 1
ATOM 2325 C CA . ALA A 1 319 ? -47.660 -16.109 54.029 1.00 94.44 319 ALA A CA 1
ATOM 2326 C C . ALA A 1 319 ? -47.704 -16.904 52.712 1.00 94.44 319 ALA A C 1
ATOM 2328 O O . ALA A 1 319 ? -46.757 -16.849 51.926 1.00 94.44 319 ALA A O 1
ATOM 2329 N N . GLU A 1 320 ? -48.797 -17.621 52.434 1.00 95.44 320 GLU A N 1
ATOM 2330 C CA . GLU A 1 320 ? -48.975 -18.371 51.185 1.00 95.44 320 GLU A CA 1
ATOM 2331 C C . GLU A 1 320 ? -48.996 -17.444 49.961 1.00 95.44 320 GLU A C 1
ATOM 2333 O O . GLU A 1 320 ? -48.341 -17.730 48.956 1.00 95.44 320 GLU A O 1
ATOM 2338 N N . THR A 1 321 ? -49.693 -16.308 50.037 1.00 95.69 321 THR A N 1
ATOM 2339 C CA . THR A 1 321 ? -49.727 -15.313 48.954 1.00 95.69 321 THR A CA 1
ATOM 2340 C C . THR A 1 321 ? -48.376 -14.624 48.764 1.00 95.69 321 THR A C 1
ATOM 2342 O O . THR A 1 321 ? -47.958 -14.436 47.617 1.00 95.69 321 THR A O 1
ATOM 2345 N N . TYR A 1 322 ? -47.651 -14.325 49.847 1.00 96.44 322 TYR A N 1
ATOM 2346 C CA . TYR A 1 322 ? -46.285 -13.804 49.794 1.00 96.44 322 TYR A CA 1
ATOM 2347 C C . TYR A 1 322 ? -45.335 -14.785 49.098 1.00 96.44 322 TYR A C 1
ATOM 2349 O O . TYR A 1 322 ? -44.665 -14.414 48.132 1.00 96.44 322 TYR A O 1
ATOM 2357 N N . PHE A 1 323 ? -45.319 -16.055 49.520 1.00 97.06 323 PHE A N 1
ATOM 2358 C CA . PHE A 1 323 ? -44.465 -17.068 48.897 1.00 97.06 323 PHE A CA 1
ATOM 2359 C C . PHE A 1 323 ? -44.847 -17.330 47.445 1.00 97.06 323 PHE A C 1
ATOM 2361 O O . PHE A 1 323 ? -43.962 -17.434 46.599 1.00 97.06 323 PHE A O 1
ATOM 2368 N N . ARG A 1 324 ? -46.145 -17.379 47.126 1.00 97.56 324 ARG A N 1
ATOM 2369 C CA . ARG A 1 324 ? -46.617 -17.525 45.745 1.00 97.56 324 ARG A CA 1
ATOM 2370 C C . ARG A 1 324 ? -46.113 -16.383 44.866 1.00 97.56 324 ARG A C 1
ATOM 2372 O O . ARG A 1 324 ? -45.543 -16.646 43.813 1.00 97.56 324 ARG A O 1
ATOM 2379 N N . THR A 1 325 ? -46.264 -15.142 45.325 1.00 97.06 325 THR A N 1
ATOM 2380 C CA . THR A 1 325 ? -45.801 -13.954 44.592 1.00 97.06 325 THR A CA 1
ATOM 2381 C C . THR A 1 325 ? -44.284 -13.974 44.425 1.00 97.06 325 THR A C 1
ATOM 2383 O O . THR A 1 325 ? -43.785 -13.712 43.335 1.00 97.06 325 THR A O 1
ATOM 2386 N N . LYS A 1 326 ? -43.533 -14.357 45.468 1.00 97.62 326 LYS A N 1
ATOM 2387 C CA . LYS A 1 326 ? -42.070 -14.433 45.391 1.00 97.62 326 LYS A CA 1
ATOM 2388 C C . LYS A 1 326 ? -41.592 -15.522 44.429 1.00 97.62 326 LYS A C 1
ATOM 2390 O O . LYS A 1 326 ? -40.647 -15.296 43.680 1.00 97.62 326 LYS A O 1
ATOM 2395 N N . ILE A 1 327 ? -42.251 -16.681 44.412 1.00 96.94 327 ILE A N 1
ATOM 2396 C CA . ILE A 1 327 ? -41.965 -17.754 43.450 1.00 96.94 327 ILE A CA 1
ATOM 2397 C C . ILE A 1 327 ? -42.282 -17.294 42.022 1.00 96.94 327 ILE A C 1
ATOM 2399 O O . ILE A 1 327 ? -41.498 -17.554 41.114 1.00 96.94 327 ILE A O 1
ATOM 2403 N N . GLU A 1 328 ? -43.399 -16.597 41.811 1.00 97.12 328 GLU A N 1
ATOM 2404 C CA . GLU A 1 328 ? -43.776 -16.064 40.499 1.00 97.12 328 GLU A CA 1
ATOM 2405 C C . GLU A 1 328 ? -42.793 -14.993 40.002 1.00 97.12 328 GLU A C 1
ATOM 2407 O O . GLU A 1 328 ? -42.384 -15.028 38.842 1.00 97.12 328 GLU A O 1
ATOM 2412 N N . GLU A 1 329 ? -42.335 -14.102 40.885 1.00 96.94 329 GLU A N 1
ATOM 2413 C CA . GLU A 1 329 ? -41.300 -13.109 40.586 1.00 96.94 329 GLU A CA 1
ATOM 2414 C C . GLU A 1 329 ? -39.974 -13.778 40.195 1.00 96.94 329 GLU A C 1
ATOM 2416 O O . GLU A 1 329 ? -39.425 -13.473 39.136 1.00 96.94 329 GLU A O 1
ATOM 2421 N N . ILE A 1 330 ? -39.504 -14.752 40.987 1.00 96.50 330 ILE A N 1
ATOM 2422 C CA . ILE A 1 330 ? -38.280 -15.515 40.694 1.00 96.50 330 ILE A CA 1
ATOM 2423 C C . ILE A 1 330 ? -38.414 -16.267 39.365 1.00 96.50 330 ILE A C 1
ATOM 2425 O O . ILE A 1 330 ? -37.481 -16.269 38.562 1.00 96.50 330 ILE A O 1
ATOM 2429 N N . ASN A 1 331 ? -39.565 -16.887 39.098 1.00 96.06 331 ASN A N 1
ATOM 2430 C CA . ASN A 1 331 ? -39.810 -17.590 37.839 1.00 96.06 331 ASN A CA 1
ATOM 2431 C C . ASN A 1 331 ? -39.827 -16.627 36.643 1.00 96.06 331 ASN A C 1
ATOM 2433 O O . ASN A 1 331 ? -39.248 -16.940 35.605 1.00 96.06 331 ASN A O 1
ATOM 2437 N N . SER A 1 332 ? -40.443 -15.450 36.788 1.00 96.94 332 SER A N 1
ATOM 2438 C CA . SER A 1 332 ? -40.469 -14.402 35.760 1.00 96.94 332 SER A CA 1
ATOM 2439 C C . SER A 1 332 ? -39.067 -13.868 35.458 1.00 96.94 332 SER A C 1
ATOM 2441 O O . SER A 1 332 ? -38.677 -13.754 34.295 1.00 96.94 332 SER A O 1
ATOM 2443 N N . GLU A 1 333 ? -38.266 -13.594 36.489 1.00 96.56 333 GLU A N 1
ATOM 2444 C CA . GLU A 1 333 ? -36.881 -13.141 36.336 1.00 96.56 333 GLU A CA 1
ATOM 2445 C C . GLU A 1 333 ? -35.980 -14.235 35.743 1.00 96.56 333 GLU A C 1
ATOM 2447 O O . GLU A 1 333 ? -35.178 -13.963 34.846 1.00 96.56 333 GLU A O 1
ATOM 2452 N N . THR A 1 334 ? -36.168 -15.490 36.159 1.00 96.56 334 THR A N 1
ATOM 2453 C CA . THR A 1 334 ? -35.459 -16.647 35.592 1.00 96.56 334 THR A CA 1
ATOM 2454 C C . THR A 1 334 ? -35.804 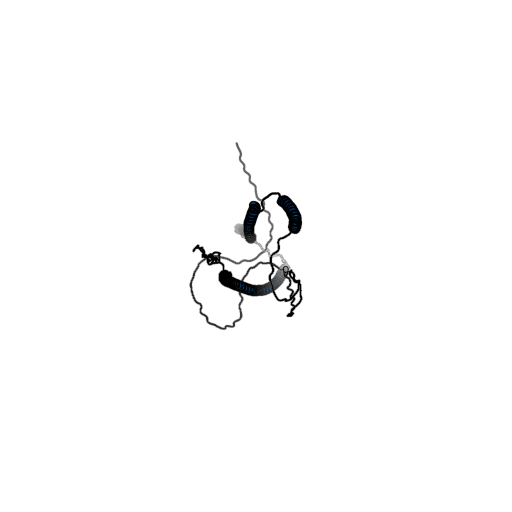-16.833 34.114 1.00 96.56 334 THR A C 1
ATOM 2456 O O . THR A 1 334 ? -34.906 -17.062 33.304 1.00 96.56 334 THR A O 1
ATOM 2459 N N . ALA A 1 335 ? -37.077 -16.678 33.732 1.00 96.69 335 ALA A N 1
ATOM 2460 C CA . ALA A 1 335 ? -37.511 -16.759 32.339 1.00 96.69 335 ALA A CA 1
ATOM 2461 C C . ALA A 1 335 ? -36.880 -15.652 31.479 1.00 96.69 335 ALA A C 1
ATOM 2463 O O . ALA A 1 335 ? -36.300 -15.952 30.435 1.00 96.69 335 ALA A O 1
ATOM 2464 N N . LYS A 1 336 ? -36.900 -14.396 31.950 1.00 96.94 336 LYS A N 1
ATOM 2465 C CA . LYS A 1 336 ? -36.242 -13.263 31.269 1.00 96.94 336 LYS A CA 1
ATOM 2466 C C . LYS A 1 336 ? -34.738 -13.483 31.127 1.00 96.94 336 LYS A C 1
ATOM 2468 O O . LYS A 1 336 ? -34.180 -13.290 30.052 1.00 96.94 336 LYS A O 1
ATOM 2473 N N . THR A 1 337 ? -34.080 -13.934 32.194 1.00 96.31 337 THR A N 1
ATOM 2474 C CA . THR A 1 337 ? -32.639 -14.220 32.173 1.00 96.31 337 THR A CA 1
ATOM 2475 C C . THR A 1 337 ? -32.323 -15.349 31.191 1.00 96.31 337 THR A C 1
ATOM 2477 O O . THR A 1 337 ? -31.372 -15.246 30.420 1.00 96.31 337 THR A O 1
ATOM 2480 N N . SER A 1 338 ? -33.148 -16.399 31.149 1.00 97.25 338 SER A N 1
ATOM 2481 C CA . SER A 1 338 ? -33.004 -17.494 30.186 1.00 97.25 338 SER A CA 1
ATOM 2482 C C . SER A 1 338 ? -33.175 -17.030 28.736 1.00 97.25 338 SER A C 1
ATOM 2484 O O . SER A 1 338 ? -32.460 -17.520 27.862 1.00 97.25 338 SER A O 1
ATOM 2486 N N . GLU A 1 339 ? -34.097 -16.105 28.463 1.00 97.00 339 GLU A N 1
ATOM 2487 C CA . GLU A 1 339 ? -34.299 -15.527 27.129 1.00 97.00 339 GLU A CA 1
ATOM 2488 C C . GLU A 1 339 ? -33.091 -14.689 26.690 1.00 97.00 339 GLU A C 1
ATOM 2490 O O . GLU A 1 339 ? -32.564 -14.900 25.598 1.00 97.00 339 GLU A O 1
ATOM 2495 N N . VAL A 1 340 ? -32.584 -13.813 27.565 1.00 97.06 340 VAL A N 1
ATOM 2496 C CA . VAL A 1 340 ? -31.381 -13.009 27.291 1.00 97.06 340 VAL A CA 1
ATOM 2497 C C . VAL A 1 340 ? -30.172 -13.909 27.033 1.00 97.06 340 VAL A C 1
ATOM 2499 O O . VAL A 1 340 ? -29.441 -13.705 26.065 1.00 97.06 340 VAL A O 1
ATOM 2502 N N . VAL A 1 341 ? -29.983 -14.957 27.841 1.00 97.25 341 VAL A N 1
ATOM 2503 C CA . VAL A 1 341 ? -28.900 -15.932 27.637 1.00 97.25 341 VAL A CA 1
ATOM 2504 C C . VAL A 1 341 ? -29.054 -16.662 26.299 1.00 97.25 341 VAL A C 1
ATOM 2506 O O . VAL A 1 341 ? -28.058 -16.883 25.606 1.00 97.25 341 VAL A O 1
ATOM 2509 N N . ALA A 1 342 ? -30.277 -17.022 25.901 1.00 97.12 342 ALA A N 1
ATOM 2510 C CA . ALA A 1 342 ? -30.529 -17.642 24.604 1.00 97.12 342 ALA A CA 1
ATOM 2511 C C . ALA A 1 342 ? -30.217 -16.684 23.441 1.00 97.12 342 ALA A C 1
ATOM 2513 O O . ALA A 1 342 ? -29.530 -17.092 22.502 1.00 97.12 342 ALA A O 1
ATOM 2514 N N . ALA A 1 343 ? -30.638 -15.419 23.526 1.00 96.25 343 ALA A N 1
ATOM 2515 C CA . ALA A 1 343 ? -30.356 -14.394 22.521 1.00 96.25 343 ALA A CA 1
ATOM 2516 C C . ALA A 1 343 ? -28.844 -14.168 22.354 1.00 96.25 343 ALA A C 1
ATOM 2518 O O . ALA A 1 343 ? -28.310 -14.346 21.256 1.00 96.25 343 ALA A O 1
ATOM 2519 N N . VAL A 1 344 ? -28.125 -13.926 23.455 1.00 96.19 344 VAL A N 1
ATOM 2520 C CA . VAL A 1 344 ? -26.662 -13.751 23.447 1.00 96.19 344 VAL A CA 1
ATOM 2521 C C . VAL A 1 344 ? -25.963 -14.987 22.878 1.00 96.19 344 VAL A C 1
ATOM 2523 O O . VAL A 1 344 ? -25.038 -14.873 22.074 1.00 96.19 344 VAL A O 1
ATOM 2526 N N . LYS A 1 345 ? -26.424 -16.198 23.215 1.00 97.44 345 LYS A N 1
ATOM 2527 C CA . LYS A 1 345 ? -25.878 -17.431 22.634 1.00 97.44 345 LYS A CA 1
ATOM 2528 C C . LYS A 1 345 ? -26.060 -17.471 21.115 1.00 97.44 345 LYS A C 1
ATOM 2530 O O . 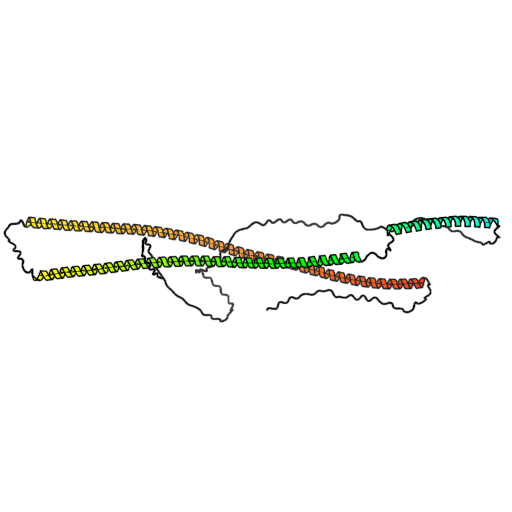LYS A 1 345 ? -25.132 -17.879 20.416 1.00 97.44 345 LYS A O 1
ATOM 2535 N N . THR A 1 346 ? -27.214 -17.053 20.592 1.00 96.50 346 THR A N 1
ATOM 2536 C CA . THR A 1 346 ? -27.429 -16.998 19.137 1.00 96.50 346 THR A CA 1
ATOM 2537 C C . THR A 1 346 ? -26.525 -15.967 18.458 1.00 96.50 346 THR A C 1
ATOM 2539 O O . THR A 1 346 ? -25.890 -16.309 17.459 1.00 96.50 346 THR A O 1
ATOM 2542 N N . GLU A 1 347 ? -26.351 -14.778 19.040 1.00 95.75 347 GLU A N 1
ATOM 2543 C CA . GLU A 1 347 ? -25.438 -13.742 18.534 1.00 95.75 347 GLU A CA 1
ATOM 2544 C C . GLU A 1 347 ? -23.977 -14.211 18.535 1.00 95.75 347 GLU A C 1
ATOM 2546 O O . GLU A 1 347 ? -23.284 -14.091 17.522 1.00 95.75 347 GLU A O 1
ATOM 2551 N N . ILE A 1 348 ? -23.522 -14.857 19.616 1.00 96.19 348 ILE A N 1
ATOM 2552 C CA . ILE A 1 348 ? -22.184 -15.468 19.693 1.00 96.19 348 ILE A CA 1
ATOM 2553 C C . ILE A 1 348 ? -22.008 -16.523 18.594 1.00 96.19 348 ILE A C 1
ATOM 2555 O O . ILE A 1 348 ? -20.964 -16.591 17.947 1.00 96.19 348 ILE A O 1
ATOM 2559 N N . THR A 1 349 ? -23.015 -17.366 18.345 1.00 95.62 349 THR A N 1
ATOM 2560 C CA . THR A 1 349 ? -22.903 -18.368 17.272 1.00 95.62 349 THR A CA 1
ATOM 2561 C C . THR A 1 349 ? -22.923 -17.755 15.873 1.00 95.62 349 THR A C 1
ATOM 2563 O O . THR A 1 349 ? -22.268 -18.297 14.983 1.00 95.62 349 THR A O 1
ATOM 2566 N N . SER A 1 350 ? -23.636 -16.645 15.667 1.00 94.25 350 SER A N 1
ATOM 2567 C CA . SER A 1 350 ? -23.677 -15.928 14.388 1.00 94.25 350 SER A CA 1
ATOM 2568 C C . SER A 1 350 ? -22.339 -15.251 14.092 1.00 94.25 350 SER A C 1
ATOM 2570 O O . SER A 1 350 ? -21.730 -15.522 13.060 1.00 94.25 350 SER A O 1
ATOM 2572 N N . THR A 1 351 ? -21.825 -14.469 15.043 1.00 91.88 351 THR A N 1
ATOM 2573 C CA . THR A 1 351 ? -20.520 -13.791 14.934 1.00 91.88 351 THR A CA 1
ATOM 2574 C C . THR A 1 351 ? -19.375 -14.788 14.760 1.00 91.88 351 THR A C 1
ATOM 2576 O O . THR A 1 351 ? -18.482 -14.581 13.943 1.00 91.88 351 THR A O 1
ATOM 2579 N N . LYS A 1 352 ? -19.424 -15.941 15.441 1.00 94.00 352 LYS A N 1
ATOM 2580 C CA . LYS A 1 352 ? -18.444 -17.019 15.241 1.00 94.00 352 LYS A CA 1
ATOM 2581 C C . LYS A 1 352 ? -18.465 -17.589 13.817 1.00 94.00 352 LYS A C 1
ATOM 2583 O O . LYS A 1 352 ? -17.402 -17.901 13.281 1.00 94.00 352 LYS A O 1
ATOM 2588 N N . LYS A 1 353 ? -19.644 -17.751 13.203 1.00 94.00 353 LYS A N 1
ATOM 2589 C CA . LYS A 1 353 ? -19.764 -18.217 11.808 1.00 94.00 353 LYS A CA 1
ATOM 2590 C C . LYS A 1 353 ? -19.235 -17.180 10.822 1.00 94.00 353 LYS A C 1
ATOM 2592 O O . LYS A 1 353 ? -18.547 -17.547 9.872 1.00 94.00 353 LYS A O 1
ATOM 2597 N N . GLU A 1 354 ? -19.528 -15.907 11.057 1.00 93.19 354 GLU A N 1
ATOM 2598 C CA . GLU A 1 354 ? -19.009 -14.805 10.248 1.00 93.19 354 GLU A CA 1
ATOM 2599 C C . GLU A 1 354 ? -17.477 -14.753 10.307 1.00 93.19 354 GLU A C 1
ATOM 2601 O O . GLU A 1 354 ? -16.824 -14.788 9.266 1.00 93.19 354 GLU A O 1
ATOM 2606 N N . LEU A 1 355 ? -16.897 -14.830 11.510 1.00 92.94 355 LEU A N 1
ATOM 2607 C CA . LEU A 1 355 ? -15.447 -14.897 11.708 1.00 92.94 355 LEU A CA 1
ATOM 2608 C C . LEU A 1 355 ? -14.834 -16.093 10.972 1.00 92.94 355 LEU A C 1
ATOM 2610 O O . LEU A 1 355 ? -13.818 -15.950 10.296 1.00 92.94 355 LEU A O 1
ATOM 2614 N N . GLN A 1 356 ? -15.456 -17.273 11.057 1.00 92.00 356 GLN A N 1
ATOM 2615 C CA . GLN A 1 356 ? -14.980 -18.453 10.336 1.00 92.00 356 GLN A CA 1
ATOM 2616 C C . GLN A 1 356 ? -15.002 -18.246 8.814 1.00 92.00 356 GLN A C 1
ATOM 2618 O O . GLN A 1 356 ? -14.049 -18.637 8.143 1.00 92.00 356 GLN A O 1
ATOM 2623 N N . THR A 1 357 ? -16.054 -17.622 8.284 1.00 89.81 357 THR A N 1
ATOM 2624 C CA . THR A 1 357 ? -16.201 -17.341 6.847 1.00 89.81 357 THR A CA 1
ATOM 2625 C C . THR A 1 357 ? -15.125 -16.361 6.377 1.00 89.81 357 THR A C 1
ATOM 2627 O O . THR A 1 357 ? -14.405 -16.647 5.419 1.00 89.81 357 THR A O 1
ATOM 2630 N N . LEU A 1 358 ? -14.924 -15.271 7.121 1.00 91.12 358 LEU A N 1
ATOM 2631 C CA . LEU A 1 358 ? -13.884 -14.285 6.836 1.00 91.12 358 LEU A CA 1
ATOM 2632 C C . LEU A 1 358 ? -12.477 -14.896 6.928 1.00 91.12 358 LEU A C 1
ATOM 2634 O O . LEU A 1 358 ? -11.615 -14.619 6.100 1.00 91.12 358 LEU A O 1
ATOM 2638 N N . ASN A 1 359 ? -12.242 -15.792 7.890 1.00 88.81 359 ASN A N 1
ATOM 2639 C CA . ASN A 1 359 ? -10.974 -16.508 7.998 1.00 88.81 359 ASN A CA 1
ATOM 2640 C C . ASN A 1 359 ? -10.732 -17.434 6.794 1.00 88.81 359 ASN A C 1
ATOM 2642 O O . ASN A 1 359 ? -9.607 -17.513 6.308 1.00 88.81 359 ASN A O 1
ATOM 2646 N N . THR A 1 360 ? -11.758 -18.126 6.285 1.00 90.25 360 THR A N 1
ATOM 2647 C CA . THR A 1 360 ? -11.603 -18.945 5.069 1.00 90.25 360 THR A CA 1
AT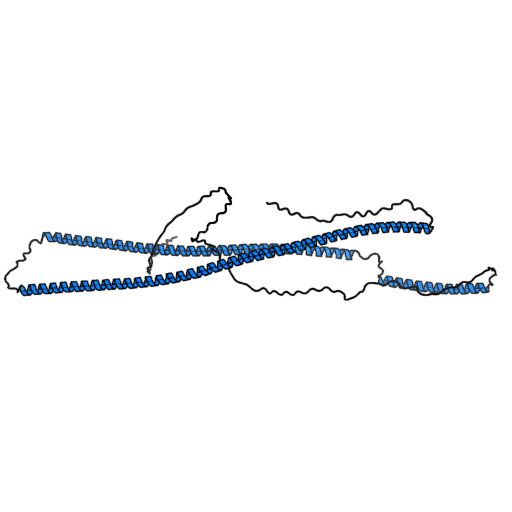OM 2648 C C . THR A 1 360 ? -11.329 -18.102 3.828 1.00 90.25 360 THR A C 1
ATOM 2650 O O . THR A 1 360 ? -10.502 -18.491 3.005 1.00 90.25 360 THR A O 1
ATOM 2653 N N . GLU A 1 361 ? -11.955 -16.930 3.718 1.00 92.44 361 GLU A N 1
ATOM 2654 C CA . GLU A 1 361 ? -11.683 -15.978 2.642 1.00 92.44 361 GLU A CA 1
ATOM 2655 C C . GLU A 1 361 ? -10.240 -15.466 2.716 1.00 92.44 361 GLU A C 1
ATOM 2657 O O . GLU A 1 361 ? -9.515 -15.535 1.724 1.00 92.44 361 GLU A O 1
ATOM 2662 N N . LEU A 1 362 ? -9.772 -15.081 3.907 1.00 87.94 362 LEU A N 1
ATOM 2663 C CA . LEU A 1 362 ? -8.392 -14.657 4.141 1.00 87.94 362 LEU A CA 1
ATOM 2664 C C . LEU A 1 362 ? -7.380 -15.742 3.749 1.00 87.94 362 LEU A C 1
ATOM 2666 O O . LEU A 1 362 ? -6.420 -15.455 3.039 1.00 87.94 362 LEU A O 1
ATOM 2670 N N . GLN A 1 363 ? -7.607 -16.998 4.140 1.00 88.12 363 GLN A N 1
ATOM 2671 C CA . GLN A 1 363 ? -6.732 -18.106 3.736 1.00 88.12 363 GLN A CA 1
ATOM 2672 C C . GLN A 1 363 ? -6.736 -18.321 2.214 1.00 88.12 363 GLN A C 1
ATOM 2674 O O . GLN A 1 363 ? -5.688 -18.589 1.625 1.00 88.12 363 GLN A O 1
ATOM 2679 N N . SER A 1 364 ? -7.889 -18.157 1.558 1.00 88.69 364 SER A N 1
ATOM 2680 C CA . SER A 1 364 ? -7.976 -18.250 0.097 1.00 88.69 364 SER A CA 1
ATOM 2681 C C . SER A 1 364 ? -7.208 -17.122 -0.603 1.00 88.69 364 SER A C 1
ATOM 2683 O O . SER A 1 364 ? -6.471 -17.386 -1.552 1.00 88.69 364 SER A O 1
ATOM 2685 N N . LEU A 1 365 ? -7.297 -15.887 -0.094 1.00 87.62 365 LEU A N 1
ATOM 2686 C CA . LEU A 1 365 ? -6.583 -14.728 -0.631 1.00 87.62 365 LEU A CA 1
ATOM 2687 C C . LEU A 1 365 ? -5.071 -14.856 -0.446 1.00 87.62 365 LEU A C 1
ATOM 2689 O O . LEU A 1 365 ? -4.329 -14.562 -1.379 1.00 87.62 365 LEU A O 1
ATOM 2693 N N . ILE A 1 366 ? -4.613 -15.360 0.705 1.00 90.38 366 ILE A N 1
ATOM 2694 C CA . ILE A 1 366 ? -3.193 -15.671 0.936 1.00 90.38 366 ILE A CA 1
ATOM 2695 C C . ILE A 1 366 ? -2.700 -16.696 -0.089 1.00 90.38 366 ILE A C 1
ATOM 2697 O O . ILE A 1 366 ? -1.651 -16.499 -0.700 1.00 90.38 366 ILE A O 1
ATOM 2701 N N . SER A 1 367 ? -3.469 -17.764 -0.330 1.00 89.50 367 SER A N 1
ATOM 2702 C CA . SER A 1 367 ? -3.109 -18.766 -1.337 1.00 89.50 367 SER A CA 1
ATOM 2703 C C . SER A 1 367 ? -3.016 -18.160 -2.739 1.00 89.50 367 SER A C 1
ATOM 2705 O O . SER A 1 367 ? -2.090 -18.487 -3.477 1.00 89.50 367 SER A O 1
ATOM 2707 N N . VAL A 1 368 ? -3.953 -17.287 -3.121 1.00 92.00 368 VAL A N 1
ATOM 2708 C CA . VAL A 1 368 ? -3.924 -16.610 -4.427 1.00 92.00 368 VAL A CA 1
ATOM 2709 C C . VAL A 1 368 ? -2.719 -15.677 -4.523 1.00 92.00 368 VAL A C 1
ATOM 2711 O O . VAL A 1 368 ? -2.004 -15.712 -5.522 1.00 92.00 368 VAL A O 1
ATOM 2714 N N . ASN A 1 369 ? -2.449 -14.893 -3.481 1.00 89.75 369 ASN A N 1
ATOM 2715 C CA . ASN A 1 369 ? -1.310 -13.984 -3.439 1.00 89.75 369 ASN A CA 1
ATOM 2716 C C . ASN A 1 369 ? 0.017 -14.743 -3.616 1.00 89.75 369 ASN A C 1
ATOM 2718 O O . ASN A 1 369 ? 0.769 -14.421 -4.530 1.00 89.75 369 ASN A O 1
ATOM 2722 N N . TYR A 1 370 ? 0.219 -15.842 -2.882 1.00 89.94 370 TYR A N 1
ATOM 2723 C CA . TYR A 1 370 ? 1.394 -16.703 -3.041 1.00 89.94 370 TYR A CA 1
ATOM 2724 C C . TYR A 1 370 ? 1.558 -17.222 -4.480 1.00 89.94 370 TYR A C 1
ATOM 2726 O O . TYR A 1 370 ? 2.653 -17.200 -5.044 1.00 89.94 370 TYR A O 1
ATOM 2734 N N . THR A 1 371 ? 0.465 -17.656 -5.120 1.00 91.25 371 THR A N 1
ATOM 2735 C CA . THR A 1 371 ? 0.532 -18.100 -6.523 1.00 91.25 371 THR A CA 1
ATOM 2736 C C . THR A 1 371 ? 0.861 -16.959 -7.487 1.00 91.25 371 THR A C 1
ATOM 2738 O O . THR A 1 371 ? 1.591 -17.176 -8.451 1.00 91.25 371 THR A O 1
ATOM 2741 N N . LEU A 1 372 ? 0.369 -15.743 -7.232 1.00 90.62 372 LEU A N 1
ATOM 2742 C CA . LEU A 1 372 ? 0.671 -14.567 -8.049 1.00 90.62 372 LEU A CA 1
ATOM 2743 C C . LEU A 1 372 ? 2.127 -14.126 -7.892 1.00 90.62 372 LEU A C 1
ATOM 2745 O O . LEU A 1 372 ? 2.769 -13.845 -8.899 1.00 90.62 372 LEU A O 1
ATOM 2749 N N . GLU A 1 373 ? 2.663 -14.119 -6.673 1.00 91.38 373 GLU A N 1
ATOM 2750 C CA . GLU A 1 373 ? 4.078 -13.835 -6.415 1.00 91.38 373 GLU A CA 1
ATOM 2751 C C . GLU A 1 373 ? 4.988 -14.861 -7.101 1.00 91.38 373 GLU A C 1
ATOM 2753 O O . GLU A 1 373 ? 5.951 -14.489 -7.774 1.00 91.38 373 GLU A O 1
ATOM 2758 N N . SER A 1 374 ? 4.644 -16.151 -7.012 1.00 92.25 374 SER A N 1
ATOM 2759 C CA . SER A 1 374 ? 5.361 -17.217 -7.719 1.00 92.25 374 SER A CA 1
ATOM 2760 C C . SER A 1 374 ? 5.316 -17.020 -9.238 1.00 92.25 374 SER A C 1
ATOM 2762 O O . SER A 1 374 ? 6.346 -17.124 -9.902 1.00 92.25 374 SER A O 1
ATOM 2764 N N . ASN A 1 375 ? 4.145 -16.698 -9.797 1.00 92.94 375 ASN A N 1
ATOM 2765 C CA . ASN A 1 375 ? 3.992 -16.440 -11.230 1.00 92.94 375 ASN A CA 1
ATOM 2766 C C . ASN A 1 375 ? 4.773 -15.195 -11.671 1.00 92.94 375 ASN A C 1
ATOM 2768 O O . ASN A 1 375 ? 5.394 -15.206 -12.730 1.00 92.94 375 ASN A O 1
ATOM 2772 N N . LEU A 1 376 ? 4.771 -14.127 -10.869 1.00 90.81 376 LEU A N 1
ATOM 2773 C CA . LEU A 1 376 ? 5.539 -12.915 -11.146 1.00 90.81 376 LEU A CA 1
ATOM 2774 C C . LEU A 1 376 ? 7.039 -13.214 -11.145 1.00 90.81 376 LEU A C 1
ATOM 2776 O O . LEU A 1 376 ? 7.737 -12.810 -12.072 1.00 90.81 376 LEU A O 1
ATOM 2780 N N . SER A 1 377 ? 7.524 -13.982 -10.166 1.00 90.12 377 SER A N 1
ATOM 2781 C CA . SER A 1 377 ? 8.915 -14.439 -10.124 1.00 90.12 377 SER A CA 1
ATOM 2782 C C . SER A 1 377 ? 9.286 -15.260 -11.367 1.00 90.12 377 SER A C 1
ATOM 2784 O O . SER A 1 377 ? 10.319 -15.005 -11.987 1.00 90.12 377 SER A O 1
ATOM 2786 N N . GLU A 1 378 ? 8.418 -16.183 -11.798 1.00 95.88 378 GLU A N 1
ATOM 2787 C CA . GLU A 1 378 ? 8.626 -16.990 -13.006 1.00 95.88 378 GLU A CA 1
ATOM 2788 C C . GLU A 1 378 ? 8.641 -16.137 -14.285 1.00 95.88 378 GLU A C 1
ATOM 2790 O O . GLU A 1 378 ? 9.493 -16.337 -15.154 1.00 95.88 378 GLU A O 1
ATOM 2795 N N . VAL A 1 379 ? 7.730 -15.166 -14.409 1.00 94.69 379 VAL A N 1
ATOM 2796 C CA . VAL A 1 379 ? 7.673 -14.251 -15.560 1.00 94.69 379 VAL A CA 1
ATOM 2797 C C . VAL A 1 379 ? 8.916 -13.368 -15.614 1.00 94.69 379 VAL A C 1
ATOM 2799 O O . VAL A 1 379 ? 9.512 -13.249 -16.683 1.00 94.69 379 VAL A O 1
ATOM 2802 N N . VAL A 1 380 ? 9.349 -12.809 -14.481 1.00 92.62 380 VAL A N 1
ATOM 2803 C CA . VAL A 1 380 ? 10.574 -11.999 -14.394 1.00 92.62 380 VAL A CA 1
ATOM 2804 C C . VAL A 1 380 ? 11.806 -12.830 -14.756 1.00 92.62 380 VAL A C 1
ATOM 2806 O O . VAL A 1 380 ? 12.652 -12.376 -15.530 1.00 92.62 380 VAL A O 1
ATOM 2809 N N . ALA A 1 381 ? 11.896 -14.069 -14.263 1.00 93.06 381 ALA A N 1
ATOM 2810 C CA . ALA A 1 381 ? 12.979 -14.980 -14.618 1.00 93.06 381 ALA A CA 1
ATOM 2811 C C . ALA A 1 381 ? 12.987 -15.284 -16.125 1.00 93.06 381 ALA A C 1
ATOM 2813 O O . ALA A 1 381 ? 14.026 -15.160 -16.773 1.00 93.06 381 ALA A O 1
ATOM 2814 N N . ARG A 1 382 ? 11.826 -15.602 -16.717 1.00 96.12 382 ARG A N 1
ATOM 2815 C CA . ARG A 1 382 ? 11.699 -15.818 -18.169 1.00 96.12 382 ARG A CA 1
ATOM 2816 C C . ARG A 1 382 ? 12.078 -14.581 -18.978 1.00 96.12 382 ARG A C 1
ATOM 2818 O O . ARG A 1 382 ? 12.796 -14.712 -19.966 1.00 96.12 382 ARG A O 1
ATOM 2825 N N . SER A 1 383 ? 11.628 -13.392 -18.576 1.00 93.25 383 SER A N 1
ATOM 2826 C CA . SER A 1 383 ? 11.976 -12.159 -19.287 1.00 93.25 383 SER A CA 1
ATOM 2827 C C . SER A 1 383 ? 13.465 -11.846 -19.181 1.00 93.25 383 SER A C 1
ATOM 2829 O O . SER A 1 383 ? 14.065 -11.443 -20.170 1.00 93.25 383 SER A O 1
ATOM 2831 N N . SER A 1 384 ? 14.081 -12.079 -18.017 1.00 94.56 384 SER A N 1
ATOM 2832 C CA . SER A 1 384 ? 15.524 -11.898 -17.823 1.00 94.56 384 SER A CA 1
ATOM 2833 C C . SER A 1 384 ? 16.335 -12.814 -18.742 1.00 94.56 384 SER A C 1
ATOM 2835 O O . SER A 1 384 ? 17.282 -12.349 -19.376 1.00 94.56 384 SER A O 1
ATOM 2837 N N . VAL A 1 385 ? 15.922 -14.078 -18.885 1.00 96.56 385 VAL A N 1
ATOM 2838 C CA . VAL A 1 385 ? 16.533 -15.013 -19.842 1.00 96.56 385 VAL A CA 1
ATOM 2839 C C . VAL A 1 385 ? 16.373 -14.507 -21.278 1.00 96.56 385 VAL A C 1
ATOM 2841 O O . VAL A 1 385 ? 17.362 -14.440 -22.001 1.00 96.56 385 VAL A O 1
ATOM 2844 N N . GLY A 1 386 ? 15.175 -14.069 -21.679 1.00 94.69 386 GLY A N 1
ATOM 2845 C CA . GLY A 1 386 ? 14.947 -13.525 -23.025 1.00 94.69 386 GLY A CA 1
ATOM 2846 C C . GLY A 1 386 ? 15.792 -12.279 -23.330 1.00 94.69 386 GLY A C 1
ATOM 2847 O O . GLY A 1 386 ? 16.350 -12.155 -24.418 1.00 94.69 386 GLY A O 1
ATOM 2848 N N . VAL A 1 387 ? 15.954 -11.377 -22.356 1.00 96.19 387 VAL A N 1
ATOM 2849 C CA . VAL A 1 387 ? 16.848 -10.213 -22.484 1.00 96.19 387 VAL A CA 1
ATOM 2850 C C . VAL A 1 387 ? 18.304 -10.657 -22.642 1.00 96.19 387 VAL A C 1
ATOM 2852 O O . VAL A 1 387 ? 19.005 -10.130 -23.504 1.00 96.19 387 VAL A O 1
ATOM 2855 N N . ALA A 1 388 ? 18.758 -11.647 -21.869 1.00 96.38 388 ALA A N 1
ATOM 2856 C CA . ALA A 1 388 ? 20.113 -12.181 -21.989 1.00 96.38 388 ALA A CA 1
ATOM 2857 C C . ALA A 1 388 ? 20.364 -12.836 -23.361 1.00 96.38 388 ALA A C 1
ATOM 2859 O O . ALA A 1 388 ? 21.434 -12.651 -23.941 1.00 96.38 388 ALA A O 1
ATOM 2860 N N . GLU A 1 389 ? 19.378 -13.548 -23.913 1.00 98.00 389 GLU A N 1
ATOM 2861 C CA . GLU A 1 389 ? 19.452 -14.136 -25.255 1.00 98.00 389 GLU A CA 1
ATOM 2862 C C . GLU A 1 389 ? 19.572 -13.067 -26.350 1.00 98.00 389 GLU A C 1
ATOM 2864 O O . GLU A 1 389 ? 20.445 -13.171 -27.215 1.00 98.00 389 GLU A O 1
ATOM 2869 N N . PHE A 1 390 ? 18.749 -12.012 -26.312 1.00 96.44 390 PHE A N 1
ATOM 2870 C CA . PHE A 1 390 ? 18.867 -10.907 -27.270 1.00 96.44 390 PHE A CA 1
ATOM 2871 C C . PHE A 1 390 ? 20.185 -10.150 -27.114 1.00 96.44 390 PHE A C 1
ATOM 2873 O O . PHE A 1 390 ? 20.819 -9.826 -28.117 1.00 96.44 390 PHE A O 1
ATOM 2880 N N . GLN A 1 391 ? 20.647 -9.933 -25.881 1.00 97.44 391 GLN A N 1
ATOM 2881 C CA . GLN A 1 391 ? 21.948 -9.319 -25.634 1.00 97.44 391 GLN A CA 1
ATOM 2882 C C . GLN A 1 391 ? 23.090 -10.165 -26.217 1.00 97.44 391 GLN A C 1
ATOM 2884 O O . GLN A 1 391 ? 24.019 -9.614 -26.803 1.00 97.44 391 GLN A O 1
ATOM 2889 N N . ALA A 1 392 ? 23.014 -11.495 -26.117 1.00 97.44 392 ALA A N 1
ATOM 2890 C CA . ALA A 1 392 ? 23.983 -12.400 -26.735 1.00 97.44 392 ALA A CA 1
ATOM 2891 C C . ALA A 1 392 ? 23.940 -12.358 -28.276 1.00 97.44 392 ALA A C 1
ATOM 2893 O O . ALA A 1 392 ? 24.978 -12.445 -28.930 1.00 97.44 392 ALA A O 1
ATOM 2894 N N . GLN A 1 393 ? 22.759 -12.192 -28.878 1.00 98.38 393 GLN A N 1
ATOM 2895 C CA . GLN A 1 393 ? 22.646 -12.002 -30.329 1.00 98.38 393 GLN A CA 1
ATOM 2896 C C . GLN A 1 393 ? 23.245 -10.665 -30.773 1.00 98.38 393 GLN A C 1
ATOM 2898 O O . GLN A 1 393 ? 23.981 -10.632 -31.757 1.00 98.38 393 GLN A O 1
ATOM 2903 N N . ILE A 1 394 ? 22.976 -9.579 -30.039 1.00 97.38 394 ILE A N 1
ATOM 2904 C CA . ILE A 1 394 ? 23.554 -8.256 -30.314 1.00 97.38 394 ILE A CA 1
ATOM 2905 C C . ILE A 1 394 ? 25.079 -8.335 -30.275 1.00 97.38 394 ILE A C 1
ATOM 2907 O O . ILE A 1 394 ? 25.719 -7.959 -31.253 1.00 97.38 394 ILE A O 1
ATOM 2911 N N . THR A 1 395 ? 25.664 -8.908 -29.220 1.00 97.81 395 THR A N 1
ATOM 2912 C CA . THR A 1 395 ? 27.128 -9.029 -29.113 1.00 97.81 395 THR A CA 1
ATOM 2913 C C . THR A 1 395 ? 27.718 -9.915 -30.211 1.00 97.81 395 THR A C 1
ATOM 2915 O O . THR A 1 395 ? 28.789 -9.614 -30.739 1.00 97.81 395 THR A O 1
ATOM 2918 N N . SER A 1 396 ? 27.013 -10.973 -30.627 1.00 98.38 396 SER A N 1
ATOM 2919 C CA . SER A 1 396 ? 27.416 -11.789 -31.776 1.00 98.38 396 SER A CA 1
ATOM 2920 C C . SER A 1 396 ? 27.399 -10.997 -33.089 1.00 98.38 396 SER A C 1
ATOM 2922 O O . SER A 1 396 ? 28.313 -11.154 -33.901 1.00 98.38 396 SER A O 1
ATOM 2924 N N . TYR A 1 397 ? 26.380 -10.166 -33.327 1.00 98.31 397 TYR A N 1
ATOM 2925 C CA . TYR A 1 397 ? 26.313 -9.323 -34.523 1.00 98.31 397 TYR A CA 1
ATOM 2926 C C . TYR A 1 397 ? 27.359 -8.208 -34.497 1.00 98.31 397 TYR A C 1
ATOM 2928 O O . TYR A 1 397 ? 28.001 -7.964 -35.515 1.00 98.31 397 TYR A O 1
ATOM 2936 N N . GLU A 1 398 ? 27.590 -7.578 -33.346 1.00 97.75 398 GLU A N 1
ATOM 2937 C CA . GLU A 1 398 ? 28.660 -6.594 -33.154 1.00 97.75 398 GLU A CA 1
ATOM 2938 C C . GLU A 1 398 ? 30.033 -7.204 -33.459 1.00 97.75 398 GLU A C 1
ATOM 2940 O O . GLU A 1 398 ? 30.814 -6.617 -34.209 1.00 97.75 398 GLU A O 1
ATOM 2945 N N . ALA A 1 399 ? 30.303 -8.418 -32.968 1.00 97.75 399 ALA A N 1
ATOM 2946 C CA . ALA A 1 399 ? 31.538 -9.140 -33.264 1.00 97.75 399 ALA A CA 1
ATOM 2947 C C . ALA A 1 399 ? 31.679 -9.479 -34.760 1.00 97.75 399 ALA A C 1
ATOM 2949 O O . ALA A 1 399 ? 32.763 -9.335 -35.327 1.00 97.75 399 ALA A O 1
ATOM 2950 N N . ALA A 1 400 ? 30.592 -9.892 -35.421 1.00 98.06 400 ALA A N 1
ATOM 2951 C CA . ALA A 1 400 ? 30.595 -10.167 -36.858 1.00 98.06 400 ALA A CA 1
ATOM 2952 C C . ALA A 1 400 ? 30.846 -8.897 -37.690 1.00 98.06 400 ALA A C 1
ATOM 2954 O O . ALA A 1 400 ? 31.635 -8.927 -38.636 1.00 98.06 400 ALA A O 1
ATOM 2955 N N . ILE A 1 401 ? 30.222 -7.775 -37.315 1.00 98.00 401 ILE A N 1
ATOM 2956 C CA . ILE A 1 401 ? 30.450 -6.464 -37.936 1.00 98.00 401 ILE A CA 1
ATOM 2957 C C . ILE A 1 401 ? 31.913 -6.054 -37.770 1.00 98.00 401 ILE A C 1
ATOM 2959 O O . ILE A 1 401 ? 32.539 -5.628 -38.739 1.00 98.00 401 ILE A O 1
ATOM 2963 N N . GLU A 1 402 ? 32.475 -6.198 -36.571 1.00 97.94 402 GLU A N 1
ATOM 2964 C CA . GLU A 1 402 ? 33.864 -5.825 -36.316 1.00 97.94 402 GLU A CA 1
ATOM 2965 C C . GLU A 1 402 ? 34.843 -6.700 -37.110 1.00 97.94 402 GLU A C 1
ATOM 2967 O O . GLU A 1 402 ? 35.757 -6.184 -37.753 1.00 97.94 402 GLU A O 1
ATOM 2972 N N . SER A 1 403 ? 34.592 -8.010 -37.190 1.00 98.12 403 SER A N 1
ATOM 2973 C CA . SER A 1 403 ? 35.360 -8.913 -38.055 1.00 98.12 403 SER A CA 1
ATOM 2974 C C . SER A 1 403 ? 35.294 -8.494 -39.530 1.00 98.12 403 SER A C 1
ATOM 2976 O O . SER A 1 403 ? 36.324 -8.461 -40.204 1.00 98.12 403 SER A O 1
ATOM 2978 N N . ALA A 1 404 ? 34.110 -8.137 -40.036 1.00 97.44 404 ALA A N 1
ATOM 2979 C CA . ALA A 1 404 ? 33.933 -7.695 -41.419 1.00 97.44 404 ALA A CA 1
ATOM 2980 C C . ALA A 1 404 ? 34.643 -6.359 -41.701 1.00 97.44 404 ALA A C 1
ATOM 2982 O O . ALA A 1 404 ? 35.231 -6.186 -42.768 1.00 97.44 404 ALA A O 1
ATOM 2983 N N . LYS A 1 405 ? 34.650 -5.422 -40.741 1.00 97.94 405 LYS A N 1
ATOM 2984 C CA . LYS A 1 405 ? 35.437 -4.184 -40.854 1.00 97.94 405 LYS A CA 1
ATOM 2985 C C . LYS A 1 405 ? 36.927 -4.483 -40.951 1.00 97.94 405 LYS A C 1
ATOM 2987 O O . LYS A 1 405 ? 37.597 -3.893 -41.796 1.00 97.94 405 LYS A O 1
ATOM 2992 N N . VAL A 1 406 ? 37.454 -5.369 -40.105 1.00 97.94 406 VAL A N 1
ATOM 2993 C CA . VAL A 1 406 ? 38.873 -5.757 -40.138 1.00 97.94 406 VAL A CA 1
ATOM 2994 C C . VAL A 1 406 ? 39.223 -6.408 -41.479 1.00 97.94 406 VAL A C 1
ATOM 2996 O O . VAL A 1 406 ? 40.247 -6.078 -42.079 1.00 97.94 406 VAL A O 1
ATOM 2999 N N . GLU A 1 407 ? 38.357 -7.280 -41.996 1.00 98.12 407 GLU A N 1
ATOM 3000 C CA . GLU A 1 407 ? 38.536 -7.894 -43.314 1.00 98.12 407 GLU A CA 1
ATOM 3001 C C . GLU A 1 407 ? 38.517 -6.856 -44.445 1.00 98.12 407 GLU A C 1
ATOM 3003 O O . GLU A 1 407 ? 39.382 -6.884 -45.321 1.00 98.12 407 GLU A O 1
ATOM 3008 N N . LEU A 1 408 ? 37.604 -5.883 -44.397 1.00 97.62 408 LEU A N 1
ATOM 3009 C CA . LEU A 1 408 ? 37.553 -4.784 -45.359 1.00 97.62 408 LEU A CA 1
ATOM 3010 C C . LEU A 1 408 ? 38.833 -3.939 -45.322 1.00 97.62 408 LEU A C 1
ATOM 3012 O O . LEU A 1 408 ? 39.388 -3.636 -46.377 1.00 97.62 408 LEU A O 1
ATOM 3016 N N . HIS A 1 409 ? 39.351 -3.609 -44.135 1.00 97.38 409 HIS A N 1
ATOM 3017 C CA . HIS A 1 409 ? 40.631 -2.903 -44.007 1.00 97.38 409 HIS A CA 1
ATOM 3018 C C . HIS A 1 409 ? 41.784 -3.707 -44.616 1.00 97.38 409 HIS A C 1
ATOM 3020 O O . HIS A 1 409 ? 42.605 -3.153 -45.344 1.00 97.38 409 HIS A O 1
ATOM 3026 N N . LYS A 1 410 ? 41.822 -5.024 -44.385 1.00 97.75 410 LYS A N 1
ATOM 3027 C CA . LYS A 1 410 ? 42.814 -5.909 -45.007 1.00 97.75 410 LYS A CA 1
ATOM 3028 C C . LYS A 1 410 ? 42.710 -5.893 -46.534 1.00 97.75 410 LYS A C 1
ATOM 3030 O O . LYS A 1 410 ? 43.728 -5.830 -47.216 1.00 97.75 410 LYS A O 1
ATOM 3035 N N . ILE A 1 411 ? 41.493 -5.928 -47.073 1.00 97.50 411 ILE A N 1
ATOM 3036 C CA . ILE A 1 411 ? 41.248 -5.841 -48.516 1.00 97.50 411 ILE A CA 1
ATOM 3037 C C . ILE A 1 411 ? 41.745 -4.497 -49.074 1.00 97.50 411 ILE A C 1
ATOM 3039 O O . ILE A 1 411 ? 42.400 -4.493 -50.113 1.00 97.50 411 ILE A O 1
ATOM 3043 N N . ILE A 1 412 ? 41.499 -3.377 -48.384 1.00 97.56 412 ILE A N 1
ATOM 3044 C CA . ILE A 1 412 ? 42.007 -2.052 -48.783 1.00 97.56 412 ILE A CA 1
ATOM 3045 C C . ILE A 1 412 ? 43.538 -2.045 -48.852 1.00 97.56 412 ILE A C 1
ATOM 3047 O O . ILE A 1 412 ? 44.092 -1.588 -49.848 1.00 97.56 412 ILE A O 1
ATOM 3051 N N . ILE A 1 413 ? 44.216 -2.581 -47.832 1.00 97.31 413 ILE A N 1
ATOM 3052 C CA . ILE A 1 413 ? 45.684 -2.656 -47.807 1.00 97.31 413 ILE A CA 1
ATOM 3053 C C . ILE A 1 413 ? 46.197 -3.489 -48.990 1.00 97.31 413 ILE A C 1
ATOM 3055 O O . ILE A 1 413 ? 47.045 -3.018 -49.742 1.00 97.31 413 ILE A O 1
ATOM 3059 N N . ASN A 1 414 ? 45.619 -4.670 -49.234 1.00 97.06 414 ASN A N 1
ATOM 3060 C CA . ASN A 1 414 ? 46.001 -5.516 -50.371 1.00 97.06 414 ASN A CA 1
ATOM 3061 C C . ASN A 1 414 ? 45.777 -4.819 -51.729 1.00 97.06 414 ASN A C 1
ATOM 3063 O O . ASN A 1 414 ? 46.567 -4.994 -52.658 1.00 97.06 414 ASN A O 1
ATOM 3067 N N . TYR A 1 415 ? 44.697 -4.040 -51.874 1.00 97.62 415 TYR A N 1
ATOM 3068 C CA . TYR A 1 415 ? 44.453 -3.256 -53.089 1.00 97.62 415 TYR A CA 1
ATOM 3069 C C . TYR A 1 415 ? 45.483 -2.143 -53.273 1.00 97.62 415 TYR A C 1
ATOM 3071 O O . TYR A 1 415 ? 45.899 -1.903 -54.406 1.00 97.62 415 TYR A O 1
ATOM 3079 N N . GLN A 1 416 ? 45.903 -1.487 -52.189 1.00 96.88 416 GLN A N 1
ATOM 3080 C CA . GLN A 1 416 ? 46.953 -0.474 -52.241 1.00 96.88 416 GLN A CA 1
ATOM 3081 C C . GLN A 1 416 ? 48.291 -1.091 -52.665 1.00 96.88 416 GLN A C 1
ATOM 3083 O O . GLN A 1 416 ? 48.922 -0.586 -53.586 1.00 96.88 416 GLN A O 1
ATOM 3088 N N . GLU A 1 417 ? 48.674 -2.231 -52.086 1.00 96.75 417 GLU A N 1
ATOM 3089 C CA . GLU A 1 417 ? 49.890 -2.955 -52.482 1.00 96.75 417 GLU A CA 1
ATOM 3090 C C . GLU A 1 417 ? 49.866 -3.347 -53.970 1.00 96.75 417 GLU A C 1
ATOM 3092 O O . GLU A 1 417 ? 50.853 -3.184 -54.690 1.00 96.75 417 GLU A O 1
ATOM 3097 N N . LEU A 1 418 ? 48.720 -3.824 -54.469 1.00 97.44 418 LEU A N 1
ATOM 3098 C CA . LEU A 1 418 ? 48.565 -4.163 -55.883 1.00 97.44 418 LEU A CA 1
ATOM 3099 C C . LEU A 1 418 ? 48.636 -2.924 -56.788 1.00 97.44 418 LEU A C 1
ATOM 3101 O O . LEU A 1 418 ? 49.202 -2.991 -57.883 1.00 97.44 418 LEU A O 1
ATOM 3105 N N . LEU A 1 419 ? 48.063 -1.802 -56.349 1.00 97.38 419 LEU A N 1
ATOM 3106 C CA . LEU A 1 419 ? 48.155 -0.529 -57.056 1.00 97.38 419 LEU A CA 1
ATOM 3107 C C . LEU A 1 419 ? 49.610 -0.059 -57.145 1.00 97.38 419 LEU A C 1
ATOM 3109 O O . LEU A 1 419 ? 50.035 0.341 -58.229 1.00 97.38 419 LEU A O 1
ATOM 3113 N N . ASP A 1 420 ? 50.371 -0.162 -56.058 1.00 97.00 420 ASP A N 1
ATOM 3114 C CA . ASP A 1 420 ? 51.786 0.212 -56.015 1.00 97.00 420 ASP A CA 1
ATOM 3115 C C . ASP A 1 420 ? 52.614 -0.646 -56.991 1.00 97.00 420 ASP A C 1
ATOM 3117 O O . ASP A 1 420 ? 53.394 -0.114 -57.785 1.00 97.00 420 ASP A O 1
ATOM 3121 N N . ILE A 1 421 ? 52.378 -1.967 -57.032 1.00 97.50 421 ILE A N 1
ATOM 3122 C CA . ILE A 1 421 ? 53.002 -2.870 -58.020 1.00 97.50 421 ILE A CA 1
ATOM 3123 C C . ILE A 1 421 ? 52.621 -2.463 -59.448 1.00 97.50 421 ILE A C 1
ATOM 3125 O O . ILE A 1 421 ? 53.475 -2.418 -60.334 1.00 97.50 421 ILE A O 1
ATOM 3129 N N . LYS A 1 422 ? 51.346 -2.147 -59.697 1.00 96.88 422 LYS A N 1
ATOM 3130 C CA . LYS A 1 422 ? 50.882 -1.722 -61.022 1.00 96.88 422 LYS A CA 1
ATOM 3131 C C . LYS A 1 422 ? 51.554 -0.422 -61.457 1.00 96.88 422 LYS A C 1
ATOM 3133 O O . LYS A 1 422 ? 51.959 -0.315 -62.611 1.00 96.88 422 LYS A O 1
ATOM 3138 N N . GLN A 1 423 ? 51.683 0.552 -60.556 1.00 96.75 423 GLN A N 1
ATOM 3139 C CA . GLN A 1 423 ? 52.384 1.806 -60.835 1.00 96.75 423 GLN A CA 1
ATOM 3140 C C . GLN A 1 423 ? 53.866 1.561 -61.148 1.00 96.75 423 GLN A C 1
ATOM 3142 O O . GLN A 1 423 ? 54.381 2.142 -62.102 1.00 96.75 423 GLN A O 1
ATOM 3147 N N . ALA A 1 424 ? 54.535 0.662 -60.418 1.00 96.62 424 ALA A N 1
ATOM 3148 C CA . ALA A 1 424 ? 55.912 0.269 -60.718 1.00 96.62 424 ALA A CA 1
ATOM 3149 C C . ALA A 1 424 ? 56.038 -0.362 -62.120 1.00 96.62 424 ALA A C 1
ATOM 3151 O O . ALA A 1 424 ? 56.890 0.049 -62.909 1.00 96.62 424 ALA A O 1
ATOM 3152 N N . LEU A 1 425 ? 55.137 -1.285 -62.473 1.00 96.69 425 LEU A N 1
ATOM 3153 C CA . LEU A 1 425 ? 55.105 -1.910 -63.800 1.00 96.69 425 LEU A CA 1
ATOM 3154 C C . LEU A 1 425 ? 54.809 -0.906 -64.926 1.00 96.69 425 LEU A C 1
ATOM 3156 O O . LEU A 1 425 ? 55.402 -0.998 -65.998 1.00 96.69 425 LEU A O 1
ATOM 3160 N N . ASP A 1 426 ? 53.926 0.073 -64.715 1.00 95.81 426 ASP A N 1
ATOM 3161 C CA . ASP A 1 426 ? 53.678 1.131 -65.704 1.00 95.81 426 ASP A CA 1
ATOM 3162 C C . ASP A 1 426 ? 54.936 1.964 -65.972 1.00 95.81 426 ASP A C 1
ATOM 3164 O O . ASP A 1 426 ? 55.214 2.314 -67.124 1.00 95.81 426 ASP A O 1
ATOM 3168 N N . VAL A 1 427 ? 55.702 2.275 -64.918 1.00 95.06 427 VAL A N 1
ATOM 3169 C CA . VAL A 1 427 ? 56.986 2.971 -65.046 1.00 95.06 427 VAL A CA 1
ATOM 3170 C C . VAL A 1 427 ? 57.949 2.124 -65.876 1.00 95.06 427 VAL A C 1
ATOM 3172 O O . VAL A 1 427 ? 58.495 2.643 -66.849 1.00 95.06 427 VAL A O 1
ATOM 3175 N N . GLU A 1 428 ? 58.097 0.830 -65.584 1.00 95.44 428 GLU A N 1
ATOM 3176 C CA . GLU A 1 428 ? 58.932 -0.091 -66.371 1.00 95.44 428 GLU A CA 1
ATOM 3177 C C . GLU A 1 428 ? 58.493 -0.179 -67.841 1.00 95.44 428 GLU A C 1
ATOM 3179 O O . GLU A 1 428 ? 59.308 -0.072 -68.753 1.00 95.44 428 GLU A O 1
ATOM 3184 N N . ILE A 1 429 ? 57.194 -0.300 -68.122 1.00 93.31 429 ILE A N 1
ATOM 3185 C CA . ILE A 1 429 ? 56.688 -0.321 -69.502 1.00 93.31 429 ILE A CA 1
ATOM 3186 C C . ILE A 1 429 ? 56.987 1.005 -70.206 1.00 93.31 429 ILE A C 1
ATOM 3188 O O . ILE A 1 429 ? 57.347 1.012 -71.385 1.00 93.31 429 ILE A O 1
ATOM 3192 N N . SER A 1 430 ? 56.842 2.135 -69.511 1.00 93.06 430 SER A N 1
ATOM 3193 C CA . SER A 1 430 ? 57.141 3.451 -70.078 1.00 93.06 430 SER A CA 1
ATOM 3194 C C . SER A 1 430 ? 58.628 3.615 -70.406 1.00 93.06 430 SER A C 1
ATOM 3196 O O . SER A 1 430 ? 58.958 4.166 -71.457 1.00 93.06 430 SER A O 1
ATOM 3198 N N . THR A 1 431 ? 59.531 3.095 -69.566 1.00 89.19 431 THR A N 1
ATOM 3199 C CA . THR A 1 431 ? 60.974 3.117 -69.835 1.00 89.19 431 THR A CA 1
ATOM 3200 C C . THR A 1 431 ? 61.326 2.179 -70.985 1.00 89.19 431 THR A C 1
ATOM 3202 O O . THR A 1 431 ? 62.064 2.586 -71.883 1.00 89.19 431 THR A O 1
ATOM 3205 N N . TYR A 1 432 ? 60.735 0.979 -71.042 1.00 93.44 432 TYR A N 1
ATOM 3206 C CA . TYR A 1 432 ? 60.895 0.069 -72.178 1.00 93.44 432 TYR A CA 1
ATOM 3207 C C . TYR A 1 432 ? 60.393 0.678 -73.493 1.00 93.44 432 TYR A C 1
ATOM 3209 O O . TYR A 1 432 ? 61.075 0.556 -74.507 1.00 93.44 432 TYR A O 1
ATOM 3217 N N . LYS A 1 433 ? 59.251 1.380 -73.496 1.00 91.69 433 LYS A N 1
ATOM 3218 C CA . LYS A 1 433 ? 58.741 2.088 -74.685 1.00 91.69 433 LYS A CA 1
ATOM 3219 C C . LYS A 1 433 ? 59.689 3.187 -75.158 1.00 91.69 433 LYS A C 1
ATOM 3221 O O . LYS A 1 433 ? 60.010 3.212 -76.340 1.00 91.69 433 LYS A O 1
ATOM 3226 N N . LYS A 1 434 ? 60.195 4.029 -74.247 1.00 88.31 434 LYS A N 1
ATOM 3227 C CA . LYS A 1 434 ? 61.179 5.078 -74.577 1.00 88.31 434 LYS A CA 1
ATOM 3228 C C . LYS A 1 434 ? 62.444 4.507 -75.220 1.00 88.31 434 LYS A C 1
ATOM 3230 O O . LYS A 1 434 ? 62.922 5.043 -76.211 1.00 88.31 434 LYS A O 1
ATOM 3235 N N . LEU A 1 435 ? 62.956 3.391 -74.691 1.00 86.81 435 LEU A N 1
ATOM 3236 C CA . LEU A 1 435 ? 64.110 2.698 -75.274 1.00 86.81 435 LEU A CA 1
ATOM 3237 C C . LEU A 1 435 ? 63.815 2.142 -76.678 1.00 86.81 435 LEU A C 1
ATOM 3239 O O . LEU A 1 435 ? 64.708 2.118 -77.522 1.00 86.81 435 LEU A O 1
ATOM 3243 N N . LEU A 1 436 ? 62.581 1.693 -76.933 1.00 82.81 436 LEU A N 1
ATOM 3244 C CA . LEU A 1 436 ? 62.171 1.111 -78.214 1.00 82.81 436 LEU A CA 1
ATOM 3245 C C . LEU A 1 436 ? 61.873 2.161 -79.296 1.00 82.81 436 LEU A C 1
ATOM 3247 O O . LEU A 1 436 ? 62.102 1.902 -80.474 1.00 82.81 436 LEU A O 1
ATOM 3251 N N . GLU A 1 437 ? 61.362 3.331 -78.906 1.00 79.69 437 GLU A N 1
ATOM 3252 C CA . GLU A 1 437 ? 61.039 4.445 -79.811 1.00 79.69 437 GLU A CA 1
ATOM 3253 C C . GLU A 1 437 ? 62.290 5.156 -80.355 1.00 79.69 437 GLU A C 1
ATOM 3255 O O . GLU A 1 437 ? 62.183 5.986 -81.256 1.00 79.69 437 GLU A O 1
ATOM 3260 N N . GLY A 1 438 ? 63.486 4.794 -79.877 1.00 63.81 438 GLY A N 1
ATOM 3261 C CA . GLY A 1 438 ? 64.747 5.340 -80.379 1.00 63.81 438 GLY A CA 1
ATOM 3262 C C . GLY A 1 438 ? 64.912 6.834 -80.097 1.00 63.81 438 GLY A C 1
ATOM 3263 O O . GLY A 1 438 ? 65.721 7.486 -80.753 1.00 63.81 438 GLY A O 1
ATOM 3264 N N . GLU A 1 439 ? 64.151 7.385 -79.145 1.00 54.44 439 GLU A N 1
ATOM 3265 C CA . GLU A 1 439 ? 64.375 8.738 -78.653 1.00 54.44 439 GLU A CA 1
ATOM 3266 C C . GLU A 1 439 ? 65.700 8.726 -77.878 1.00 54.44 439 GLU A C 1
ATOM 3268 O O . GLU A 1 439 ? 65.839 8.045 -76.859 1.00 54.44 439 GLU A O 1
ATOM 3273 N N . ASP A 1 440 ? 66.706 9.410 -78.429 1.00 47.56 440 ASP A N 1
ATOM 3274 C CA . ASP A 1 440 ? 68.043 9.536 -77.857 1.00 47.56 440 ASP A CA 1
ATOM 3275 C C . ASP A 1 440 ? 67.972 9.770 -76.341 1.00 47.56 440 ASP A C 1
ATOM 3277 O O . ASP A 1 440 ? 67.319 10.709 -75.881 1.00 47.56 440 ASP A O 1
ATOM 3281 N N . LEU A 1 441 ? 68.691 8.941 -75.574 1.00 53.41 441 LEU A N 1
ATOM 3282 C CA . LEU A 1 441 ? 68.935 9.084 -74.135 1.00 53.41 441 LEU A CA 1
ATOM 3283 C C . LEU A 1 441 ? 69.656 10.412 -73.835 1.00 53.41 441 LEU A C 1
ATOM 3285 O O . LEU A 1 441 ? 70.829 10.444 -73.465 1.00 53.41 441 LEU A O 1
ATOM 3289 N N . LYS A 1 442 ? 68.957 11.538 -73.954 1.00 49.28 442 LYS A N 1
ATOM 3290 C CA . LYS A 1 442 ? 69.291 12.756 -73.227 1.00 49.28 442 LYS A CA 1
ATOM 3291 C C . LYS A 1 442 ? 68.720 12.579 -71.834 1.00 49.28 442 LYS A C 1
ATOM 3293 O O . LYS A 1 442 ? 67.575 12.932 -71.573 1.00 49.28 442 LYS A O 1
ATOM 3298 N N . PHE A 1 443 ? 69.528 11.972 -70.969 1.00 47.88 443 PHE A N 1
ATOM 3299 C CA . PHE A 1 443 ? 69.327 11.973 -69.526 1.00 47.88 443 PHE A CA 1
ATOM 3300 C C . PHE A 1 443 ? 68.904 13.377 -69.070 1.00 47.88 443 PHE A C 1
ATOM 3302 O O . PHE A 1 443 ? 69.705 14.309 -69.202 1.00 47.88 443 PHE A O 1
ATOM 3309 N N . PRO A 1 444 ? 67.683 13.566 -68.543 1.00 43.91 444 PRO A N 1
ATOM 3310 C CA . PRO A 1 444 ? 67.426 14.701 -67.693 1.00 43.91 444 PRO A CA 1
ATOM 3311 C C . PRO A 1 444 ? 68.166 14.450 -66.386 1.00 43.91 444 PRO A C 1
ATOM 3313 O O . PRO A 1 444 ? 68.163 13.349 -65.834 1.00 43.91 444 PRO A O 1
ATOM 3316 N N . ASP A 1 445 ? 68.828 15.511 -65.968 1.00 42.31 445 ASP A N 1
ATOM 3317 C CA . ASP A 1 445 ? 69.523 15.704 -64.714 1.00 42.31 445 ASP A CA 1
ATOM 3318 C C . ASP A 1 445 ? 68.772 15.121 -63.507 1.00 42.31 445 ASP A C 1
ATOM 3320 O O . ASP A 1 445 ? 67.540 15.070 -63.459 1.00 42.31 445 ASP A O 1
ATOM 3324 N N . VAL A 1 446 ? 69.551 14.681 -62.525 1.00 50.88 446 VAL A N 1
ATOM 3325 C CA . VAL A 1 446 ? 69.114 14.080 -61.266 1.00 50.88 446 VAL A CA 1
ATOM 3326 C C . VAL A 1 446 ? 68.333 15.128 -60.468 1.00 50.88 446 VAL A C 1
ATOM 3328 O O . VAL A 1 446 ? 68.880 15.858 -59.649 1.00 50.88 446 VAL A O 1
ATOM 3331 N N . GLY A 1 447 ? 67.031 15.218 -60.728 1.00 46.78 447 GLY A N 1
ATOM 3332 C CA . GLY A 1 447 ? 66.123 16.173 -60.108 1.00 46.78 447 GLY A CA 1
ATOM 3333 C C . GLY A 1 447 ? 64.920 15.472 -59.496 1.00 46.78 447 GLY A C 1
ATOM 3334 O O . GLY A 1 447 ? 63.878 15.380 -60.127 1.00 46.78 447 GLY A O 1
ATOM 3335 N N . VAL A 1 448 ? 65.095 14.996 -58.260 1.00 51.22 448 VAL A N 1
ATOM 3336 C CA . VAL A 1 448 ? 64.045 14.812 -57.242 1.00 51.22 448 VAL A CA 1
ATOM 3337 C C . VAL A 1 448 ? 62.782 14.074 -57.723 1.00 51.22 448 VAL A C 1
ATOM 3339 O O . VAL A 1 448 ? 61.759 14.677 -58.036 1.00 51.22 448 VAL A O 1
ATOM 3342 N N . LEU A 1 449 ? 62.810 12.740 -57.664 1.00 41.16 449 LEU A N 1
ATOM 3343 C CA . LEU A 1 449 ? 61.585 11.960 -57.482 1.00 41.16 449 LEU A CA 1
ATOM 3344 C C . LEU A 1 449 ? 61.301 11.899 -55.981 1.00 41.16 449 LEU A C 1
ATOM 3346 O O . LEU A 1 449 ? 61.737 10.989 -55.279 1.00 41.16 449 LEU A O 1
ATOM 3350 N N . THR A 1 450 ? 60.617 12.923 -55.476 1.00 40.25 450 THR A N 1
ATOM 3351 C CA . THR A 1 450 ? 59.973 12.891 -54.165 1.00 40.25 450 THR A CA 1
ATOM 3352 C C . THR A 1 450 ? 58.963 11.748 -54.191 1.00 40.25 450 THR A C 1
ATOM 3354 O O . THR A 1 450 ? 57.888 11.869 -54.777 1.00 40.25 450 THR A O 1
ATOM 3357 N N . GLY A 1 451 ? 59.324 10.616 -53.588 1.00 38.44 451 GLY A N 1
ATOM 3358 C CA . GLY A 1 451 ? 58.354 9.601 -53.206 1.00 38.44 451 GLY A CA 1
ATOM 3359 C C . GLY A 1 451 ? 57.329 10.264 -52.295 1.00 38.44 451 GLY A C 1
ATOM 3360 O O . GLY A 1 451 ? 57.682 10.764 -51.228 1.00 38.44 451 GLY A O 1
ATOM 3361 N N . GLY A 1 452 ? 56.079 10.335 -52.744 1.00 38.62 452 GLY A N 1
ATOM 3362 C CA . GLY A 1 452 ? 54.972 10.759 -51.904 1.00 38.62 452 GLY A CA 1
ATOM 3363 C C . GLY A 1 452 ? 54.739 9.705 -50.830 1.00 38.62 452 GLY A C 1
ATOM 3364 O O . GLY A 1 452 ? 53.978 8.768 -51.037 1.00 38.62 452 GLY A O 1
ATOM 3365 N N . THR A 1 453 ? 55.401 9.843 -49.686 1.00 37.62 453 THR A N 1
ATOM 3366 C CA . THR A 1 453 ? 55.008 9.172 -48.450 1.00 37.62 453 THR A CA 1
ATOM 3367 C C . THR A 1 453 ? 53.670 9.751 -48.006 1.00 37.62 453 THR A C 1
ATOM 3369 O O . THR A 1 453 ? 53.611 10.808 -47.381 1.00 37.62 453 THR A O 1
ATOM 3372 N N . PHE A 1 454 ? 52.576 9.059 -48.320 1.00 39.16 454 PHE A N 1
ATOM 3373 C CA . PHE A 1 454 ? 51.318 9.262 -47.611 1.00 39.16 454 PHE A CA 1
ATOM 3374 C C . PHE A 1 454 ? 51.423 8.566 -46.253 1.00 39.16 454 PHE A C 1
ATOM 3376 O O . PHE A 1 454 ? 51.283 7.353 -46.130 1.00 39.16 454 PHE A O 1
ATOM 3383 N N . THR A 1 455 ? 51.712 9.347 -45.215 1.00 36.97 455 THR A N 1
ATOM 3384 C CA . THR A 1 455 ? 51.539 8.929 -43.825 1.00 36.97 455 THR A CA 1
ATOM 3385 C C . THR A 1 455 ? 50.046 8.857 -43.518 1.00 36.97 455 THR A C 1
ATOM 3387 O O . THR A 1 455 ? 49.374 9.887 -43.468 1.00 36.97 455 THR A O 1
ATOM 3390 N N . TYR A 1 456 ? 49.525 7.650 -43.303 1.00 37.19 456 TYR A N 1
ATOM 3391 C CA . TYR A 1 456 ? 48.207 7.460 -42.708 1.00 37.19 456 TYR A CA 1
ATOM 3392 C C . TYR A 1 456 ? 48.301 7.765 -41.209 1.00 37.19 456 TYR A C 1
ATOM 3394 O O . TYR A 1 456 ? 48.945 7.036 -40.455 1.00 37.19 456 TYR A O 1
ATOM 3402 N N . SER A 1 457 ? 47.694 8.875 -40.789 1.00 37.38 457 SER A N 1
ATOM 3403 C CA . SER A 1 457 ? 47.513 9.208 -39.378 1.00 37.38 457 SER A CA 1
ATOM 3404 C C . SER A 1 457 ? 46.420 8.305 -38.811 1.00 37.38 457 SER A C 1
ATOM 3406 O O . SER A 1 457 ? 45.236 8.513 -39.068 1.00 37.38 457 SER A O 1
ATOM 3408 N N . SER A 1 458 ? 46.815 7.291 -38.045 1.00 39.66 458 SER A N 1
ATOM 3409 C CA . SER A 1 458 ? 45.912 6.500 -37.212 1.00 39.66 458 SER A CA 1
ATOM 3410 C C . SER A 1 458 ? 45.514 7.315 -35.979 1.00 39.66 458 SER A C 1
ATOM 3412 O O . SER A 1 458 ? 45.965 7.031 -34.873 1.00 39.66 458 SER A O 1
ATOM 3414 N N . ASP A 1 459 ? 44.716 8.363 -36.169 1.00 44.59 459 ASP A N 1
ATOM 3415 C CA . ASP A 1 459 ? 44.075 9.062 -35.058 1.00 44.59 459 ASP A CA 1
ATOM 3416 C C . ASP A 1 459 ? 42.619 9.375 -35.403 1.00 44.59 459 ASP A C 1
ATOM 3418 O O . ASP A 1 459 ? 42.282 10.379 -36.024 1.00 44.59 459 ASP A O 1
ATOM 3422 N N . SER A 1 460 ? 41.749 8.428 -35.064 1.00 39.69 460 SER A N 1
ATOM 3423 C CA . SER A 1 460 ? 40.345 8.691 -34.753 1.00 39.69 460 SER A CA 1
ATOM 3424 C C . SER A 1 460 ? 39.800 7.549 -33.892 1.00 39.69 460 SER A C 1
ATOM 3426 O O . SER A 1 460 ? 39.219 6.579 -34.362 1.00 39.69 460 SER A O 1
ATOM 3428 N N . GLY A 1 461 ? 40.067 7.677 -32.592 1.00 35.22 461 GLY A N 1
ATOM 3429 C CA . GLY A 1 461 ? 39.115 7.415 -31.513 1.00 35.22 461 GLY A CA 1
ATOM 3430 C C . GLY A 1 461 ? 38.350 6.089 -31.492 1.00 35.22 461 GLY A C 1
ATOM 3431 O O . GLY A 1 461 ? 37.233 5.999 -31.987 1.00 35.22 461 GLY A O 1
ATOM 3432 N N . PHE A 1 462 ? 38.841 5.156 -30.676 1.00 31.61 462 PHE A N 1
ATOM 3433 C CA . PHE A 1 462 ? 37.969 4.379 -29.790 1.00 31.61 462 PHE A CA 1
ATOM 3434 C C . PHE A 1 462 ? 38.367 4.693 -28.342 1.00 31.61 462 PHE A C 1
ATOM 3436 O O . PHE A 1 462 ? 39.140 3.983 -27.703 1.00 31.61 462 PHE A O 1
ATOM 3443 N N . GLN A 1 463 ? 37.879 5.827 -27.830 1.00 34.56 463 GLN A N 1
ATOM 3444 C CA . GLN A 1 463 ? 37.921 6.128 -26.399 1.00 34.56 463 GLN A CA 1
ATOM 3445 C C . GLN A 1 463 ? 36.908 5.214 -25.705 1.00 34.56 463 GLN A C 1
ATOM 3447 O O . GLN A 1 463 ? 35.718 5.513 -25.622 1.00 34.56 463 GLN A O 1
ATOM 3452 N N . LYS A 1 464 ? 37.388 4.066 -25.224 1.00 35.28 464 LYS A N 1
ATOM 3453 C CA . LYS A 1 464 ? 36.652 3.214 -24.294 1.00 35.28 464 LYS A CA 1
ATOM 3454 C C . LYS A 1 464 ? 36.583 3.957 -22.955 1.00 35.28 464 LYS A C 1
ATOM 3456 O O . LYS A 1 464 ? 37.538 3.942 -22.186 1.00 35.28 464 LYS A O 1
ATOM 3461 N N . LYS A 1 465 ? 35.465 4.642 -22.689 1.00 37.66 465 LYS A N 1
ATOM 3462 C CA . LYS A 1 465 ? 35.126 5.129 -21.344 1.00 37.66 465 LYS A CA 1
ATOM 3463 C C . LYS A 1 465 ? 34.909 3.914 -20.438 1.00 37.66 465 LYS A C 1
ATOM 3465 O O . LYS A 1 465 ? 33.814 3.364 -20.375 1.00 37.66 465 LYS A O 1
ATOM 3470 N N . GLU A 1 466 ? 35.957 3.493 -19.742 1.00 38.44 466 GLU A N 1
ATOM 3471 C CA . GLU A 1 466 ? 35.803 2.731 -18.507 1.00 38.44 466 GLU A CA 1
ATOM 3472 C C . GLU A 1 466 ? 35.285 3.689 -17.436 1.00 38.44 466 GLU A C 1
ATOM 3474 O O . GLU A 1 466 ? 36.002 4.553 -16.935 1.00 38.44 466 GLU A O 1
ATOM 3479 N N . THR A 1 467 ? 33.996 3.559 -17.131 1.00 39.31 467 THR A N 1
ATOM 3480 C CA . THR A 1 467 ? 33.400 4.161 -15.940 1.00 39.31 467 THR A CA 1
ATOM 3481 C C . THR A 1 467 ? 33.601 3.145 -14.824 1.00 39.31 467 THR A C 1
ATOM 3483 O O . THR A 1 467 ? 32.843 2.187 -14.713 1.00 39.31 467 THR A O 1
ATOM 3486 N N . ILE A 1 468 ? 34.687 3.297 -14.066 1.00 41.50 468 ILE A N 1
ATOM 3487 C CA . ILE A 1 468 ? 34.864 2.609 -12.787 1.00 41.50 468 ILE A CA 1
ATOM 3488 C C . ILE A 1 468 ? 34.243 3.504 -11.719 1.00 41.50 468 ILE A C 1
ATOM 3490 O O . ILE A 1 468 ? 34.655 4.648 -11.528 1.00 41.50 468 ILE A O 1
ATOM 3494 N N . GLU A 1 469 ? 33.227 2.956 -11.061 1.00 44.97 469 GLU A N 1
ATOM 3495 C CA . GLU A 1 469 ? 32.649 3.443 -9.817 1.00 44.97 469 GLU A CA 1
ATOM 3496 C C . GLU A 1 469 ? 33.742 3.698 -8.772 1.00 44.97 469 GLU A C 1
ATOM 3498 O O . GLU A 1 469 ? 34.531 2.807 -8.457 1.00 44.97 469 GLU A O 1
ATOM 3503 N N . LEU A 1 470 ? 33.738 4.885 -8.166 1.00 40.62 470 LEU A N 1
ATOM 3504 C CA . LEU A 1 470 ? 34.282 5.065 -6.827 1.00 40.62 470 LEU A CA 1
ATOM 3505 C C . LEU A 1 470 ? 33.305 5.886 -5.990 1.00 40.62 470 LEU A C 1
ATOM 3507 O O . LEU A 1 470 ? 33.031 7.051 -6.267 1.00 40.62 470 LEU A O 1
ATOM 3511 N N . LEU A 1 471 ? 32.802 5.187 -4.975 1.00 42.41 471 LEU A N 1
ATOM 3512 C CA . LEU A 1 471 ? 32.150 5.658 -3.763 1.00 42.41 471 LEU A CA 1
ATOM 3513 C C . LEU A 1 471 ? 32.648 7.026 -3.272 1.00 42.41 471 LEU A C 1
ATOM 3515 O O . LEU A 1 471 ? 33.851 7.230 -3.088 1.00 42.41 471 LEU A O 1
ATOM 3519 N N . GLY A 1 472 ? 31.681 7.882 -2.947 1.00 41.28 472 GLY A N 1
ATOM 3520 C CA . GLY A 1 472 ? 31.809 9.105 -2.161 1.00 41.28 472 GLY A CA 1
ATOM 3521 C C . GLY A 1 472 ? 30.433 9.595 -1.760 1.00 41.28 472 GLY A C 1
ATOM 3522 O O . GLY A 1 472 ? 29.764 10.157 -2.652 1.00 41.28 472 GLY A O 1
#